Protein AF-A0A182VN62-F1 (afdb_monomer)

Nearest PDB structures (foldseek):
  3k1l-assembly2_A  TM=6.031E-01  e=5.572E-22  Drosophila melanogaster
  3k1l-assembly1_B  TM=5.848E-01  e=4.397E-21  Drosophila melanogaster
  3tix-assembly2_C  TM=8.932E-01  e=4.176E-05  Saccharomyces cerevisiae S288C
  2eke-assembly2_D  TM=7.696E-01  e=4.476E-06  Saccharomyces cerevisiae
  2l76-assembly1_A  TM=7.280E-01  e=1.594E-04  Homo sapiens

InterPro domains:
  IPR000626 Ubiquitin-like domain [PS50053] (462-535)
  IPR011011 Zinc finger, FYVE/PHD-type [SSF57903] (288-336)
  IPR013083 Zinc finger, RING/FYVE/PHD-type [G3DSA:3.30.40.10] (280-348)
  IPR022617 Rad60/SUMO-like domain [PF11976] (464-532)
  IPR029071 Ubiquitin-like domain superfamily [SSF54236] (367-435)
  IPR029071 Ubiquitin-like domain superfamily [SSF54236] (456-531)
  IPR043003 FANCL, UBC-like domain 3 superfamily [G3DSA:3.10.110.20] (184-279)
  IPR043898 FANCL, UBC-like domain 2 [PF18890] (101-184)
  IPR044037 FANCL, UBC-like domain 3 [PF18891] (186-282)
  IPR052324 NFATC2-Interacting & DNA Repair [PTHR47187] (346-533)

Foldseek 3Di:
DVVLCVVVVQWDAPDVQWTWGQPPVFKTKTWHQPPPQFNVVIDIWIDRVNHTDDDDVVLSPGTGNSVSVVVRVVVVVVVVPPDDDDDDDDDDPQPVLQVVLVVVQVVVCVVFVWDWDADPRRQKIKIACTVVCRQWIWIWGDDDSFWIATPDIQAAPLLDDVVLRDIDGPVVNSVVVVVSVVLQPLQVVLVVCCVQFFAWQPPLDDGNHQQWTWTAQDLQKIWIWGARRNGRLPIDIDIFGAPVVRVVLVVLCLVCVVVQDPVDGPLVRSCVSVVHPGGDDDDPDDPVCCQVVCVVVVRAAAPQPRHQQDPSGHGFRHDYNPPPDPHTHDPVRVVVVVVVPPDDDDDDDDDDDDDDDPDDPQLCVVFPWAWAWAAERPDIDIDIGTQLAFCLVVLVVVCVVVVHDSQQKWKAWDPDTRDSRDGCNQVVPDNPTYIYIDGHPDGDDDDDPDRPPPPDPPVFKAWEFEDEPPDPGTDIDIDGQPDFCLVVLVNVCNVVVHDSVQKWKAAPNHTRDRRDGCVNVVNPYHGYIYMDTDD

Secondary structure (DSSP, 8-state):
-HHHHHH-TTEEEEETTEEEEEETTTEEEEEE-TTTTB-TT-EEEEEETTEEEPPPTTGGG--BHHHHHHHHHHHHHHTTS---------S--HHHHHHHHHHHHHHHHHHTT-EEEE-TTSSEEEEEEETTEEEEEEEEEE-SSS-EEEEEESS-GGG--HHHHS-B-HHHHHHHHHHHHHHTHHHHHHHHHHHHHS-EEESSS--SS--EEEEEEETTEEEEEEEETTEEEEEEEEEES-HHHHHHHHHHHHHSGGG--TTS-HHHHHHHHHT-S-PPPPPS--TTTHHHHHHHTT-PPBTTT--SS-TTS----B--S-TT---BB-HHHHHHHTTSSS---------------TT-TTHHHHT-EEEEEEEETTEEEEEEEETT--THHHHHHHHHHTT--GGGEEEEETTEEEPTT--TTTTT--TT--EEEEE-SSPPP-------------TTEEEEEEEETT-SS-EEEEEETTS-HHHHHHHHHHHHTS-GGGEEEEETTEEPPTT--TTTTT--SS-EEEEEE--

pLDDT: mean 78.6, std 17.43, range [25.3, 97.38]

Radius of gyration: 34.55 Å; Cα contacts (8 Å, |Δi|>4): 782; chains: 1; bounding box: 103×79×71 Å

Structure (mmCIF, N/CA/C/O backbone):
data_AF-A0A182VN62-F1
#
_entry.id   AF-A0A182VN62-F1
#
loop_
_atom_site.group_PDB
_atom_site.id
_atom_site.type_symbol
_atom_site.label_atom_id
_atom_site.label_alt_id
_atom_site.label_comp_id
_atom_site.label_asym_id
_atom_site.label_entity_id
_atom_site.label_seq_id
_atom_site.pdbx_PDB_ins_code
_atom_site.Cartn_x
_atom_site.Cartn_y
_atom_site.Cartn_z
_atom_site.occupancy
_atom_site.B_iso_or_equiv
_atom_site.auth_seq_id
_atom_site.auth_comp_id
_atom_site.auth_asym_id
_atom_site.auth_atom_id
_atom_site.pdbx_PDB_model_num
ATOM 1 N N . MET A 1 1 ? 56.695 -25.504 -25.493 1.00 63.34 1 MET A N 1
ATOM 2 C CA . MET A 1 1 ? 55.358 -25.451 -24.845 1.00 63.34 1 MET A CA 1
ATOM 3 C C . MET A 1 1 ? 55.399 -24.971 -23.397 1.00 63.34 1 MET A C 1
ATOM 5 O O . MET A 1 1 ? 54.634 -24.064 -23.100 1.00 63.34 1 MET A O 1
ATOM 9 N N . ASN A 1 2 ? 56.256 -25.494 -22.506 1.00 64.31 2 ASN A N 1
ATOM 10 C CA . ASN A 1 2 ? 56.374 -24.927 -21.146 1.00 64.31 2 ASN A CA 1
ATOM 11 C C . ASN A 1 2 ? 56.839 -23.458 -21.167 1.00 64.31 2 ASN A C 1
ATOM 13 O O . ASN A 1 2 ? 56.227 -22.630 -20.500 1.00 64.31 2 ASN A O 1
ATOM 17 N N . ASP A 1 3 ? 57.804 -23.120 -22.026 1.00 75.50 3 ASP A N 1
ATOM 18 C CA . ASP A 1 3 ? 58.288 -21.738 -22.189 1.00 75.50 3 ASP A CA 1
ATOM 19 C C . ASP A 1 3 ? 57.210 -20.793 -22.760 1.00 75.50 3 ASP A C 1
ATOM 21 O O . ASP A 1 3 ? 57.050 -19.671 -22.289 1.00 75.50 3 ASP A O 1
ATOM 25 N N . PHE A 1 4 ? 56.381 -21.274 -23.697 1.00 79.00 4 PHE A N 1
ATOM 26 C CA . PHE A 1 4 ? 55.241 -20.524 -24.254 1.00 79.00 4 PHE A CA 1
ATOM 27 C C . PHE A 1 4 ? 54.207 -20.155 -23.180 1.00 79.00 4 PHE A C 1
ATOM 29 O O . PHE A 1 4 ? 53.714 -19.031 -23.131 1.00 79.00 4 PHE A O 1
ATOM 36 N N . ARG A 1 5 ? 53.912 -21.087 -22.267 1.00 72.75 5 ARG A N 1
ATOM 37 C CA . ARG A 1 5 ? 52.977 -20.855 -21.156 1.00 72.75 5 ARG A CA 1
ATOM 38 C C . ARG A 1 5 ? 53.536 -19.906 -20.100 1.00 72.75 5 ARG A C 1
ATOM 40 O O . ARG A 1 5 ? 52.766 -19.189 -19.474 1.00 72.75 5 ARG A O 1
ATOM 47 N N . GLN A 1 6 ? 54.854 -19.896 -19.899 1.00 77.56 6 GLN A N 1
ATOM 48 C CA . GLN A 1 6 ? 55.496 -18.907 -19.030 1.00 77.56 6 GLN A CA 1
ATOM 49 C C . GLN A 1 6 ? 55.456 -17.504 -19.647 1.00 77.56 6 GLN A C 1
ATOM 51 O O . GLN A 1 6 ? 55.255 -16.531 -18.926 1.00 77.56 6 GLN A O 1
ATOM 56 N N . LYS A 1 7 ? 55.597 -17.404 -20.973 1.00 82.06 7 LYS A N 1
ATOM 57 C CA . LYS A 1 7 ? 55.560 -16.138 -21.715 1.00 82.06 7 LYS A CA 1
ATOM 58 C C . LYS A 1 7 ? 54.153 -15.536 -21.813 1.00 82.06 7 LYS A C 1
ATOM 60 O O . LYS A 1 7 ? 54.011 -14.321 -21.742 1.00 82.06 7 LYS A O 1
ATOM 65 N N . PHE A 1 8 ? 53.118 -16.375 -21.901 1.00 85.12 8 PHE A N 1
ATOM 66 C CA . PHE A 1 8 ? 51.714 -15.952 -21.964 1.00 85.12 8 PHE A CA 1
ATOM 67 C C . PHE A 1 8 ? 50.890 -16.579 -20.825 1.00 85.12 8 PHE A C 1
ATOM 69 O O . PHE A 1 8 ? 50.096 -17.495 -21.056 1.00 85.12 8 PHE A O 1
ATOM 76 N N . PRO A 1 9 ? 51.045 -16.091 -19.579 1.00 81.06 9 PRO A N 1
ATOM 77 C CA . PRO A 1 9 ? 50.477 -16.733 -18.390 1.00 81.06 9 PRO A CA 1
ATOM 78 C C . PRO A 1 9 ? 48.943 -16.683 -18.325 1.00 81.06 9 PRO A C 1
ATOM 80 O O . PRO A 1 9 ? 48.334 -17.441 -17.575 1.00 81.06 9 PRO A O 1
ATOM 83 N N . PHE A 1 10 ? 48.305 -15.809 -19.112 1.00 81.19 10 PHE A N 1
ATOM 84 C CA . PHE A 1 10 ? 46.846 -15.714 -19.208 1.00 81.19 10 PHE A CA 1
ATOM 85 C C . PHE A 1 10 ? 46.220 -16.819 -20.080 1.00 81.19 10 PHE A C 1
ATOM 87 O O . PHE A 1 10 ? 44.998 -16.973 -20.073 1.00 81.19 10 PHE A O 1
ATOM 94 N N . LEU A 1 11 ? 47.027 -17.578 -20.836 1.00 81.06 11 LEU A N 1
ATOM 95 C CA . LEU A 1 11 ? 46.577 -18.703 -21.655 1.00 81.06 11 LEU A CA 1
ATOM 96 C C . LEU A 1 11 ? 46.669 -20.020 -20.874 1.00 81.06 11 LEU A C 1
ATOM 98 O O . LEU A 1 11 ? 47.732 -20.431 -20.405 1.00 81.06 11 LEU A O 1
ATOM 102 N N . VAL A 1 12 ? 45.550 -20.735 -20.803 1.00 80.38 12 VAL A N 1
ATOM 103 C CA . VAL A 1 12 ? 45.448 -22.077 -20.229 1.00 80.38 12 VAL A CA 1
ATOM 104 C C . VAL A 1 12 ? 45.358 -23.096 -21.357 1.00 80.38 12 VAL A C 1
ATOM 106 O O . VAL A 1 12 ? 44.564 -22.953 -22.284 1.00 80.38 12 VAL A O 1
ATOM 109 N N . GLN A 1 13 ? 46.176 -24.143 -21.286 1.00 83.25 13 GLN A N 1
ATOM 110 C CA . GLN A 1 13 ? 46.117 -25.242 -22.242 1.00 83.25 13 GLN A CA 1
ATOM 111 C C . GLN A 1 13 ? 44.984 -26.203 -21.857 1.00 83.25 13 GLN A C 1
ATOM 113 O O . GLN A 1 13 ? 44.999 -26.738 -20.751 1.00 83.25 13 GLN A O 1
ATOM 118 N N . LEU A 1 14 ? 44.030 -26.421 -22.764 1.00 71.12 14 LEU A N 1
ATOM 119 C CA . LEU A 1 14 ? 42.919 -27.360 -22.564 1.00 71.12 14 LEU A CA 1
ATOM 120 C C . LEU A 1 14 ? 43.259 -28.756 -23.100 1.00 71.12 14 LEU A C 1
ATOM 122 O O . LEU A 1 14 ? 43.015 -29.754 -22.432 1.00 71.12 14 LEU A O 1
ATOM 126 N N . GLU A 1 15 ? 43.869 -28.814 -24.284 1.00 77.44 15 GLU A N 1
ATOM 127 C CA . GLU A 1 15 ? 44.288 -30.041 -24.974 1.00 77.44 15 GLU A CA 1
ATOM 128 C C . GLU A 1 15 ? 45.642 -29.806 -25.668 1.00 77.44 15 GLU A C 1
ATOM 130 O O . GLU A 1 15 ? 46.200 -28.704 -25.611 1.00 77.44 15 GLU A O 1
ATOM 135 N N . ALA A 1 16 ? 46.229 -30.823 -26.306 1.00 81.00 16 ALA A N 1
ATOM 136 C CA . ALA A 1 16 ? 47.486 -30.660 -27.041 1.00 81.00 16 ALA A CA 1
ATOM 137 C C . ALA A 1 16 ? 47.372 -29.513 -28.065 1.00 81.00 16 ALA A C 1
ATOM 139 O O . ALA A 1 16 ? 46.529 -29.544 -28.954 1.00 81.00 16 ALA A O 1
ATOM 140 N N . CYS A 1 17 ? 48.195 -28.475 -27.890 1.00 83.75 17 CYS A N 1
ATOM 141 C CA . CYS A 1 17 ? 48.225 -27.273 -28.728 1.00 83.75 17 CYS A CA 1
ATOM 142 C C . CYS A 1 17 ? 46.907 -26.475 -28.841 1.00 83.75 17 CYS A C 1
ATOM 144 O O . CYS A 1 17 ? 46.762 -25.653 -29.748 1.00 83.75 17 CYS A O 1
ATOM 146 N N . HIS A 1 18 ? 45.976 -26.665 -27.900 1.00 84.75 18 HIS A N 1
ATOM 147 C CA . HIS A 1 18 ? 44.750 -25.880 -27.761 1.00 84.75 18 HIS A CA 1
ATOM 148 C C . HIS A 1 18 ? 44.822 -25.027 -26.493 1.00 84.75 18 HIS A C 1
ATOM 150 O O . HIS A 1 18 ? 44.911 -25.550 -25.380 1.00 84.75 18 HIS A O 1
ATOM 156 N N . PHE A 1 19 ? 44.760 -23.711 -26.662 1.00 81.88 19 PHE A N 1
ATOM 157 C CA . PHE A 1 19 ? 44.890 -22.726 -25.601 1.00 81.88 19 PHE A CA 1
ATOM 158 C C . PHE A 1 19 ? 43.666 -21.819 -25.549 1.00 81.88 19 PHE A C 1
ATOM 160 O O . PHE A 1 19 ? 43.183 -21.341 -26.574 1.00 81.88 19 PHE A O 1
ATOM 167 N N . VAL A 1 20 ? 43.184 -21.547 -24.343 1.00 79.00 20 VAL A N 1
ATOM 168 C CA . VAL A 1 20 ? 42.119 -20.580 -24.088 1.00 79.00 20 VAL A CA 1
ATOM 169 C C . VAL A 1 20 ? 42.550 -19.677 -22.948 1.00 79.00 20 VAL A C 1
ATOM 171 O O . VAL A 1 20 ? 43.058 -20.150 -21.936 1.00 79.00 20 VAL A O 1
ATOM 174 N N . GLY A 1 21 ? 42.345 -18.377 -23.097 1.00 77.81 21 GLY A N 1
ATOM 175 C CA . GLY A 1 21 ? 42.683 -17.413 -22.061 1.00 77.81 21 GLY A CA 1
ATOM 176 C C . GLY A 1 21 ? 41.799 -16.187 -22.094 1.00 77.81 21 GLY A C 1
ATOM 177 O O . GLY A 1 21 ? 41.135 -15.900 -23.091 1.00 77.81 21 GLY A O 1
ATOM 178 N N . LEU A 1 22 ? 41.797 -15.471 -20.977 1.00 72.62 22 LEU A N 1
ATOM 179 C CA . LEU A 1 22 ? 41.112 -14.197 -20.837 1.00 72.62 22 LEU A CA 1
ATOM 180 C C . LEU A 1 22 ? 42.170 -13.103 -20.686 1.00 72.62 22 LEU A C 1
ATOM 182 O O . LEU A 1 22 ? 42.839 -13.024 -19.658 1.00 72.62 22 LEU A O 1
ATOM 186 N N . TYR A 1 23 ? 42.323 -12.278 -21.716 1.00 79.69 23 TYR A N 1
ATOM 187 C CA . TYR A 1 23 ? 43.282 -11.180 -21.745 1.00 79.69 23 TYR A CA 1
ATOM 188 C C . TYR A 1 23 ? 42.614 -9.878 -21.276 1.00 79.69 23 TYR A C 1
ATOM 190 O O . TYR A 1 23 ? 41.503 -9.552 -21.707 1.00 79.69 23 TYR A O 1
ATOM 198 N N . GLU A 1 24 ? 43.252 -9.169 -20.335 1.00 75.50 24 GLU A N 1
ATOM 199 C CA . GLU A 1 24 ? 42.768 -7.902 -19.744 1.00 75.50 24 GLU A CA 1
ATOM 200 C C . GLU A 1 24 ? 41.321 -7.943 -19.200 1.00 75.50 24 GLU A C 1
ATOM 202 O O . GLU A 1 24 ? 40.631 -6.927 -19.141 1.00 75.50 24 GLU A O 1
ATOM 207 N N . LYS A 1 25 ? 40.827 -9.136 -18.819 1.00 67.62 25 LYS A N 1
ATOM 208 C CA . LYS A 1 25 ? 39.431 -9.401 -18.391 1.00 67.62 25 LYS A CA 1
ATOM 209 C C . LYS A 1 25 ? 38.351 -9.009 -19.414 1.00 67.62 25 LYS A C 1
ATOM 211 O O . LYS A 1 25 ? 37.172 -8.983 -19.072 1.00 67.62 25 LYS A O 1
ATOM 216 N N . LEU A 1 26 ? 38.745 -8.729 -20.653 1.00 63.22 26 LEU A N 1
ATOM 217 C CA . LEU A 1 26 ? 37.874 -8.184 -21.693 1.00 63.22 26 LEU A CA 1
ATOM 218 C C . LEU A 1 26 ? 37.811 -9.104 -22.914 1.00 63.22 26 LEU A C 1
ATOM 220 O O . LEU A 1 26 ? 36.736 -9.302 -23.484 1.00 63.22 26 LEU A O 1
ATOM 224 N N . TYR A 1 27 ? 38.951 -9.688 -23.290 1.00 74.56 27 TYR A N 1
ATOM 225 C CA . TYR A 1 27 ? 39.073 -10.481 -24.505 1.00 74.56 27 TYR A CA 1
ATOM 226 C C . TYR A 1 27 ? 39.214 -11.966 -24.190 1.00 74.56 27 TYR A C 1
ATOM 228 O O . TYR A 1 27 ? 40.210 -12.398 -23.609 1.00 74.56 27 TYR A O 1
ATOM 236 N N . GLN A 1 28 ? 38.235 -12.768 -24.600 1.00 80.75 28 GLN A N 1
ATOM 237 C CA . GLN A 1 28 ? 38.359 -14.218 -24.606 1.00 80.75 28 GLN A CA 1
ATOM 238 C C . GLN A 1 28 ? 39.099 -14.647 -25.874 1.00 80.75 28 GLN A C 1
ATOM 240 O O . GLN A 1 28 ? 38.583 -14.534 -26.982 1.00 80.75 28 GLN A O 1
ATOM 245 N N . ILE A 1 29 ? 40.301 -15.182 -25.709 1.00 86.38 29 ILE A N 1
ATOM 246 C CA . ILE A 1 29 ? 41.155 -15.641 -26.800 1.00 86.38 29 ILE A CA 1
ATOM 247 C C . ILE A 1 29 ? 41.138 -17.169 -26.809 1.00 86.38 29 ILE A C 1
ATOM 249 O O . ILE A 1 29 ? 41.409 -17.802 -25.788 1.00 86.38 29 ILE A O 1
ATOM 253 N N . ARG A 1 30 ? 40.825 -17.772 -27.960 1.00 87.75 30 ARG A N 1
ATOM 254 C CA . ARG A 1 30 ? 40.966 -19.216 -28.198 1.00 87.75 30 ARG A CA 1
ATOM 255 C C . ARG A 1 30 ? 41.913 -19.438 -29.367 1.00 87.75 30 ARG A C 1
ATOM 257 O O . ARG A 1 30 ? 41.688 -18.903 -30.453 1.00 87.75 30 ARG A O 1
ATOM 264 N N . LEU A 1 31 ? 42.957 -20.219 -29.127 1.00 88.06 31 LEU A N 1
ATOM 265 C CA . LEU A 1 31 ? 44.028 -20.514 -30.067 1.00 88.06 31 LEU A CA 1
ATOM 266 C C . LEU A 1 31 ? 44.169 -22.023 -30.206 1.00 88.06 31 LEU A C 1
ATOM 268 O O . LEU A 1 31 ? 44.240 -22.742 -29.212 1.00 88.06 31 LEU A O 1
ATOM 272 N N . HIS A 1 32 ? 44.275 -22.500 -31.432 1.00 90.25 32 HIS A N 1
ATOM 273 C CA . HIS A 1 32 ? 44.579 -23.888 -31.723 1.00 90.25 32 HIS A CA 1
ATOM 274 C C . HIS A 1 32 ? 45.677 -23.943 -32.782 1.00 90.25 32 HIS A C 1
ATOM 276 O O . HIS A 1 32 ? 45.493 -23.424 -33.883 1.00 90.25 32 HIS A O 1
ATOM 282 N N . PHE A 1 33 ? 46.806 -24.567 -32.442 1.00 89.50 33 PHE A N 1
ATOM 283 C CA . PHE A 1 33 ? 48.002 -24.662 -33.285 1.00 89.50 33 PHE A CA 1
ATOM 284 C C . PHE A 1 33 ? 48.378 -26.132 -33.535 1.00 89.50 33 PHE A C 1
ATOM 286 O O . PHE A 1 33 ? 49.300 -26.636 -32.894 1.00 89.50 33 PHE A O 1
ATOM 293 N N . PRO A 1 34 ? 47.683 -26.841 -34.444 1.00 85.75 34 PRO A N 1
ATOM 294 C CA . PRO A 1 34 ? 47.937 -28.262 -34.704 1.00 85.75 34 PRO A CA 1
ATOM 295 C C . PRO A 1 34 ? 49.406 -28.575 -35.020 1.00 85.75 34 PRO A C 1
ATOM 297 O O . PRO A 1 34 ? 49.924 -29.595 -34.576 1.00 85.75 34 PRO A O 1
ATOM 300 N N . ASP A 1 35 ? 50.083 -27.656 -35.716 1.00 86.06 35 ASP A N 1
ATOM 301 C CA . ASP A 1 35 ? 51.450 -27.813 -36.220 1.00 86.06 35 ASP A CA 1
ATOM 302 C C . ASP A 1 35 ? 52.488 -27.010 -35.397 1.00 86.06 35 ASP A C 1
ATOM 304 O O . ASP A 1 35 ? 53.479 -26.500 -35.935 1.00 86.06 35 ASP A O 1
ATOM 308 N N . TYR A 1 36 ? 52.263 -26.860 -34.084 1.00 82.00 36 TYR A N 1
ATOM 309 C CA . TYR A 1 36 ? 53.174 -26.157 -33.163 1.00 82.00 36 TYR A CA 1
ATOM 310 C C . TYR A 1 36 ? 54.630 -26.667 -33.298 1.00 82.00 36 TYR A C 1
ATOM 312 O O . TYR A 1 36 ? 54.842 -27.882 -33.324 1.00 82.00 36 TYR A O 1
ATOM 320 N N . PRO A 1 37 ? 55.660 -25.791 -33.332 1.00 82.06 37 PRO A N 1
ATOM 321 C CA . PRO A 1 37 ? 55.658 -24.358 -32.999 1.00 82.06 37 PRO A CA 1
ATOM 322 C C . PRO A 1 37 ? 55.298 -23.421 -34.159 1.00 82.06 37 PRO A C 1
ATOM 324 O O . PRO A 1 37 ? 55.475 -22.212 -34.039 1.00 82.06 37 PRO A O 1
ATOM 327 N N . THR A 1 38 ? 54.799 -23.954 -35.276 1.00 86.12 38 THR A N 1
ATOM 328 C CA . THR A 1 38 ? 54.360 -23.138 -36.412 1.00 86.12 38 THR A CA 1
ATOM 329 C C . THR A 1 38 ? 52.869 -22.827 -36.341 1.00 86.12 38 THR A C 1
ATOM 331 O O . THR A 1 38 ? 52.089 -23.561 -35.734 1.00 86.12 38 THR A O 1
ATOM 334 N N . THR A 1 39 ? 52.450 -21.750 -36.996 1.00 83.56 39 THR A N 1
ATOM 335 C CA . THR A 1 39 ? 51.035 -21.373 -37.139 1.00 83.56 39 THR A CA 1
ATOM 336 C C . THR A 1 39 ? 50.359 -22.075 -38.323 1.00 83.56 39 THR A C 1
ATOM 338 O O . THR A 1 39 ? 49.270 -21.688 -38.742 1.00 83.56 39 THR A O 1
ATOM 341 N N . ASN A 1 40 ? 50.954 -23.117 -38.909 1.00 82.25 40 ASN A N 1
ATOM 342 C CA . ASN A 1 40 ? 50.292 -23.829 -40.000 1.00 82.25 40 ASN A CA 1
ATOM 343 C C . ASN A 1 40 ? 48.977 -24.454 -39.503 1.00 82.25 40 ASN A C 1
ATOM 345 O O . ASN A 1 40 ? 48.892 -24.970 -38.387 1.00 82.25 40 ASN A O 1
ATOM 349 N N . ASN A 1 41 ? 47.924 -24.328 -40.317 1.00 81.38 41 ASN A N 1
ATOM 350 C CA . ASN A 1 41 ? 46.570 -24.794 -39.997 1.00 81.38 41 ASN A CA 1
ATOM 351 C C . ASN A 1 41 ? 46.000 -24.250 -38.671 1.00 81.38 41 ASN A C 1
ATOM 353 O O . ASN A 1 41 ? 45.112 -24.869 -38.073 1.00 81.38 41 ASN A O 1
ATOM 357 N N . HIS A 1 42 ? 46.500 -23.097 -38.208 1.00 84.75 42 HIS A N 1
ATOM 358 C CA . HIS A 1 42 ? 46.035 -22.493 -36.969 1.00 84.75 42 HIS A CA 1
ATOM 359 C C . HIS A 1 42 ? 44.556 -22.111 -37.048 1.00 84.75 42 HIS A C 1
ATOM 361 O O . HIS A 1 42 ? 44.033 -21.722 -38.094 1.00 84.75 42 HIS A O 1
ATOM 367 N N . ARG A 1 43 ? 43.872 -22.201 -35.909 1.00 84.44 43 ARG A N 1
ATOM 368 C CA . ARG A 1 43 ? 42.536 -21.633 -35.728 1.00 84.44 43 ARG A CA 1
ATOM 369 C C . ARG A 1 43 ? 42.584 -20.676 -34.567 1.00 84.44 43 ARG A C 1
ATOM 371 O O . ARG A 1 43 ? 42.970 -21.051 -33.463 1.00 84.44 43 ARG A O 1
ATOM 378 N N . VAL A 1 44 ? 42.181 -19.446 -34.831 1.00 86.50 44 VAL A N 1
ATOM 379 C CA . VAL A 1 44 ? 42.173 -18.394 -33.831 1.00 86.50 44 VAL A CA 1
ATOM 380 C C . VAL A 1 44 ? 40.815 -17.735 -33.844 1.00 86.50 44 VAL A C 1
ATOM 382 O O . VAL A 1 44 ? 40.273 -17.397 -34.892 1.00 86.50 44 VAL A O 1
ATOM 385 N N . SER A 1 45 ? 40.263 -17.580 -32.653 1.00 83.00 45 SER A N 1
ATOM 386 C CA . SER A 1 45 ? 39.031 -16.848 -32.432 1.00 83.00 45 SER A CA 1
ATOM 387 C C . SER A 1 45 ? 39.218 -15.990 -31.198 1.00 83.00 45 SER A C 1
ATOM 389 O O . SER A 1 45 ? 39.475 -16.512 -30.110 1.00 83.00 45 SER A O 1
ATOM 391 N N . VAL A 1 46 ? 39.102 -14.683 -31.380 1.00 79.94 46 VAL A N 1
ATOM 392 C CA . VAL A 1 46 ? 39.129 -13.715 -30.290 1.00 79.94 46 VAL A CA 1
ATOM 393 C C . VAL A 1 46 ? 37.736 -13.145 -30.144 1.00 79.94 46 VAL A C 1
ATOM 395 O O . VAL A 1 46 ? 37.089 -12.845 -31.141 1.00 79.94 46 VAL A O 1
ATOM 398 N N . PHE A 1 47 ? 37.274 -13.002 -28.913 1.00 66.81 47 PHE A N 1
ATOM 399 C CA . PHE A 1 47 ? 35.980 -12.426 -28.601 1.00 66.81 47 PHE A CA 1
ATOM 400 C C . PHE A 1 47 ? 36.156 -11.294 -27.598 1.00 66.81 47 PHE A C 1
ATOM 402 O O . PHE A 1 47 ? 36.878 -11.458 -26.622 1.00 66.81 47 PHE A O 1
ATOM 409 N N . CYS A 1 48 ? 35.485 -10.164 -27.801 1.00 60.56 48 CYS A N 1
ATOM 410 C CA . CYS A 1 48 ? 35.246 -9.195 -26.731 1.00 60.56 48 CYS A CA 1
ATOM 411 C C . CYS A 1 48 ? 33.856 -9.493 -26.165 1.00 60.56 48 CYS A C 1
ATOM 413 O O . CYS A 1 48 ? 32.851 -9.312 -26.860 1.00 60.56 48 CYS A O 1
ATOM 415 N N . GLY A 1 49 ? 33.788 -10.068 -24.962 1.00 59.88 49 GLY A N 1
ATOM 416 C CA . GLY A 1 49 ? 32.567 -10.739 -24.501 1.00 59.88 49 GLY A CA 1
ATOM 417 C C . GLY A 1 49 ? 32.175 -11.890 -25.441 1.00 59.88 49 GLY A C 1
ATOM 418 O O . GLY A 1 49 ? 32.936 -12.840 -25.591 1.00 59.88 49 GLY A O 1
ATOM 419 N N . ASN A 1 50 ? 31.020 -11.784 -26.110 1.00 48.88 50 ASN A N 1
ATOM 420 C CA . ASN A 1 50 ? 30.517 -12.784 -27.071 1.00 48.88 50 ASN A CA 1
ATOM 421 C C . ASN A 1 50 ? 30.676 -12.367 -28.547 1.00 48.88 50 ASN A C 1
ATOM 423 O O . ASN A 1 50 ? 30.231 -13.088 -29.440 1.00 48.88 50 ASN A O 1
ATOM 427 N N . VAL A 1 51 ? 31.280 -11.205 -28.823 1.00 50.81 51 VAL A N 1
ATOM 428 C CA . VAL A 1 51 ? 31.428 -10.682 -30.190 1.00 50.81 51 VAL A CA 1
ATOM 429 C C . VAL A 1 51 ? 32.768 -11.135 -30.768 1.00 50.81 51 VAL A C 1
ATOM 431 O O . VAL A 1 51 ? 33.797 -10.764 -30.199 1.00 50.81 51 VAL A O 1
ATOM 434 N N . PRO A 1 52 ? 32.791 -11.899 -31.878 1.00 63.22 52 PRO A N 1
ATOM 435 C CA . PRO A 1 52 ? 34.039 -12.288 -32.520 1.00 63.22 52 PRO A CA 1
ATOM 436 C C . PRO A 1 52 ? 34.736 -11.056 -33.105 1.00 63.22 52 PRO A C 1
ATOM 438 O O . PRO A 1 52 ? 34.132 -10.271 -33.835 1.00 63.22 52 PRO A O 1
ATOM 441 N N . ILE A 1 53 ? 36.014 -10.889 -32.781 1.00 76.19 53 ILE A N 1
ATOM 442 C CA . ILE A 1 53 ? 36.883 -9.860 -33.342 1.00 76.19 53 ILE A CA 1
ATOM 443 C C . ILE A 1 53 ? 37.498 -10.413 -34.621 1.00 76.19 53 ILE A C 1
ATOM 445 O O . ILE A 1 53 ? 38.190 -11.433 -34.604 1.00 76.19 53 ILE A O 1
ATOM 449 N N . THR A 1 54 ? 37.259 -9.716 -35.729 1.00 76.25 54 THR A N 1
ATOM 450 C CA . THR A 1 54 ? 37.961 -9.972 -36.985 1.00 76.25 54 THR A CA 1
ATOM 451 C C . THR A 1 54 ? 39.404 -9.520 -36.828 1.00 76.25 54 THR A C 1
ATOM 453 O O . THR A 1 54 ? 39.662 -8.344 -36.581 1.00 76.25 54 THR A O 1
ATOM 456 N N . LEU A 1 55 ? 40.334 -10.462 -36.945 1.00 72.31 55 LEU A N 1
ATOM 457 C CA . LEU A 1 55 ? 41.757 -10.168 -36.867 1.00 72.31 55 LEU A CA 1
ATOM 458 C C . LEU A 1 55 ? 42.254 -9.563 -38.174 1.00 72.31 55 LEU A C 1
ATOM 460 O O . LEU A 1 55 ? 41.753 -9.899 -39.250 1.00 72.31 55 LEU A O 1
ATOM 464 N N . ASP A 1 56 ? 43.252 -8.692 -38.064 1.00 72.44 56 ASP A N 1
ATOM 465 C CA . ASP A 1 56 ? 43.924 -8.131 -39.227 1.00 72.44 56 ASP A CA 1
ATOM 466 C C . ASP A 1 56 ? 44.540 -9.273 -40.067 1.00 72.44 56 ASP A C 1
ATOM 468 O O . ASP A 1 56 ? 45.226 -10.145 -39.508 1.00 72.44 56 ASP A O 1
ATOM 472 N N . PRO A 1 57 ? 44.297 -9.326 -41.391 1.00 66.50 57 PRO A N 1
ATOM 473 C CA . PRO A 1 57 ? 44.897 -10.327 -42.269 1.00 66.50 57 PRO A CA 1
ATOM 474 C C . PRO A 1 57 ? 46.431 -10.382 -42.185 1.00 66.50 57 PRO A C 1
ATOM 476 O O . PRO A 1 57 ? 46.998 -11.446 -42.440 1.00 66.50 57 PRO A O 1
ATOM 479 N N . GLU A 1 58 ? 47.108 -9.303 -41.773 1.00 65.88 58 GLU A N 1
ATOM 480 C CA . GLU A 1 58 ? 48.563 -9.301 -41.571 1.00 65.88 58 GLU A CA 1
ATOM 481 C C . GLU A 1 58 ? 49.009 -10.263 -40.455 1.00 65.88 58 GLU A C 1
ATOM 483 O O . GLU A 1 58 ? 50.008 -10.971 -40.612 1.00 65.88 58 GLU A O 1
ATOM 488 N N . VAL A 1 59 ? 48.227 -10.390 -39.374 1.00 67.69 59 VAL A N 1
ATOM 489 C CA . VAL A 1 59 ? 48.519 -11.298 -38.244 1.00 67.69 59 VAL A CA 1
ATOM 490 C C . VAL A 1 59 ? 48.438 -12.763 -38.684 1.00 67.69 59 VAL A C 1
ATOM 492 O O . VAL A 1 59 ? 49.216 -13.597 -38.231 1.00 67.69 59 VAL A O 1
ATOM 495 N N . SER A 1 60 ? 47.566 -13.072 -39.648 1.00 67.50 60 SER A N 1
ATOM 496 C CA . SER A 1 60 ? 47.358 -14.434 -40.169 1.00 67.50 60 SER A CA 1
ATOM 497 C C . SER A 1 60 ? 48.536 -14.968 -41.000 1.00 67.50 60 SER A C 1
ATOM 499 O O . SER A 1 60 ? 48.578 -16.158 -41.311 1.00 67.50 60 SER A O 1
ATOM 501 N N . SER A 1 61 ? 49.491 -14.106 -41.373 1.00 74.00 61 SER A N 1
ATOM 502 C CA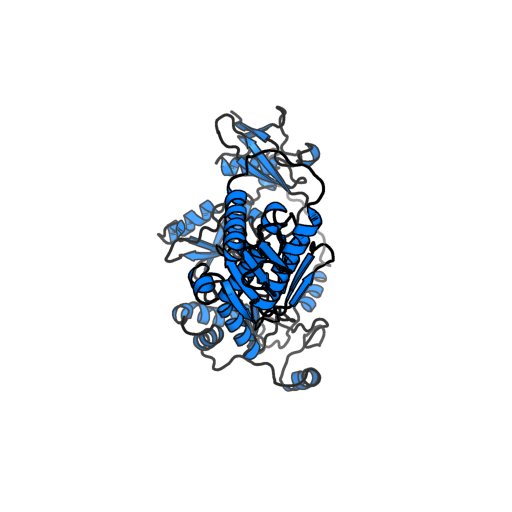 . SER A 1 61 ? 50.654 -14.456 -42.204 1.00 74.00 61 SER A CA 1
ATOM 503 C C . SER A 1 61 ? 51.915 -14.835 -41.408 1.00 74.00 61 SER A C 1
ATOM 505 O O . SER A 1 61 ? 52.886 -15.336 -41.985 1.00 74.00 61 SER A O 1
ATOM 507 N N . ILE A 1 62 ? 51.901 -14.632 -40.087 1.00 84.62 62 ILE A N 1
ATOM 508 C CA . ILE A 1 62 ? 53.037 -14.891 -39.193 1.00 84.62 62 ILE A CA 1
ATOM 509 C C . ILE A 1 62 ? 53.180 -16.396 -38.977 1.00 84.62 62 ILE A C 1
ATOM 511 O O . ILE A 1 62 ? 52.203 -17.051 -38.627 1.00 84.62 62 ILE A O 1
ATOM 515 N N . LYS A 1 63 ? 54.387 -16.945 -39.174 1.00 83.25 63 LYS A N 1
ATOM 516 C CA . LYS A 1 63 ? 54.658 -18.398 -39.127 1.00 83.25 63 LYS A CA 1
ATOM 517 C C . LYS A 1 63 ? 55.045 -18.928 -37.749 1.00 83.25 63 LYS A C 1
ATOM 519 O O . LYS A 1 63 ? 54.842 -20.114 -37.498 1.00 83.25 63 LYS A O 1
ATOM 524 N N . ASP A 1 64 ? 55.618 -18.084 -36.898 1.00 89.56 64 ASP A N 1
ATOM 525 C CA . ASP A 1 64 ? 56.041 -18.439 -35.544 1.00 89.56 64 ASP A CA 1
ATOM 526 C C . ASP A 1 64 ? 54.922 -18.152 -34.531 1.00 89.56 64 ASP A C 1
ATOM 528 O O . ASP A 1 64 ? 54.301 -17.089 -34.564 1.00 89.56 64 ASP A O 1
ATOM 532 N N . VAL A 1 65 ? 54.634 -19.112 -33.647 1.00 86.94 65 VAL A N 1
ATOM 533 C CA . VAL A 1 65 ? 53.507 -19.019 -32.703 1.00 86.94 65 VAL A CA 1
ATOM 534 C C . VAL A 1 65 ? 53.715 -17.934 -31.641 1.00 86.94 65 VAL A C 1
ATOM 536 O O . VAL A 1 65 ? 52.746 -17.280 -31.253 1.00 86.94 65 VAL A O 1
ATOM 539 N N . ASP A 1 66 ? 54.945 -17.700 -31.181 1.00 86.81 66 ASP A N 1
ATOM 540 C CA . ASP A 1 66 ? 55.215 -16.674 -30.170 1.00 86.81 66 ASP A CA 1
ATOM 541 C C . ASP A 1 66 ? 55.049 -15.270 -30.760 1.00 86.81 66 ASP A C 1
ATOM 543 O O . ASP A 1 66 ? 54.425 -14.403 -30.144 1.00 86.81 66 ASP A O 1
ATOM 547 N N . GLU A 1 67 ? 55.599 -15.054 -31.957 1.00 87.06 67 GLU A N 1
ATOM 548 C CA . GLU A 1 67 ? 55.476 -13.789 -32.686 1.00 87.06 67 GLU A CA 1
ATOM 549 C C . GLU A 1 67 ? 54.015 -13.501 -33.059 1.00 87.06 67 GLU A C 1
ATOM 551 O O . GLU A 1 67 ? 53.546 -12.370 -32.913 1.00 87.06 67 GLU A O 1
ATOM 556 N N . PHE A 1 68 ? 53.269 -14.536 -33.458 1.00 88.25 68 PHE A N 1
ATOM 557 C CA . PHE A 1 68 ? 51.847 -14.436 -33.778 1.00 88.25 68 PHE A CA 1
ATOM 558 C C . PHE A 1 68 ? 51.027 -13.953 -32.577 1.00 88.25 68 PHE A C 1
ATOM 560 O O . PHE A 1 68 ? 50.232 -13.021 -32.700 1.00 88.25 68 PHE A O 1
ATOM 567 N N . VAL A 1 69 ? 51.218 -14.564 -31.402 1.00 87.06 69 VAL A N 1
ATOM 568 C CA . VAL A 1 69 ? 50.453 -14.203 -30.198 1.00 87.06 69 VAL A CA 1
ATOM 569 C C . VAL A 1 69 ? 50.836 -12.815 -29.690 1.00 87.06 69 VAL A C 1
ATOM 571 O O . VAL A 1 69 ? 49.956 -12.076 -29.255 1.00 87.06 69 VAL A O 1
ATOM 574 N N . GLN A 1 70 ? 52.105 -12.416 -29.804 1.00 87.81 70 GLN A N 1
ATOM 575 C CA . GLN A 1 70 ? 52.523 -11.062 -29.437 1.00 87.81 70 GLN A CA 1
ATOM 576 C C . GLN A 1 70 ? 51.873 -10.004 -30.342 1.00 87.81 70 GLN A C 1
ATOM 578 O O . GLN A 1 70 ? 51.264 -9.062 -29.846 1.00 87.81 70 GLN A O 1
ATOM 583 N N . LYS A 1 71 ? 51.907 -10.201 -31.666 1.00 86.38 71 LYS A N 1
ATOM 584 C CA . LYS A 1 71 ? 51.266 -9.296 -32.635 1.00 86.38 71 LYS A CA 1
ATOM 585 C C . LYS A 1 71 ? 49.746 -9.241 -32.490 1.00 86.38 71 LYS A C 1
ATOM 587 O O . LYS A 1 71 ? 49.150 -8.184 -32.689 1.00 86.38 71 LYS A O 1
ATOM 592 N N . LEU A 1 72 ? 49.125 -10.364 -32.130 1.00 86.06 72 LEU A N 1
ATOM 593 C CA . LEU A 1 72 ? 47.704 -10.427 -31.802 1.00 86.06 72 LEU A CA 1
ATOM 594 C C . LEU A 1 72 ? 47.368 -9.517 -30.613 1.00 86.06 72 LEU A C 1
ATOM 596 O O . LEU A 1 72 ? 46.405 -8.762 -30.685 1.00 86.06 72 LEU A O 1
ATOM 600 N N . ILE A 1 73 ? 48.165 -9.571 -29.545 1.00 87.50 73 ILE A N 1
ATOM 601 C CA . ILE A 1 73 ? 47.984 -8.725 -28.359 1.00 87.50 73 ILE A CA 1
ATOM 602 C C . ILE A 1 73 ? 48.184 -7.247 -28.715 1.00 87.50 73 ILE A C 1
ATOM 604 O O . ILE A 1 73 ? 47.297 -6.440 -28.447 1.00 87.50 73 ILE A O 1
ATOM 608 N N . ASP A 1 74 ? 49.274 -6.910 -29.408 1.00 84.81 74 ASP A N 1
ATOM 609 C CA . ASP A 1 74 ? 49.581 -5.528 -29.797 1.00 84.81 74 ASP A CA 1
ATOM 610 C C . ASP A 1 74 ? 48.445 -4.902 -30.642 1.00 84.81 74 ASP A C 1
ATOM 612 O O . ASP A 1 74 ? 48.127 -3.716 -30.513 1.00 84.81 74 ASP A O 1
ATOM 616 N N . SER A 1 75 ? 47.791 -5.705 -31.493 1.00 83.06 75 SER A N 1
ATOM 617 C CA . SER A 1 75 ? 46.619 -5.294 -32.279 1.00 83.06 75 SER A CA 1
ATOM 618 C C . SER A 1 75 ? 45.384 -5.028 -31.403 1.00 83.06 75 SER A C 1
ATOM 620 O O . SER A 1 75 ? 44.682 -4.033 -31.608 1.00 83.06 75 SER A O 1
ATOM 622 N N . LEU A 1 76 ? 45.138 -5.870 -30.392 1.00 81.81 76 LEU A N 1
ATOM 623 C CA . LEU A 1 76 ? 44.031 -5.699 -29.441 1.00 81.81 76 LEU A CA 1
ATOM 624 C C . LEU A 1 76 ? 44.214 -4.470 -28.538 1.00 81.81 76 LEU A C 1
ATOM 626 O O . LEU A 1 76 ? 43.223 -3.824 -28.181 1.00 81.81 76 LEU A O 1
ATOM 630 N N . ASP A 1 77 ? 45.460 -4.126 -28.212 1.00 80.38 77 ASP A N 1
ATOM 631 C CA . ASP A 1 77 ? 45.796 -2.929 -27.441 1.00 80.38 77 ASP A CA 1
ATOM 632 C C . ASP A 1 77 ? 45.700 -1.657 -28.295 1.00 80.38 77 ASP A C 1
ATOM 634 O O . ASP A 1 77 ? 45.093 -0.672 -27.872 1.00 80.38 77 ASP A O 1
ATOM 638 N N . SER A 1 78 ? 46.177 -1.695 -29.544 1.00 71.62 78 SER A N 1
ATOM 639 C CA . SER A 1 78 ? 46.100 -0.558 -30.480 1.00 71.62 78 SER A CA 1
ATOM 640 C C . SER A 1 78 ? 44.656 -0.181 -30.851 1.00 71.62 78 SER A C 1
ATOM 642 O O . SER A 1 78 ? 44.348 0.989 -31.085 1.00 71.62 78 SER A O 1
ATOM 644 N N . GLY A 1 79 ? 43.731 -1.150 -30.842 1.00 61.16 79 GLY A N 1
ATOM 645 C CA . GLY A 1 79 ? 42.296 -0.918 -31.041 1.00 61.16 79 GLY A CA 1
ATOM 646 C C . GLY A 1 79 ? 41.620 -0.083 -29.940 1.00 61.16 79 GLY A C 1
ATOM 647 O O . GLY A 1 79 ? 40.490 0.373 -30.132 1.00 61.16 79 GLY A O 1
ATOM 648 N N . ARG A 1 80 ? 42.289 0.154 -28.800 1.00 57.53 80 ARG A N 1
ATOM 649 C CA . ARG A 1 80 ? 41.768 0.977 -27.694 1.00 57.53 80 ARG A CA 1
ATOM 650 C C . ARG A 1 80 ? 42.003 2.482 -27.873 1.00 57.53 80 ARG A C 1
ATOM 652 O O . ARG A 1 80 ? 41.217 3.261 -27.337 1.00 57.53 80 ARG A O 1
ATOM 659 N N . GLU A 1 81 ? 43.017 2.912 -28.628 1.00 42.59 81 GLU A N 1
ATOM 660 C CA . GLU A 1 81 ? 43.423 4.333 -28.698 1.00 42.59 81 GLU A CA 1
ATOM 661 C C . GLU A 1 81 ? 42.765 5.139 -29.843 1.00 42.59 81 GLU A C 1
ATOM 663 O O . GLU A 1 81 ? 42.871 6.363 -29.898 1.00 42.59 81 GLU A O 1
ATOM 668 N N . GLY A 1 82 ? 42.015 4.490 -30.740 1.00 39.97 82 GLY A N 1
ATOM 669 C CA . GLY A 1 82 ? 41.486 5.090 -31.975 1.00 39.97 82 GLY A CA 1
ATOM 670 C C . GLY A 1 82 ? 40.039 5.606 -31.950 1.00 39.97 82 GLY A C 1
ATOM 671 O O . GLY A 1 82 ? 39.342 5.446 -32.951 1.00 39.97 82 GLY A O 1
ATOM 672 N N . ARG A 1 83 ? 39.539 6.209 -30.860 1.00 31.69 83 ARG A N 1
ATOM 673 C CA . ARG A 1 83 ? 38.152 6.736 -30.814 1.00 31.69 83 ARG A CA 1
ATOM 674 C C . ARG A 1 83 ? 38.089 8.261 -30.612 1.00 31.69 83 ARG A C 1
ATOM 676 O O . ARG A 1 83 ? 37.955 8.708 -29.475 1.00 31.69 83 ARG A O 1
ATOM 683 N N . PRO A 1 84 ? 38.100 9.085 -31.680 1.00 34.22 84 PRO A N 1
ATOM 684 C CA . PRO A 1 84 ? 37.612 10.451 -31.607 1.00 34.22 84 PRO A CA 1
ATOM 685 C C . PRO A 1 84 ? 36.093 10.508 -31.825 1.00 34.22 84 PRO A C 1
ATOM 687 O O . PRO A 1 84 ? 35.491 9.767 -32.602 1.00 34.22 84 PRO A O 1
ATOM 690 N N . THR A 1 85 ? 35.475 11.428 -31.099 1.00 41.81 85 THR A N 1
ATOM 691 C CA . THR A 1 85 ? 34.077 11.846 -31.171 1.00 41.81 85 THR A CA 1
ATOM 692 C C . THR A 1 85 ? 33.691 12.352 -32.571 1.00 41.81 85 THR A C 1
ATOM 694 O O . THR A 1 85 ? 34.291 13.296 -33.073 1.00 41.81 85 THR A O 1
ATOM 697 N N . SER A 1 86 ? 32.646 11.787 -33.196 1.00 32.12 86 SER A N 1
ATOM 698 C CA . SER A 1 86 ? 31.501 12.530 -33.776 1.00 32.12 86 SER A CA 1
ATOM 699 C C . SER A 1 86 ? 30.616 11.711 -34.740 1.00 32.12 86 SER A C 1
ATOM 701 O O . SER A 1 86 ? 31.089 11.010 -35.623 1.00 32.12 86 SER A O 1
ATOM 703 N N . LYS A 1 87 ? 29.305 11.944 -34.565 1.00 28.53 87 LYS A N 1
ATOM 704 C CA . LYS A 1 87 ? 28.127 11.768 -35.443 1.00 28.53 87 LYS A CA 1
ATOM 705 C C . LYS A 1 87 ? 27.641 10.354 -35.841 1.00 28.53 87 LYS A C 1
ATOM 707 O O . LYS A 1 87 ? 28.418 9.515 -36.280 1.00 28.53 87 LYS A O 1
ATOM 712 N N . PRO A 1 88 ? 26.315 10.103 -35.727 1.00 38.00 88 PRO A N 1
ATOM 713 C CA . PRO A 1 88 ? 25.719 8.797 -35.972 1.00 38.00 88 PRO A CA 1
ATOM 714 C C . PRO A 1 88 ? 25.462 8.586 -37.467 1.00 38.00 88 PRO A C 1
ATOM 716 O O . PRO A 1 88 ? 24.841 9.422 -38.123 1.00 38.00 88 PRO A O 1
ATOM 719 N N . CYS A 1 89 ? 25.882 7.433 -37.987 1.00 26.31 89 CYS A N 1
ATOM 720 C CA . CYS A 1 89 ? 25.350 6.889 -39.228 1.00 26.31 89 CYS A CA 1
ATOM 721 C C . CYS A 1 89 ? 24.382 5.757 -38.865 1.00 26.31 89 CYS A C 1
ATOM 723 O O . CYS A 1 89 ? 24.757 4.736 -38.290 1.00 26.31 89 CYS A O 1
ATOM 725 N N . SER A 1 90 ? 23.103 5.997 -39.123 1.00 44.88 90 SER A N 1
ATOM 726 C CA . SER A 1 90 ? 22.005 5.056 -38.956 1.00 44.88 90 SER A CA 1
ATOM 727 C C . SER A 1 90 ? 22.081 3.949 -40.005 1.00 44.88 90 SER A C 1
ATOM 729 O O . SER A 1 90 ? 21.993 4.260 -41.190 1.00 44.88 90 SER A O 1
ATOM 731 N N . THR A 1 91 ? 22.205 2.689 -39.571 1.00 35.56 91 THR A N 1
ATOM 732 C CA . THR A 1 91 ? 21.479 1.484 -40.056 1.00 35.56 91 THR A CA 1
ATOM 733 C C . THR A 1 91 ? 22.171 0.214 -39.523 1.00 35.56 91 THR A C 1
ATOM 735 O O . THR A 1 91 ? 23.147 -0.257 -40.089 1.00 35.56 91 THR A O 1
ATOM 738 N N . GLY A 1 92 ? 21.695 -0.341 -38.395 1.00 38.72 92 GLY A N 1
ATOM 739 C CA . GLY A 1 92 ? 22.223 -1.609 -37.840 1.00 38.72 92 GLY A CA 1
ATOM 740 C C . GLY A 1 92 ? 21.961 -1.902 -36.350 1.00 38.72 92 GLY A C 1
ATOM 741 O O . GLY A 1 92 ? 22.309 -2.973 -35.868 1.00 38.72 92 GLY A O 1
ATOM 742 N N . ALA A 1 93 ? 21.338 -0.986 -35.602 1.00 41.53 93 ALA A N 1
ATOM 743 C CA . ALA A 1 93 ? 21.285 -1.030 -34.133 1.00 41.53 93 ALA A CA 1
ATOM 744 C C . ALA A 1 93 ? 20.338 -2.051 -33.435 1.00 41.53 93 ALA A C 1
ATOM 746 O O . ALA A 1 93 ? 20.661 -2.439 -32.314 1.00 41.53 93 ALA A O 1
ATOM 747 N N . PRO A 1 94 ? 19.195 -2.518 -33.986 1.00 47.97 94 PRO A N 1
ATOM 748 C CA . PRO A 1 94 ? 18.217 -3.243 -33.160 1.00 47.97 94 PRO A CA 1
ATOM 749 C C . PRO A 1 94 ? 18.609 -4.694 -32.821 1.00 47.97 94 PRO A C 1
ATOM 751 O O . PRO A 1 94 ? 18.239 -5.183 -31.755 1.00 47.97 94 PRO A O 1
ATOM 754 N N . SER A 1 95 ? 19.373 -5.386 -33.679 1.00 57.25 95 SER A N 1
ATOM 755 C CA . SER A 1 95 ? 19.677 -6.820 -33.502 1.00 57.25 95 SER A CA 1
ATOM 756 C C . SER A 1 95 ? 20.671 -7.094 -32.367 1.00 57.25 95 SER A C 1
ATOM 758 O O . SER A 1 95 ? 20.499 -8.048 -31.606 1.00 57.25 95 SER A O 1
ATOM 760 N N . THR A 1 96 ? 21.705 -6.263 -32.223 1.00 73.88 96 THR A N 1
ATOM 761 C CA . THR A 1 96 ? 22.739 -6.452 -31.192 1.00 73.88 96 THR A CA 1
ATOM 762 C C . THR A 1 96 ? 22.195 -6.140 -29.801 1.00 73.88 96 THR A C 1
ATOM 764 O O . THR A 1 96 ? 22.441 -6.892 -28.864 1.00 73.88 96 THR A O 1
ATOM 767 N N . THR A 1 97 ? 21.378 -5.091 -29.670 1.00 74.69 97 THR A N 1
ATOM 768 C CA . THR A 1 97 ? 20.747 -4.734 -28.393 1.00 74.69 97 THR A CA 1
ATOM 769 C C . THR A 1 97 ? 19.799 -5.825 -27.901 1.00 74.69 97 THR A C 1
ATOM 771 O O . THR A 1 97 ? 19.868 -6.206 -26.740 1.00 74.69 97 THR A O 1
ATOM 774 N N . LEU A 1 98 ? 18.951 -6.381 -28.775 1.00 80.69 98 LEU A N 1
ATOM 775 C CA . LEU A 1 98 ? 18.070 -7.495 -28.399 1.00 80.69 98 LEU A CA 1
ATOM 776 C C . LEU A 1 98 ? 18.857 -8.740 -27.973 1.00 80.69 98 LEU A C 1
ATOM 778 O O . LEU A 1 98 ? 18.464 -9.416 -27.028 1.00 80.69 98 LEU A O 1
ATOM 782 N N . THR A 1 99 ? 19.987 -9.012 -28.630 1.00 80.12 99 THR A N 1
ATOM 783 C CA . THR A 1 99 ? 20.865 -10.134 -28.269 1.00 80.12 99 THR A CA 1
ATOM 784 C C . THR A 1 99 ? 21.472 -9.937 -26.878 1.00 80.12 99 THR A C 1
ATOM 786 O O . THR A 1 99 ? 21.454 -10.862 -26.070 1.00 80.12 99 THR A O 1
ATOM 789 N N . ASN A 1 100 ? 21.955 -8.731 -26.565 1.00 82.31 100 ASN A N 1
ATOM 790 C CA . ASN A 1 100 ? 22.502 -8.414 -25.243 1.00 82.31 100 ASN A CA 1
ATOM 791 C C . ASN A 1 100 ? 21.440 -8.526 -24.142 1.00 82.31 100 ASN A C 1
ATOM 793 O O . ASN A 1 100 ? 21.700 -9.143 -23.114 1.00 82.31 100 ASN A O 1
ATOM 797 N N . LEU A 1 101 ? 20.234 -8.003 -24.384 1.00 85.19 101 LEU A N 1
ATOM 798 C CA . LEU A 1 101 ? 19.115 -8.112 -23.444 1.00 85.19 101 LEU A CA 1
ATOM 799 C C . LEU A 1 101 ? 18.703 -9.569 -23.209 1.00 85.19 101 LEU A C 1
ATOM 801 O O . LEU A 1 101 ? 18.464 -9.963 -22.073 1.00 85.19 101 LEU A O 1
ATOM 805 N N . ALA A 1 102 ? 18.664 -10.397 -24.257 1.00 86.69 102 ALA A N 1
ATOM 806 C CA . ALA A 1 102 ? 18.372 -11.820 -24.108 1.00 86.69 102 ALA A CA 1
ATOM 807 C C . ALA A 1 102 ? 19.438 -12.543 -23.263 1.00 86.69 102 ALA A C 1
ATOM 809 O O . ALA A 1 102 ? 19.098 -13.373 -22.421 1.00 86.69 102 ALA A O 1
ATOM 810 N N . LEU A 1 103 ? 20.722 -12.213 -23.447 1.00 83.69 103 LEU A N 1
ATOM 811 C CA . LEU A 1 103 ? 21.809 -12.755 -22.624 1.00 83.69 103 LEU A CA 1
ATOM 812 C C . LEU A 1 103 ? 21.712 -12.297 -21.161 1.00 83.69 103 LEU A C 1
ATOM 814 O O . LEU A 1 103 ? 21.937 -13.105 -20.261 1.00 83.69 103 LEU A O 1
ATOM 818 N N . GLU A 1 104 ? 21.351 -11.035 -20.919 1.00 87.38 104 GLU A N 1
ATOM 819 C CA . GLU A 1 104 ? 21.109 -10.497 -19.574 1.00 87.38 104 GLU A CA 1
ATOM 820 C C . GLU A 1 104 ? 19.953 -11.238 -18.885 1.00 87.38 104 GLU A C 1
ATOM 822 O O . GLU A 1 104 ? 20.107 -11.706 -17.760 1.00 87.38 104 GLU A O 1
ATOM 827 N N . LEU A 1 105 ? 18.832 -11.448 -19.583 1.00 87.38 105 LEU A N 1
ATOM 828 C CA . LEU A 1 105 ? 17.685 -12.202 -19.068 1.00 87.38 105 LEU A CA 1
ATOM 829 C C . LEU A 1 105 ? 18.035 -13.658 -18.730 1.00 87.38 105 LEU A C 1
ATOM 831 O O . LEU A 1 105 ? 17.630 -14.149 -17.681 1.00 87.38 105 LEU A O 1
ATOM 835 N N . LEU A 1 106 ? 18.832 -14.336 -19.563 1.00 85.75 106 LEU A N 1
ATOM 836 C CA . LEU A 1 106 ? 19.325 -15.688 -19.262 1.00 85.75 106 LEU A CA 1
ATOM 837 C C . LEU A 1 106 ? 20.260 -15.705 -18.043 1.00 85.75 106 LEU A C 1
ATOM 839 O O . LEU A 1 106 ? 20.235 -16.653 -17.255 1.00 85.75 106 LEU A O 1
ATOM 843 N N . SER A 1 107 ? 21.077 -14.661 -17.873 1.00 87.69 107 SER A N 1
ATOM 844 C CA . SER A 1 107 ? 21.919 -14.496 -16.685 1.00 87.69 107 SER A CA 1
ATOM 845 C C . SER A 1 107 ? 21.067 -14.329 -15.428 1.00 87.69 107 SER A C 1
ATOM 847 O O . SER A 1 107 ? 21.300 -15.033 -14.450 1.00 87.69 107 SER A O 1
ATOM 849 N N . ILE A 1 108 ? 20.050 -13.462 -15.473 1.00 87.81 108 ILE A N 1
ATOM 850 C CA . ILE A 1 108 ? 19.079 -13.248 -14.389 1.00 87.81 108 ILE A CA 1
ATOM 851 C C . ILE A 1 108 ? 18.367 -14.560 -14.038 1.00 87.81 108 ILE A C 1
ATOM 853 O O . ILE A 1 108 ? 18.327 -14.946 -12.870 1.00 87.81 108 ILE A O 1
ATOM 857 N N . GLN A 1 109 ? 17.874 -15.279 -15.050 1.00 90.44 109 GLN A N 1
ATOM 858 C CA . GLN A 1 109 ? 17.183 -16.555 -14.880 1.00 90.44 109 GLN A CA 1
ATOM 859 C C . GLN A 1 109 ? 18.044 -17.563 -14.106 1.00 90.44 109 GLN A C 1
ATOM 861 O O . GLN A 1 109 ? 17.586 -18.177 -13.144 1.00 90.44 109 GLN A O 1
ATOM 866 N N . ARG A 1 110 ? 19.318 -17.699 -14.499 1.00 88.44 110 ARG A N 1
ATOM 867 C CA . ARG A 1 110 ? 20.264 -18.625 -13.867 1.00 88.44 110 ARG A CA 1
ATOM 868 C C . ARG A 1 110 ? 20.719 -18.160 -12.485 1.00 88.44 110 ARG A C 1
ATOM 870 O O . ARG A 1 110 ? 20.922 -18.998 -11.616 1.00 88.44 110 ARG A O 1
ATOM 877 N N . GLN A 1 111 ? 20.936 -16.860 -12.305 1.00 89.19 111 GLN A N 1
ATOM 878 C CA . GLN A 1 111 ? 21.457 -16.293 -11.062 1.00 89.19 111 GLN A CA 1
ATOM 879 C C . GLN A 1 111 ? 20.441 -16.380 -9.920 1.00 89.19 111 GLN A C 1
ATOM 881 O O . GLN A 1 111 ? 20.841 -16.646 -8.792 1.00 89.19 111 GLN A O 1
ATOM 886 N N . TYR A 1 112 ? 19.158 -16.149 -10.209 1.00 87.62 112 TYR A N 1
ATOM 887 C CA . TYR A 1 112 ? 18.108 -16.040 -9.189 1.00 87.62 112 TYR A CA 1
ATOM 888 C C . TYR A 1 112 ? 17.097 -17.195 -9.212 1.00 87.62 112 TYR A C 1
ATOM 890 O O . TYR A 1 112 ? 16.053 -17.103 -8.568 1.00 87.62 112 TYR A O 1
ATOM 898 N N . GLY A 1 113 ? 17.375 -18.249 -9.992 1.00 89.44 113 GLY A N 1
ATOM 899 C CA . GLY A 1 113 ? 16.531 -19.444 -10.063 1.00 89.44 113 GLY A CA 1
ATOM 900 C C . GLY A 1 113 ? 15.073 -19.133 -10.406 1.00 89.44 113 GLY A C 1
ATOM 901 O O . GLY A 1 113 ? 14.175 -19.726 -9.823 1.00 89.44 113 GLY A O 1
ATOM 902 N N . CYS A 1 114 ? 14.839 -18.164 -11.295 1.00 91.88 114 CYS A N 1
ATOM 903 C CA . CYS A 1 114 ? 13.502 -17.682 -11.646 1.00 91.88 114 CYS A CA 1
ATOM 904 C C . CYS A 1 114 ? 13.079 -18.139 -13.045 1.00 91.88 114 CYS A C 1
ATOM 906 O O . CYS A 1 114 ? 13.885 -18.628 -13.836 1.00 91.88 114 CYS A O 1
ATOM 908 N N . GLU A 1 115 ? 11.803 -17.971 -13.370 1.00 93.62 115 GLU A N 1
ATOM 909 C CA . GLU A 1 115 ? 11.282 -18.097 -14.727 1.00 93.62 115 GLU A CA 1
ATOM 910 C C . GLU A 1 115 ? 11.229 -16.725 -15.394 1.00 93.62 115 GLU A C 1
ATOM 912 O O . GLU A 1 115 ? 10.764 -15.754 -14.796 1.00 93.62 115 GLU A O 1
ATOM 917 N N . VAL A 1 116 ? 11.658 -16.658 -16.655 1.00 94.75 116 VAL A N 1
ATOM 918 C CA . VAL A 1 116 ? 11.616 -15.434 -17.458 1.00 94.75 116 VAL A CA 1
ATOM 919 C C . VAL A 1 116 ? 10.830 -15.695 -18.739 1.00 94.75 116 VAL A C 1
ATOM 921 O O . VAL A 1 116 ? 11.152 -16.608 -19.499 1.00 94.75 116 VAL A O 1
ATOM 924 N N . ALA A 1 117 ? 9.821 -14.869 -19.000 1.00 93.50 117 ALA A N 1
ATOM 925 C CA . ALA A 1 117 ? 9.054 -14.849 -20.239 1.00 93.50 117 ALA A CA 1
ATOM 926 C C . ALA A 1 117 ? 9.166 -13.469 -20.899 1.00 93.50 117 ALA A C 1
ATOM 928 O O . ALA A 1 117 ? 9.161 -12.443 -20.224 1.00 93.50 117 ALA A O 1
ATOM 929 N N . PHE A 1 118 ? 9.287 -13.429 -22.224 1.00 94.12 118 PHE A N 1
ATOM 930 C CA . PHE A 1 118 ? 9.357 -12.176 -22.973 1.00 94.12 118 PHE A CA 1
ATOM 931 C C . PHE A 1 118 ? 8.810 -12.336 -24.391 1.00 94.12 118 PHE A C 1
ATOM 933 O O . PHE A 1 118 ? 8.807 -13.431 -24.958 1.00 94.12 118 PHE A O 1
ATOM 940 N N . ASP A 1 119 ? 8.336 -11.238 -24.976 1.00 90.88 119 ASP A N 1
ATOM 941 C CA . ASP A 1 119 ? 7.875 -11.211 -26.363 1.00 90.88 119 ASP A CA 1
ATOM 942 C C . ASP A 1 119 ? 9.051 -11.159 -27.357 1.00 90.88 119 ASP A C 1
ATOM 944 O O . ASP A 1 119 ? 10.196 -10.881 -27.005 1.00 90.88 119 ASP A O 1
ATOM 948 N N . LYS A 1 120 ? 8.772 -11.375 -28.649 1.00 85.44 120 LYS A N 1
ATOM 949 C CA . LYS A 1 120 ? 9.798 -11.437 -29.710 1.00 85.44 120 LYS A CA 1
ATOM 950 C C . LYS A 1 120 ? 10.743 -10.222 -29.739 1.00 85.44 120 LYS A C 1
ATOM 952 O O . LYS A 1 120 ? 11.877 -10.350 -30.199 1.00 85.44 120 LYS A O 1
ATOM 957 N N . HIS A 1 121 ? 10.283 -9.055 -29.288 1.00 84.94 121 HIS A N 1
ATOM 958 C CA . HIS A 1 121 ? 11.046 -7.807 -29.317 1.00 84.94 121 HIS A CA 1
ATOM 959 C C . HIS A 1 121 ? 11.520 -7.344 -27.929 1.00 84.94 121 HIS A C 1
ATOM 961 O O . HIS A 1 121 ? 12.061 -6.240 -27.822 1.00 84.94 121 HIS A O 1
ATOM 967 N N . ILE A 1 122 ? 11.349 -8.169 -26.886 1.00 89.94 122 ILE A N 1
ATOM 968 C CA . ILE A 1 122 ? 11.711 -7.862 -25.491 1.00 89.94 122 ILE A CA 1
ATOM 969 C C . ILE A 1 122 ? 11.137 -6.494 -25.071 1.00 89.94 122 ILE A C 1
ATOM 971 O O . ILE A 1 122 ? 11.783 -5.682 -24.413 1.00 89.94 122 ILE A O 1
ATOM 975 N N . MET A 1 123 ? 9.930 -6.192 -25.541 1.00 90.44 123 MET A N 1
ATOM 976 C CA . MET A 1 123 ? 9.155 -5.029 -25.135 1.00 90.44 123 MET A CA 1
ATOM 977 C C . MET A 1 123 ? 8.448 -5.286 -23.812 1.00 90.44 123 MET A C 1
ATOM 979 O O . MET A 1 123 ? 8.294 -4.354 -23.020 1.00 90.44 123 MET A O 1
ATOM 983 N N . HIS A 1 124 ? 8.062 -6.537 -23.570 1.00 94.62 124 HIS A N 1
ATOM 984 C CA . HIS A 1 124 ? 7.421 -6.996 -22.347 1.00 94.62 124 HIS A CA 1
ATOM 985 C C . HIS A 1 124 ? 8.228 -8.157 -21.785 1.00 94.62 124 HIS A C 1
ATOM 987 O O . HIS A 1 124 ? 8.475 -9.138 -22.485 1.00 94.62 124 HIS A O 1
ATOM 993 N N . VAL A 1 125 ? 8.655 -8.021 -20.534 1.00 95.88 125 VAL A N 1
ATOM 994 C CA . VAL A 1 125 ? 9.406 -9.039 -19.799 1.00 95.88 125 VAL A CA 1
ATOM 995 C C . VAL A 1 125 ? 8.649 -9.340 -18.519 1.00 95.88 125 VAL A C 1
ATOM 997 O O . VAL A 1 125 ? 8.357 -8.430 -17.752 1.00 95.88 125 VAL A O 1
ATOM 1000 N N . GLU A 1 126 ? 8.360 -10.606 -18.272 1.00 97.38 126 GLU A N 1
ATOM 1001 C CA . GLU A 1 126 ? 7.768 -11.111 -17.040 1.00 97.38 126 GLU A CA 1
ATOM 1002 C C . GLU A 1 126 ? 8.784 -12.029 -16.361 1.00 97.38 126 GLU A C 1
ATOM 1004 O O . GLU A 1 126 ? 9.320 -12.948 -16.980 1.00 97.38 126 GLU A O 1
ATOM 1009 N N . ILE A 1 127 ? 9.059 -11.767 -15.088 1.00 96.69 127 ILE A N 1
ATOM 1010 C CA . ILE A 1 127 ? 9.947 -12.561 -14.243 1.00 96.69 127 ILE A CA 1
ATOM 1011 C C . ILE A 1 127 ? 9.118 -13.059 -13.066 1.00 96.69 127 ILE A C 1
ATOM 1013 O O . ILE A 1 127 ? 8.487 -12.262 -12.371 1.00 96.69 127 ILE A O 1
ATOM 1017 N N . ARG A 1 128 ? 9.092 -14.369 -12.845 1.00 95.62 128 ARG A N 1
ATOM 1018 C CA . ARG A 1 128 ? 8.249 -15.011 -11.828 1.00 95.62 128 ARG A CA 1
ATOM 1019 C C . ARG A 1 128 ? 8.940 -16.220 -11.222 1.00 95.62 128 ARG A C 1
ATOM 1021 O O . ARG A 1 128 ? 10.000 -16.624 -11.689 1.00 95.62 128 ARG A O 1
ATOM 1028 N N . ASN A 1 129 ? 8.304 -16.819 -10.220 1.00 90.00 129 ASN A N 1
ATOM 1029 C CA . ASN A 1 129 ? 8.762 -18.064 -9.609 1.00 90.00 129 ASN A CA 1
ATOM 1030 C C . ASN A 1 129 ? 10.221 -17.978 -9.120 1.00 90.00 129 ASN A C 1
ATOM 1032 O O . ASN A 1 129 ? 11.046 -18.824 -9.445 1.00 90.00 129 ASN A O 1
ATOM 1036 N N . PHE A 1 130 ? 10.555 -16.900 -8.404 1.00 90.38 130 PHE A N 1
ATOM 1037 C CA . PHE A 1 130 ? 11.879 -16.731 -7.805 1.00 90.38 130 PHE A CA 1
ATOM 1038 C C . PHE A 1 130 ? 12.134 -17.842 -6.781 1.00 90.38 130 PHE A C 1
ATOM 1040 O O . PHE A 1 130 ? 11.216 -18.240 -6.058 1.00 90.38 130 PHE A O 1
ATOM 1047 N N . GLU A 1 131 ? 13.373 -18.326 -6.690 1.00 85.00 131 GLU A N 1
ATOM 1048 C CA . GLU A 1 131 ? 13.735 -19.393 -5.755 1.00 85.00 131 GLU A CA 1
ATOM 1049 C C . GLU A 1 131 ? 13.380 -19.003 -4.305 1.00 85.00 131 GLU A C 1
ATOM 1051 O O . GLU A 1 131 ? 13.754 -17.936 -3.818 1.00 85.00 131 GLU A O 1
ATOM 1056 N N . GLY A 1 132 ? 12.579 -19.836 -3.629 1.00 80.25 132 GLY A N 1
ATOM 1057 C CA . GLY A 1 132 ? 12.065 -19.569 -2.275 1.00 80.25 132 GLY A CA 1
ATOM 1058 C C . GLY A 1 132 ? 10.971 -18.492 -2.182 1.00 80.25 132 GLY A C 1
ATOM 1059 O O . GLY A 1 132 ? 10.511 -18.182 -1.086 1.00 80.25 132 GLY A O 1
ATOM 1060 N N . ARG A 1 133 ? 10.545 -17.911 -3.310 1.00 84.81 133 ARG A N 1
ATOM 1061 C CA . ARG A 1 133 ? 9.654 -16.740 -3.401 1.00 84.81 133 ARG A CA 1
ATOM 1062 C C . ARG A 1 133 ? 8.666 -16.879 -4.567 1.00 84.81 133 ARG A C 1
ATOM 1064 O O . ARG A 1 133 ? 8.463 -15.950 -5.351 1.00 84.81 133 ARG A O 1
ATOM 1071 N N . SER A 1 134 ? 8.035 -18.050 -4.684 1.00 86.94 134 SER A N 1
ATOM 1072 C CA . SER A 1 134 ? 7.212 -18.429 -5.846 1.00 86.94 134 SER A CA 1
ATOM 1073 C C . SER A 1 134 ? 5.986 -17.542 -6.073 1.00 86.94 134 SER A C 1
ATOM 1075 O O . SER A 1 134 ? 5.546 -17.379 -7.208 1.00 86.94 134 SER A O 1
ATOM 1077 N N . ASN A 1 135 ? 5.459 -16.929 -5.010 1.00 90.88 135 ASN A N 1
ATOM 1078 C CA . ASN A 1 135 ? 4.274 -16.066 -5.058 1.00 90.88 135 ASN A CA 1
ATOM 1079 C C . ASN A 1 135 ? 4.576 -14.651 -5.582 1.00 90.88 135 ASN A C 1
ATOM 1081 O O . ASN A 1 135 ? 3.679 -13.810 -5.639 1.00 90.88 135 ASN A O 1
ATOM 1085 N N . HIS A 1 136 ? 5.832 -14.366 -5.939 1.00 95.06 136 HIS A N 1
ATOM 1086 C CA . HIS A 1 136 ? 6.259 -13.049 -6.385 1.00 95.06 136 HIS A CA 1
ATOM 1087 C C . HIS A 1 136 ? 6.578 -13.003 -7.880 1.00 95.06 136 HIS A C 1
ATOM 1089 O O . HIS A 1 136 ? 7.177 -13.918 -8.450 1.00 95.06 136 HIS A O 1
ATOM 1095 N N . SER A 1 137 ? 6.198 -11.892 -8.512 1.00 96.44 137 SER A N 1
ATOM 1096 C CA . SER A 1 137 ? 6.481 -11.614 -9.915 1.00 96.44 137 SER A CA 1
ATOM 1097 C C . SER A 1 137 ? 6.759 -10.131 -10.164 1.00 96.44 137 SER A C 1
ATOM 1099 O O . SER A 1 137 ? 6.318 -9.240 -9.426 1.00 96.44 137 SER A O 1
ATOM 1101 N N . LEU A 1 138 ? 7.521 -9.879 -11.226 1.00 96.81 138 LEU A N 1
ATOM 1102 C CA . LEU A 1 138 ? 7.919 -8.567 -11.710 1.00 96.81 138 LEU A CA 1
ATOM 1103 C C . LEU A 1 138 ? 7.729 -8.519 -13.225 1.00 96.81 138 LEU A C 1
ATOM 1105 O O . LEU A 1 138 ? 8.330 -9.297 -13.960 1.00 96.81 138 LEU A O 1
ATOM 1109 N N . THR A 1 139 ? 6.922 -7.577 -13.698 1.00 97.38 139 THR A N 1
ATOM 1110 C CA . THR A 1 139 ? 6.715 -7.328 -15.127 1.00 97.38 139 THR A CA 1
ATOM 1111 C C . THR A 1 139 ? 7.299 -5.977 -15.502 1.00 97.38 139 THR A C 1
ATOM 1113 O O . THR A 1 139 ? 7.006 -4.962 -14.866 1.00 97.38 139 THR A O 1
ATOM 1116 N N . LEU A 1 140 ? 8.104 -5.950 -16.558 1.00 96.69 140 LEU A N 1
ATOM 1117 C CA . LEU A 1 140 ? 8.838 -4.790 -17.037 1.00 96.69 140 LEU A CA 1
ATOM 1118 C C . LEU A 1 140 ? 8.470 -4.484 -18.490 1.00 96.69 140 LEU A C 1
ATOM 1120 O O . LEU A 1 140 ? 8.387 -5.377 -19.333 1.00 96.69 140 LEU A O 1
ATOM 1124 N N . ASN A 1 141 ? 8.318 -3.196 -18.788 1.00 95.75 141 ASN A N 1
ATOM 1125 C CA . ASN A 1 141 ? 8.122 -2.684 -20.137 1.00 95.75 141 ASN A CA 1
ATOM 1126 C C . ASN A 1 141 ? 9.368 -1.945 -20.602 1.00 95.75 141 ASN A C 1
ATOM 1128 O O . ASN A 1 141 ? 9.828 -1.017 -19.935 1.00 95.75 141 ASN A O 1
ATOM 1132 N N . ARG A 1 142 ? 9.884 -2.302 -21.773 1.00 93.44 142 ARG A N 1
ATOM 1133 C CA . ARG A 1 142 ? 11.013 -1.607 -22.388 1.00 93.44 142 ARG A CA 1
ATOM 1134 C C . ARG A 1 142 ? 10.587 -0.226 -22.881 1.00 93.44 142 ARG A C 1
ATOM 1136 O O . ARG A 1 142 ? 9.594 -0.089 -23.591 1.00 93.44 142 ARG A O 1
ATOM 1143 N N . THR A 1 143 ? 11.341 0.803 -22.513 1.00 88.75 143 THR A N 1
ATOM 1144 C CA . THR A 1 143 ? 11.095 2.208 -22.891 1.00 88.75 143 THR A CA 1
ATOM 1145 C C . THR A 1 143 ? 12.207 2.802 -23.746 1.00 88.75 143 THR A C 1
ATOM 1147 O O . THR A 1 143 ? 11.988 3.800 -24.426 1.00 88.75 143 THR A O 1
ATOM 1150 N N . GLY A 1 144 ? 13.393 2.193 -23.734 1.00 79.50 144 GLY A N 1
ATOM 1151 C CA . GLY A 1 144 ? 14.543 2.614 -24.528 1.00 79.50 144 GLY A CA 1
ATOM 1152 C C . GLY A 1 144 ? 15.384 1.425 -24.979 1.00 79.50 144 GLY A C 1
ATOM 1153 O O . GLY A 1 144 ? 14.977 0.273 -24.850 1.00 79.50 144 GLY A O 1
ATOM 1154 N N . ALA A 1 145 ? 16.584 1.690 -25.500 1.00 78.25 145 ALA A N 1
ATOM 1155 C CA . ALA A 1 145 ? 17.465 0.631 -25.994 1.00 78.25 145 ALA A CA 1
ATOM 1156 C C . ALA A 1 145 ? 17.747 -0.435 -24.917 1.00 78.25 145 ALA A C 1
ATOM 1158 O O . ALA A 1 145 ? 17.507 -1.609 -25.169 1.00 78.25 145 ALA A O 1
ATOM 1159 N N . GLU A 1 146 ? 18.150 -0.028 -23.715 1.00 83.81 146 GLU A N 1
ATOM 1160 C CA . GLU A 1 146 ? 18.434 -0.920 -22.573 1.00 83.81 146 GLU A CA 1
ATOM 1161 C C . GLU A 1 146 ? 17.685 -0.470 -21.305 1.00 83.81 146 GLU A C 1
ATOM 1163 O O . GLU A 1 146 ? 18.050 -0.807 -20.182 1.00 83.81 146 GLU A O 1
ATOM 1168 N N . LEU A 1 147 ? 16.642 0.345 -21.485 1.00 88.12 147 LEU A N 1
ATOM 1169 C CA . LEU A 1 147 ? 15.875 0.943 -20.396 1.00 88.12 147 LEU A CA 1
ATOM 1170 C C . LEU A 1 147 ? 14.493 0.316 -20.306 1.00 88.12 147 LEU A C 1
ATOM 1172 O O . LEU A 1 147 ? 13.810 0.139 -21.318 1.00 88.12 147 LEU A O 1
ATOM 1176 N N . PHE A 1 148 ? 14.089 0.042 -19.075 1.00 93.00 148 PHE A N 1
ATOM 1177 C CA . PHE A 1 148 ? 12.837 -0.588 -18.709 1.00 93.00 148 PHE A CA 1
ATOM 1178 C C . PHE A 1 148 ? 12.164 0.202 -17.594 1.00 93.00 148 PHE A C 1
ATOM 1180 O O . PHE A 1 148 ? 12.824 0.832 -16.766 1.00 93.00 148 PHE A O 1
ATOM 1187 N N . LYS A 1 149 ? 10.837 0.140 -17.558 1.00 93.62 149 LYS A N 1
ATOM 1188 C CA . LYS A 1 149 ? 9.999 0.609 -16.452 1.00 93.62 149 LYS A CA 1
ATOM 1189 C C . LYS A 1 149 ? 9.217 -0.559 -15.877 1.00 93.62 149 LYS A C 1
ATOM 1191 O O . LYS A 1 149 ? 8.829 -1.456 -16.626 1.00 93.62 149 LYS A O 1
ATOM 1196 N N . VAL A 1 150 ? 8.925 -0.511 -14.583 1.00 94.81 150 VAL A N 1
ATOM 1197 C CA . VAL A 1 150 ? 8.008 -1.476 -13.977 1.00 94.81 150 VAL A CA 1
ATOM 1198 C C . VAL A 1 150 ? 6.607 -1.263 -14.539 1.00 94.81 150 VAL A C 1
ATOM 1200 O O . VAL A 1 150 ? 6.102 -0.142 -14.578 1.00 94.81 150 VAL A O 1
ATOM 1203 N N . ALA A 1 151 ? 6.011 -2.346 -15.025 1.00 92.38 151 ALA A N 1
ATOM 1204 C CA . ALA A 1 151 ? 4.639 -2.389 -15.505 1.00 92.38 151 ALA A CA 1
ATOM 1205 C C . ALA A 1 151 ? 3.706 -2.946 -14.427 1.00 92.38 151 ALA A C 1
ATOM 1207 O O . ALA A 1 151 ? 2.660 -2.362 -14.162 1.00 92.38 151 ALA A O 1
ATOM 1208 N N . GLN A 1 152 ? 4.095 -4.065 -13.808 1.00 94.44 152 GLN A N 1
ATOM 1209 C CA . GLN A 1 152 ? 3.344 -4.735 -12.746 1.00 94.44 152 GLN A CA 1
ATOM 1210 C C . GLN A 1 152 ? 4.307 -5.424 -11.774 1.00 94.44 152 GLN A C 1
ATOM 1212 O O . GLN A 1 152 ? 5.426 -5.780 -12.141 1.00 94.44 152 GLN A O 1
ATOM 1217 N N . HIS A 1 153 ? 3.869 -5.613 -10.533 1.00 95.56 153 HIS A N 1
ATOM 1218 C CA . HIS A 1 153 ? 4.607 -6.332 -9.497 1.00 95.56 153 HIS A CA 1
ATOM 1219 C C . HIS A 1 153 ? 3.654 -6.859 -8.426 1.00 95.56 153 HIS A C 1
ATOM 1221 O O . HIS A 1 153 ? 2.517 -6.400 -8.313 1.00 95.56 153 HIS A O 1
ATOM 1227 N N . THR A 1 154 ? 4.165 -7.756 -7.589 1.00 95.62 154 THR A N 1
ATOM 1228 C CA . THR A 1 154 ? 3.449 -8.371 -6.460 1.00 95.62 154 THR A CA 1
ATOM 1229 C C . THR A 1 154 ? 3.759 -7.748 -5.095 1.00 95.62 154 THR A C 1
ATOM 1231 O O . THR A 1 154 ? 3.203 -8.187 -4.096 1.00 95.62 154 THR A O 1
ATOM 1234 N N . LEU A 1 155 ? 4.653 -6.756 -5.013 1.00 94.50 155 LEU A N 1
ATOM 1235 C CA . LEU A 1 155 ? 4.994 -6.095 -3.740 1.00 94.50 155 LEU A CA 1
ATOM 1236 C C . LEU A 1 155 ? 3.858 -5.186 -3.228 1.00 94.50 155 LEU A C 1
ATOM 1238 O O . LEU A 1 155 ? 3.167 -4.597 -4.068 1.00 94.50 155 LEU A O 1
ATOM 1242 N N . PRO A 1 156 ? 3.704 -5.007 -1.899 1.00 92.75 156 PRO A N 1
ATOM 1243 C CA . PRO A 1 156 ? 2.803 -4.015 -1.317 1.00 92.75 156 PRO A CA 1
ATOM 1244 C C . PRO A 1 156 ? 3.133 -2.600 -1.799 1.00 92.75 156 PRO A C 1
ATOM 1246 O O . PRO A 1 156 ? 4.292 -2.190 -1.768 1.00 92.75 156 PRO A O 1
ATOM 1249 N N . GLU A 1 157 ? 2.119 -1.823 -2.183 1.00 87.75 157 GLU A N 1
ATOM 1250 C CA . GLU A 1 157 ? 2.323 -0.475 -2.742 1.00 87.75 157 GLU A CA 1
ATOM 1251 C C . GLU A 1 157 ? 3.046 0.469 -1.766 1.00 87.75 157 GLU A C 1
ATOM 1253 O O . GLU A 1 157 ? 3.891 1.258 -2.179 1.00 87.75 157 GLU A O 1
ATOM 1258 N N . LEU A 1 158 ? 2.788 0.330 -0.460 1.00 83.62 158 LEU A N 1
ATOM 1259 C CA . LEU A 1 158 ? 3.447 1.119 0.591 1.00 83.62 158 LEU A CA 1
ATOM 1260 C C . LEU A 1 158 ? 4.953 0.823 0.728 1.00 83.62 158 LEU A C 1
ATOM 1262 O O . LEU A 1 158 ? 5.692 1.647 1.260 1.00 83.62 158 LEU A O 1
ATOM 1266 N N . ALA A 1 159 ? 5.423 -0.335 0.254 1.00 83.81 159 ALA A N 1
ATOM 1267 C CA . ALA A 1 159 ? 6.845 -0.685 0.262 1.00 83.81 159 ALA A CA 1
ATOM 1268 C C . ALA A 1 159 ? 7.609 -0.088 -0.930 1.00 83.81 159 ALA A C 1
ATOM 1270 O O . ALA A 1 159 ? 8.840 -0.029 -0.933 1.00 83.81 159 ALA A O 1
ATOM 1271 N N . VAL A 1 160 ? 6.890 0.316 -1.978 1.00 85.31 160 VAL A N 1
ATOM 1272 C CA . VAL A 1 160 ? 7.479 0.667 -3.265 1.00 85.31 160 VAL A CA 1
ATOM 1273 C C . VAL A 1 160 ? 7.803 2.157 -3.315 1.00 85.31 160 VAL A C 1
ATOM 1275 O O . VAL A 1 160 ? 6.923 3.013 -3.316 1.00 85.31 160 VAL A O 1
ATOM 1278 N N . SER A 1 161 ? 9.094 2.480 -3.413 1.00 78.19 161 SER A N 1
ATOM 1279 C CA . SER A 1 161 ? 9.561 3.863 -3.566 1.00 78.19 161 SER A CA 1
ATOM 1280 C C . SER A 1 161 ? 9.568 4.335 -5.025 1.00 78.19 161 SER A C 1
ATOM 1282 O O . SER A 1 161 ? 9.591 3.541 -5.966 1.00 78.19 161 SER A O 1
ATOM 1284 N N . GLU A 1 162 ? 9.679 5.649 -5.232 1.00 72.94 162 GLU A N 1
ATOM 1285 C CA . GLU A 1 162 ? 9.867 6.242 -6.565 1.00 72.94 162 GLU A CA 1
ATOM 1286 C C . GLU A 1 162 ? 11.091 5.685 -7.311 1.00 72.94 162 GLU A C 1
ATOM 1288 O O . GLU A 1 162 ? 11.096 5.634 -8.538 1.00 72.94 162 GLU A O 1
ATOM 1293 N N . LEU A 1 163 ? 12.129 5.223 -6.601 1.00 66.69 163 LEU A N 1
ATOM 1294 C CA . LEU A 1 163 ? 13.308 4.615 -7.232 1.00 66.69 163 LEU A CA 1
ATOM 1295 C C . LEU A 1 163 ? 12.971 3.319 -7.973 1.00 66.69 163 LEU A C 1
ATOM 1297 O O . LEU A 1 163 ? 13.574 3.054 -9.009 1.00 66.69 163 LEU A O 1
ATOM 1301 N N . PHE A 1 164 ? 11.998 2.555 -7.479 1.00 75.94 164 PHE A N 1
ATOM 1302 C CA . PHE A 1 164 ? 11.516 1.337 -8.126 1.00 75.94 164 PHE A CA 1
ATOM 1303 C C . PHE A 1 164 ? 10.730 1.645 -9.409 1.00 75.94 164 PHE A C 1
ATOM 1305 O O . PHE A 1 164 ? 10.777 0.891 -10.374 1.00 75.94 164 PHE A O 1
ATOM 1312 N N . LYS A 1 165 ? 10.054 2.799 -9.459 1.00 76.88 165 LYS A N 1
ATOM 1313 C CA . LYS A 1 165 ? 9.262 3.236 -10.620 1.00 76.88 165 LYS A CA 1
ATOM 1314 C C . LYS A 1 165 ? 10.100 3.907 -11.718 1.00 76.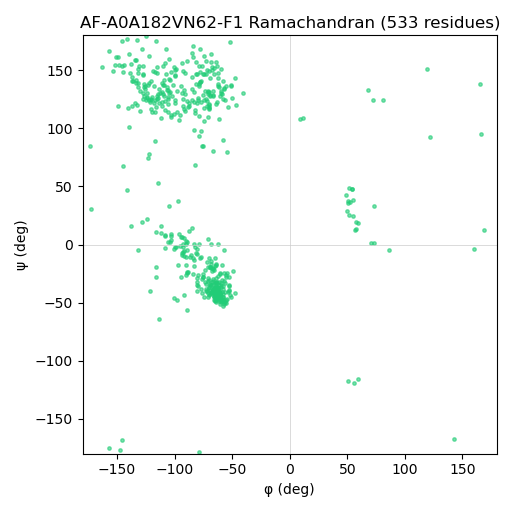88 165 LYS A C 1
ATOM 1316 O O . LYS A 1 165 ? 9.614 4.094 -12.835 1.00 76.88 165 LYS A O 1
ATOM 1321 N N . ARG A 1 166 ? 11.358 4.275 -11.437 1.00 81.50 166 ARG A N 1
ATOM 1322 C CA . ARG A 1 166 ? 12.248 4.936 -12.408 1.00 81.50 166 ARG A CA 1
ATOM 1323 C C . ARG A 1 166 ? 12.628 4.015 -13.562 1.00 81.50 166 ARG A C 1
ATOM 1325 O O . ARG A 1 166 ? 12.772 2.807 -13.412 1.00 81.50 166 ARG A O 1
ATOM 1332 N N . GLN A 1 167 ? 12.866 4.622 -14.723 1.00 86.06 167 GLN A N 1
ATOM 1333 C CA . GLN A 1 167 ? 13.405 3.897 -15.867 1.00 86.06 167 GLN A CA 1
ATOM 1334 C C . GLN A 1 167 ? 14.879 3.559 -15.626 1.00 86.06 167 GLN A C 1
ATOM 1336 O O . GLN A 1 167 ? 15.688 4.450 -15.365 1.00 86.06 167 GLN A O 1
ATOM 1341 N N . THR A 1 168 ? 15.228 2.279 -15.701 1.00 88.25 168 THR A N 1
ATOM 1342 C CA . THR A 1 168 ? 16.596 1.782 -15.501 1.00 88.25 168 THR A CA 1
ATOM 1343 C C . THR A 1 168 ? 16.779 0.424 -16.191 1.00 88.25 168 THR A C 1
ATOM 1345 O O . THR A 1 168 ? 15.900 -0.004 -16.937 1.00 88.25 168 THR A O 1
ATOM 1348 N N . THR A 1 169 ? 17.931 -0.222 -16.020 1.00 88.12 169 THR A N 1
ATOM 1349 C CA . THR A 1 169 ? 18.265 -1.499 -16.673 1.00 88.12 169 THR A CA 1
ATOM 1350 C C . THR A 1 169 ? 17.515 -2.682 -16.049 1.00 88.12 169 THR A C 1
ATOM 1352 O O . THR A 1 169 ? 17.028 -2.585 -14.918 1.00 88.12 169 THR A O 1
ATOM 1355 N N . LEU A 1 170 ? 17.439 -3.813 -16.764 1.00 88.88 170 LEU A N 1
ATOM 1356 C CA . LEU A 1 170 ? 16.815 -5.048 -16.262 1.00 88.88 170 LEU A CA 1
ATOM 1357 C C . LEU A 1 170 ? 17.471 -5.507 -14.959 1.00 88.88 170 LEU A C 1
ATOM 1359 O O . LEU A 1 170 ? 16.775 -5.680 -13.959 1.00 88.88 170 LEU A O 1
ATOM 1363 N N . GLN A 1 171 ? 18.804 -5.618 -14.940 1.00 88.12 171 GLN A N 1
ATOM 1364 C CA . GLN A 1 171 ? 19.541 -6.036 -13.749 1.00 88.12 171 GLN A CA 1
ATOM 1365 C C . GLN A 1 171 ? 19.238 -5.143 -12.542 1.00 88.12 171 GLN A C 1
ATOM 1367 O O . GLN A 1 171 ? 19.076 -5.638 -11.427 1.00 88.12 171 GLN A O 1
ATOM 1372 N N . ARG A 1 172 ? 19.145 -3.820 -12.742 1.00 87.06 172 ARG A N 1
ATOM 1373 C CA . ARG A 1 172 ? 18.876 -2.900 -11.633 1.00 87.06 172 ARG A CA 1
ATOM 1374 C C . ARG A 1 172 ? 17.464 -3.084 -11.087 1.00 87.06 172 ARG A C 1
ATOM 1376 O O . ARG A 1 172 ? 17.312 -3.084 -9.870 1.00 87.06 172 ARG A O 1
ATOM 1383 N N . HIS A 1 173 ? 16.467 -3.265 -11.953 1.00 92.75 173 HIS A N 1
ATOM 1384 C CA . HIS A 1 173 ? 15.092 -3.550 -11.531 1.00 92.75 173 HIS A CA 1
ATOM 1385 C C . HIS A 1 173 ? 14.990 -4.844 -10.732 1.00 92.75 173 HIS A C 1
ATOM 1387 O O . HIS A 1 173 ? 14.415 -4.839 -9.647 1.00 92.75 173 HIS A O 1
ATOM 1393 N N . VAL A 1 174 ? 15.598 -5.925 -11.226 1.00 92.94 174 VAL A N 1
ATOM 1394 C CA . VAL A 1 174 ? 15.601 -7.216 -10.523 1.00 92.94 174 VAL A CA 1
ATOM 1395 C C . VAL A 1 174 ? 16.304 -7.104 -9.175 1.00 92.94 174 VAL A C 1
ATOM 1397 O O . VAL A 1 174 ? 15.766 -7.566 -8.174 1.00 92.94 174 VAL A O 1
ATOM 1400 N N . GLN A 1 175 ? 17.458 -6.433 -9.116 1.00 88.88 175 GLN A N 1
ATOM 1401 C CA . GLN A 1 175 ? 18.175 -6.251 -7.856 1.00 88.88 175 GLN A CA 1
ATOM 1402 C C . GLN A 1 175 ? 17.339 -5.469 -6.837 1.00 88.88 175 GLN A C 1
ATOM 1404 O O . GLN A 1 175 ? 17.178 -5.929 -5.716 1.00 88.88 175 GLN A O 1
ATOM 1409 N N . VAL A 1 176 ? 16.754 -4.329 -7.225 1.00 90.06 176 VAL A N 1
ATOM 1410 C CA . VAL A 1 176 ? 15.920 -3.530 -6.306 1.00 90.06 176 VAL A CA 1
ATOM 1411 C C . VAL A 1 176 ? 14.689 -4.319 -5.850 1.00 90.06 176 VAL A C 1
ATOM 1413 O O . VAL A 1 176 ? 14.298 -4.217 -4.693 1.00 90.06 176 VAL A O 1
ATOM 1416 N N . PHE A 1 177 ? 14.081 -5.113 -6.733 1.00 93.75 177 PHE A N 1
ATOM 1417 C CA . PHE A 1 177 ? 12.951 -5.972 -6.382 1.00 93.75 177 PHE A CA 1
ATOM 1418 C C . PHE A 1 177 ? 13.325 -7.015 -5.321 1.00 93.75 177 PHE A C 1
ATOM 1420 O O . PHE A 1 177 ? 12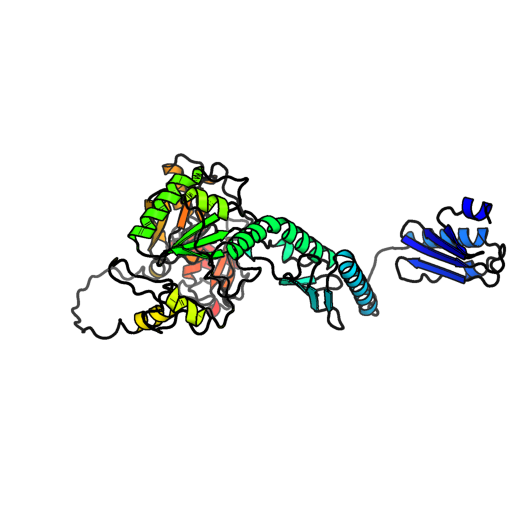.591 -7.190 -4.351 1.00 93.75 177 PHE A O 1
ATOM 1427 N N . LEU A 1 178 ? 14.473 -7.676 -5.479 1.00 92.31 178 LEU A N 1
ATOM 1428 C CA . LEU A 1 178 ? 14.963 -8.668 -4.523 1.00 92.31 178 LEU A CA 1
ATOM 1429 C C . LEU A 1 178 ? 15.388 -8.029 -3.196 1.00 92.31 178 LEU A C 1
ATOM 1431 O O . LEU A 1 178 ? 14.989 -8.529 -2.150 1.00 92.31 178 LEU A O 1
ATOM 1435 N N . ASP A 1 179 ? 16.079 -6.886 -3.238 1.00 90.50 179 ASP A N 1
ATOM 1436 C CA . ASP A 1 179 ? 16.457 -6.119 -2.042 1.00 90.50 179 ASP A CA 1
ATOM 1437 C C . ASP A 1 179 ? 15.217 -5.688 -1.234 1.00 90.50 179 ASP A C 1
ATOM 1439 O O . ASP A 1 179 ? 15.248 -5.626 -0.005 1.00 90.50 179 ASP A O 1
ATOM 1443 N N . LEU A 1 180 ? 14.113 -5.349 -1.915 1.00 91.88 180 LEU A N 1
ATOM 1444 C CA . LEU A 1 180 ? 12.841 -5.040 -1.261 1.00 91.88 180 LEU A CA 1
ATOM 1445 C C . LEU A 1 180 ? 12.198 -6.292 -0.667 1.00 91.88 180 LEU A C 1
ATOM 1447 O O . LEU A 1 180 ? 11.691 -6.229 0.444 1.00 91.88 180 LEU A O 1
ATOM 1451 N N . LEU A 1 181 ? 12.228 -7.427 -1.365 1.00 93.31 181 LEU A N 1
ATOM 1452 C CA . LEU A 1 181 ? 11.713 -8.685 -0.821 1.00 93.31 181 LEU A CA 1
ATOM 1453 C C . LEU A 1 181 ? 12.460 -9.123 0.442 1.00 93.31 181 LEU A C 1
ATOM 1455 O O . LEU A 1 181 ? 11.815 -9.594 1.373 1.00 93.31 181 LEU A O 1
ATOM 1459 N N . ASP A 1 182 ? 13.775 -8.912 0.499 1.00 92.62 182 ASP A N 1
ATOM 1460 C CA . ASP A 1 182 ? 14.576 -9.163 1.703 1.00 92.62 182 ASP A CA 1
ATOM 1461 C C . ASP A 1 182 ? 14.104 -8.283 2.874 1.00 92.62 182 ASP A C 1
ATOM 1463 O O . ASP A 1 182 ? 13.917 -8.761 3.988 1.00 92.62 182 ASP A O 1
ATOM 1467 N N . GLN A 1 183 ? 13.824 -7.000 2.619 1.00 92.19 183 GLN A N 1
ATOM 1468 C CA . GLN A 1 183 ? 13.304 -6.076 3.638 1.00 92.19 183 GLN A CA 1
ATOM 1469 C C . GLN A 1 183 ? 11.881 -6.416 4.109 1.00 92.19 183 GLN A C 1
ATOM 1471 O O . GLN A 1 183 ? 11.485 -6.010 5.199 1.00 92.19 183 GLN A O 1
ATOM 1476 N N . LEU A 1 184 ? 11.103 -7.134 3.296 1.00 94.12 184 LEU A N 1
ATOM 1477 C CA . LEU A 1 184 ? 9.717 -7.505 3.592 1.00 94.12 184 LEU A CA 1
ATOM 1478 C C . LEU A 1 184 ? 9.583 -8.848 4.322 1.00 94.12 184 LEU A C 1
ATOM 1480 O O . LEU A 1 184 ? 8.463 -9.262 4.621 1.00 94.12 184 LEU A O 1
ATOM 1484 N N . GLU A 1 185 ? 10.687 -9.535 4.616 1.00 93.75 185 GLU A N 1
ATOM 1485 C CA . GLU A 1 185 ? 10.665 -10.859 5.243 1.00 93.75 185 GLU A CA 1
ATOM 1486 C C . GLU A 1 185 ? 9.907 -10.854 6.582 1.00 93.75 185 GLU A C 1
ATOM 1488 O O . GLU A 1 185 ? 8.986 -11.647 6.780 1.00 93.75 185 GLU A O 1
ATOM 1493 N N . GLU A 1 186 ? 10.216 -9.911 7.476 1.00 94.19 186 GLU A N 1
ATOM 1494 C CA . GLU A 1 186 ? 9.534 -9.783 8.771 1.00 94.19 186 GLU A CA 1
ATOM 1495 C C . GLU A 1 186 ? 8.031 -9.495 8.606 1.00 94.19 186 GLU A C 1
ATOM 1497 O O . GLU A 1 186 ? 7.200 -10.056 9.326 1.00 94.19 186 GLU A O 1
ATOM 1502 N N . PHE A 1 187 ? 7.663 -8.655 7.636 1.00 95.44 187 PHE A N 1
ATOM 1503 C CA . PHE A 1 187 ? 6.268 -8.339 7.328 1.00 95.44 187 PHE A CA 1
ATOM 1504 C C . PHE A 1 187 ? 5.484 -9.591 6.917 1.00 95.44 187 PHE A C 1
ATOM 1506 O O . PHE A 1 187 ? 4.438 -9.878 7.506 1.00 95.44 187 PHE A O 1
ATOM 1513 N N . TYR A 1 188 ? 5.996 -10.363 5.953 1.00 95.75 188 TYR A N 1
ATOM 1514 C CA . TYR A 1 188 ? 5.324 -11.582 5.504 1.00 95.75 188 TYR A CA 1
ATOM 1515 C C . TYR A 1 188 ? 5.295 -12.651 6.592 1.00 95.75 188 TYR A C 1
ATOM 1517 O O . TYR A 1 188 ? 4.268 -13.297 6.763 1.00 95.75 188 TYR A O 1
ATOM 1525 N N . ASN A 1 189 ? 6.362 -12.799 7.380 1.00 95.44 189 ASN A N 1
ATOM 1526 C CA . ASN A 1 189 ? 6.388 -13.749 8.494 1.00 95.44 189 ASN A CA 1
ATOM 1527 C C . ASN A 1 189 ? 5.307 -13.437 9.541 1.00 95.44 189 ASN A C 1
ATOM 1529 O O . ASN A 1 189 ? 4.638 -14.351 10.029 1.00 95.44 189 ASN A O 1
ATOM 1533 N N . ASN A 1 190 ? 5.086 -12.157 9.858 1.00 96.19 190 ASN A N 1
ATOM 1534 C CA . ASN A 1 190 ? 4.012 -11.749 10.764 1.00 96.19 190 ASN A CA 1
ATOM 1535 C C . ASN A 1 190 ? 2.619 -12.051 10.190 1.00 96.19 190 ASN A C 1
ATOM 1537 O O . ASN A 1 190 ? 1.777 -12.586 10.911 1.00 96.19 190 ASN A O 1
ATOM 1541 N N . LEU A 1 191 ? 2.374 -11.747 8.910 1.00 95.94 191 LEU A N 1
ATOM 1542 C CA . LEU A 1 191 ? 1.089 -12.051 8.272 1.00 95.94 191 LEU A CA 1
ATOM 1543 C C . LEU A 1 191 ? 0.844 -13.558 8.156 1.00 95.94 191 LEU A C 1
ATOM 1545 O O . LEU A 1 191 ? -0.226 -14.005 8.547 1.00 95.94 191 LEU A O 1
ATOM 1549 N N . ASN A 1 192 ? 1.840 -14.338 7.731 1.00 95.06 192 ASN A N 1
ATOM 1550 C CA . ASN A 1 192 ? 1.746 -15.798 7.649 1.00 95.06 192 ASN A CA 1
ATOM 1551 C C . ASN A 1 192 ? 1.441 -16.413 9.022 1.00 95.06 192 ASN A C 1
ATOM 1553 O O . ASN A 1 192 ? 0.594 -17.288 9.133 1.00 95.06 192 ASN A O 1
ATOM 1557 N N . THR A 1 193 ? 2.062 -15.900 10.091 1.00 96.19 193 THR A N 1
ATOM 1558 C CA . THR A 1 193 ? 1.762 -16.355 11.460 1.00 96.19 193 THR A CA 1
ATOM 1559 C C . THR A 1 193 ? 0.294 -16.112 11.824 1.00 96.19 193 THR A C 1
ATOM 1561 O O . THR A 1 193 ? -0.339 -16.967 12.436 1.00 96.19 193 THR A O 1
ATOM 1564 N N . ILE A 1 194 ? -0.262 -14.951 11.463 1.00 96.31 194 ILE A N 1
ATOM 1565 C CA . ILE A 1 194 ? -1.684 -14.650 11.683 1.00 96.31 194 ILE A CA 1
ATOM 1566 C C . ILE A 1 194 ? -2.565 -15.559 10.816 1.00 96.31 194 ILE A C 1
ATOM 1568 O O . ILE A 1 194 ? -3.575 -16.057 11.302 1.00 96.31 194 ILE A O 1
ATOM 1572 N N . ASP A 1 195 ? -2.182 -15.787 9.561 1.00 94.56 195 ASP A N 1
ATOM 1573 C CA . ASP A 1 195 ? -2.917 -16.633 8.618 1.00 94.56 195 ASP A CA 1
ATOM 1574 C C . ASP A 1 195 ? -2.983 -18.097 9.098 1.00 94.56 195 ASP A C 1
ATOM 1576 O O . ASP A 1 195 ? -4.034 -18.730 8.984 1.00 94.56 195 ASP A O 1
ATOM 1580 N N . ASP A 1 196 ? -1.911 -18.599 9.718 1.00 93.88 196 ASP A N 1
ATOM 1581 C CA . ASP A 1 196 ? -1.823 -19.965 10.245 1.00 93.88 196 ASP A CA 1
ATOM 1582 C C . ASP A 1 196 ? -2.495 -20.136 11.620 1.00 93.88 196 ASP A C 1
ATOM 1584 O O . ASP A 1 196 ? -3.037 -21.203 11.923 1.00 93.88 196 ASP A O 1
ATOM 1588 N N . LEU A 1 197 ? -2.444 -19.111 12.482 1.00 94.88 197 LEU A N 1
ATOM 1589 C CA . LEU A 1 197 ? -2.842 -19.210 13.896 1.00 94.88 197 LEU A CA 1
ATOM 1590 C C . LEU A 1 197 ? -4.156 -18.504 14.245 1.00 94.88 197 LEU A C 1
ATOM 1592 O O . LEU A 1 197 ? -4.606 -18.587 15.389 1.00 94.88 197 LEU A O 1
ATOM 1596 N N . CYS A 1 198 ? -4.794 -17.822 13.295 1.00 94.06 198 CYS A N 1
ATOM 1597 C CA . CYS A 1 198 ? -6.062 -17.135 13.516 1.00 94.06 198 CYS A CA 1
ATOM 1598 C C . CYS A 1 198 ? -7.113 -17.549 12.485 1.00 94.06 198 CYS A C 1
ATOM 1600 O O . CYS A 1 198 ? -6.827 -17.869 11.335 1.00 94.06 198 CYS A O 1
ATOM 1602 N N . TYR A 1 199 ? -8.386 -17.445 12.861 1.00 91.31 199 TYR A N 1
ATOM 1603 C CA . TYR A 1 199 ? -9.480 -17.473 11.902 1.00 91.31 199 TYR A CA 1
ATOM 1604 C C . TYR A 1 199 ? -9.540 -16.125 11.174 1.00 91.31 199 TYR A C 1
ATOM 1606 O O . TYR A 1 199 ? -10.334 -15.247 11.522 1.00 91.31 199 TYR A O 1
ATOM 1614 N N . VAL A 1 200 ? -8.739 -15.995 10.115 1.00 91.88 200 VAL A N 1
ATOM 1615 C CA . VAL A 1 200 ? -8.800 -14.877 9.168 1.00 91.88 200 VAL A CA 1
ATOM 1616 C C . VAL A 1 200 ? -10.085 -14.940 8.342 1.00 91.88 200 VAL A C 1
ATOM 1618 O O . VAL A 1 200 ? -10.439 -15.970 7.759 1.00 91.88 200 VAL A O 1
ATOM 1621 N N . VAL A 1 201 ? -10.789 -13.813 8.318 1.00 86.94 201 VAL A N 1
ATOM 1622 C CA . VAL A 1 201 ? -12.061 -13.608 7.621 1.00 86.94 201 VAL A CA 1
ATOM 1623 C C . VAL A 1 201 ? -11.979 -12.568 6.515 1.00 86.94 201 VAL A C 1
ATOM 1625 O O . VAL A 1 201 ? -12.727 -12.681 5.548 1.00 86.94 201 VAL A O 1
ATOM 1628 N N . LEU A 1 202 ? -11.072 -11.587 6.610 1.00 84.25 202 LEU A N 1
ATOM 1629 C CA . LEU A 1 202 ? -10.743 -10.702 5.488 1.00 84.25 202 LEU A CA 1
ATOM 1630 C C . LEU A 1 202 ? -9.222 -10.476 5.372 1.00 84.25 202 LEU A C 1
ATOM 1632 O O . LEU A 1 202 ? -8.559 -10.356 6.405 1.00 84.25 202 LEU A O 1
ATOM 1636 N N . PRO A 1 203 ? -8.677 -10.357 4.145 1.00 86.69 203 PRO A N 1
ATOM 1637 C CA . PRO A 1 203 ? -9.380 -10.471 2.859 1.00 86.69 203 PRO A CA 1
ATOM 1638 C C . PRO A 1 203 ? -9.868 -11.906 2.583 1.00 86.69 203 PRO A C 1
ATOM 1640 O O . PRO A 1 203 ? -9.346 -12.857 3.156 1.00 86.69 203 PRO A O 1
ATOM 1643 N N . ALA A 1 204 ? -10.885 -12.060 1.727 1.00 78.50 204 ALA A N 1
ATOM 1644 C CA . ALA A 1 204 ? -11.414 -13.382 1.360 1.00 78.50 204 ALA A CA 1
ATOM 1645 C C . ALA A 1 204 ? -10.354 -14.237 0.640 1.00 78.50 204 ALA A C 1
ATOM 1647 O O . ALA A 1 204 ? -10.213 -15.427 0.907 1.00 78.50 204 ALA A O 1
ATOM 1648 N N . THR A 1 205 ? -9.563 -13.599 -0.225 1.00 83.56 205 THR A N 1
ATOM 1649 C CA . THR A 1 205 ? -8.384 -14.182 -0.869 1.00 83.56 205 THR A CA 1
ATOM 1650 C C . THR A 1 205 ? -7.141 -13.442 -0.406 1.00 83.56 205 THR A C 1
ATOM 1652 O O . THR A 1 205 ? -7.060 -12.220 -0.543 1.00 83.56 205 THR A O 1
ATOM 1655 N N . ILE A 1 206 ? -6.172 -14.178 0.128 1.00 89.94 206 ILE A N 1
ATOM 1656 C CA . ILE A 1 206 ? -4.900 -13.616 0.572 1.00 89.94 206 ILE A CA 1
ATOM 1657 C C . ILE A 1 206 ? -3.967 -13.477 -0.632 1.00 89.94 206 ILE A C 1
ATOM 1659 O O . ILE A 1 206 ? -3.674 -14.455 -1.318 1.00 89.94 206 ILE A O 1
ATOM 1663 N N . ASP A 1 207 ? -3.500 -12.255 -0.873 1.00 91.88 207 ASP A N 1
ATOM 1664 C CA . ASP A 1 207 ? -2.451 -11.953 -1.842 1.00 91.88 207 ASP A CA 1
ATOM 1665 C C . ASP A 1 207 ? -1.207 -11.379 -1.143 1.00 91.88 207 ASP A C 1
ATOM 1667 O O . ASP A 1 207 ? -1.187 -11.130 0.065 1.00 91.88 207 ASP A O 1
ATOM 1671 N N . THR A 1 208 ? -0.145 -11.160 -1.916 1.00 94.25 208 THR A N 1
ATOM 1672 C CA . THR A 1 208 ? 1.122 -10.616 -1.412 1.00 94.25 208 THR A CA 1
ATOM 1673 C C . THR A 1 208 ? 1.110 -9.095 -1.234 1.00 94.25 208 THR A C 1
ATOM 1675 O O . THR A 1 208 ? 2.070 -8.537 -0.711 1.00 94.25 208 THR A O 1
ATOM 1678 N N . LYS A 1 209 ? 0.063 -8.397 -1.689 1.00 94.69 209 LYS A N 1
ATOM 1679 C CA . LYS A 1 209 ? -0.035 -6.932 -1.602 1.00 94.69 209 LYS A CA 1
ATOM 1680 C C . LYS A 1 209 ? -0.791 -6.470 -0.366 1.00 94.69 209 LYS A C 1
ATOM 1682 O O . LYS A 1 209 ? -0.561 -5.357 0.103 1.00 94.69 209 LYS A O 1
ATOM 1687 N N . THR A 1 210 ? -1.707 -7.290 0.133 1.00 93.06 210 THR A N 1
ATOM 1688 C CA . THR A 1 210 ? -2.643 -6.912 1.183 1.00 93.06 210 THR A CA 1
ATOM 1689 C C . THR A 1 210 ? -1.945 -6.842 2.534 1.00 93.06 210 THR A C 1
ATOM 1691 O O . THR A 1 210 ? -1.480 -7.846 3.072 1.00 93.06 210 THR A O 1
ATOM 1694 N N . VAL A 1 211 ? -1.938 -5.639 3.107 1.00 93.94 211 VAL A N 1
ATOM 1695 C CA . VAL A 1 211 ? -1.190 -5.286 4.326 1.00 93.94 211 VAL A CA 1
ATOM 1696 C C . VAL A 1 211 ? -1.973 -5.458 5.629 1.00 93.94 211 VAL A C 1
ATOM 1698 O O . VAL A 1 211 ? -1.496 -5.072 6.693 1.00 93.94 211 VAL A O 1
ATOM 1701 N N . TYR A 1 212 ? -3.187 -6.005 5.564 1.00 94.25 212 TYR A N 1
ATOM 1702 C CA . TYR A 1 212 ? -4.043 -6.179 6.733 1.00 94.25 212 TYR A CA 1
ATOM 1703 C C . TYR A 1 212 ? -4.669 -7.570 6.795 1.00 94.25 212 TYR A C 1
ATOM 1705 O O . TYR A 1 212 ? -4.813 -8.252 5.778 1.00 94.25 212 TYR A O 1
ATOM 1713 N N . ARG A 1 213 ? -5.092 -7.957 7.999 1.00 94.12 213 ARG A N 1
ATOM 1714 C CA . ARG A 1 213 ? -5.953 -9.112 8.264 1.00 94.12 213 ARG A CA 1
ATOM 1715 C C . ARG A 1 213 ? -7.061 -8.723 9.218 1.00 94.12 213 ARG A C 1
ATOM 1717 O O . ARG A 1 213 ? -6.819 -8.003 10.180 1.00 94.12 213 ARG A O 1
ATOM 1724 N N . ILE A 1 214 ? -8.266 -9.213 8.960 1.00 91.94 214 ILE A N 1
ATOM 1725 C CA . ILE A 1 214 ? -9.355 -9.211 9.932 1.00 91.94 214 ILE A CA 1
ATOM 1726 C C . ILE A 1 214 ? -9.559 -10.648 10.367 1.00 91.94 214 ILE A C 1
ATOM 1728 O O . ILE A 1 214 ? -9.788 -11.507 9.518 1.00 91.94 214 ILE A O 1
ATOM 1732 N N . PHE A 1 215 ? -9.481 -10.909 11.666 1.00 92.94 215 PHE A N 1
ATOM 1733 C CA . PHE A 1 215 ? -9.673 -12.238 12.231 1.00 92.94 215 PHE A CA 1
ATOM 1734 C C . PHE A 1 215 ? -10.576 -12.206 13.462 1.00 92.94 215 PHE A C 1
ATOM 1736 O O . PHE A 1 215 ? -10.788 -11.165 14.094 1.00 92.94 215 PHE A O 1
ATOM 1743 N N . LYS A 1 216 ? -11.161 -13.361 13.775 1.00 91.62 216 LYS A N 1
ATOM 1744 C CA . LYS A 1 216 ? -12.105 -13.520 14.883 1.00 91.62 216 LYS A CA 1
ATOM 1745 C C . LYS A 1 216 ? -11.381 -13.418 16.229 1.00 91.62 216 LYS A C 1
ATOM 1747 O O . LYS A 1 216 ? -10.381 -14.093 16.438 1.00 91.62 216 LYS A O 1
ATOM 1752 N N . TYR A 1 217 ? -11.906 -12.601 17.140 1.00 92.88 217 TYR A N 1
ATOM 1753 C CA . TYR A 1 217 ? -11.475 -12.535 18.544 1.00 92.88 217 TYR A CA 1
ATOM 1754 C C . TYR A 1 217 ? -12.431 -13.307 19.448 1.00 92.88 217 TYR A C 1
ATOM 1756 O O . TYR A 1 217 ? -12.009 -14.098 20.283 1.00 92.88 217 TYR A O 1
ATOM 1764 N N . ASP A 1 218 ? -13.727 -13.095 19.234 1.00 87.81 218 ASP A N 1
ATOM 1765 C CA . ASP A 1 218 ? -14.826 -13.779 19.908 1.00 87.81 218 ASP A CA 1
ATOM 1766 C C . ASP A 1 218 ? -16.002 -13.911 18.919 1.00 87.81 218 ASP A C 1
ATOM 1768 O O . ASP A 1 218 ? -15.903 -13.517 17.757 1.00 87.81 218 ASP A O 1
ATOM 1772 N N . ARG A 1 219 ? -17.141 -14.459 19.342 1.00 81.38 219 ARG A N 1
ATOM 1773 C CA . ARG A 1 219 ? -18.316 -14.712 18.499 1.00 81.38 219 ARG A CA 1
ATOM 1774 C C . ARG A 1 219 ? -18.772 -13.494 17.683 1.00 81.38 219 ARG A C 1
ATOM 1776 O O . ARG A 1 219 ? -19.053 -13.651 16.502 1.00 81.38 219 ARG A O 1
ATOM 1783 N N . LYS A 1 220 ? -18.847 -12.309 18.299 1.00 84.50 220 LYS A N 1
ATOM 1784 C CA . LYS A 1 220 ? -19.296 -11.048 17.663 1.00 84.50 220 LYS A CA 1
ATOM 1785 C C . LYS A 1 220 ? -18.198 -9.985 17.606 1.00 84.50 220 LYS A C 1
ATOM 1787 O O . LYS A 1 220 ? -18.491 -8.820 17.351 1.00 84.50 220 LYS A O 1
ATOM 1792 N N . VAL A 1 221 ? -16.956 -10.367 17.903 1.00 88.38 221 VAL A N 1
ATOM 1793 C CA . VAL A 1 221 ? -15.835 -9.433 17.995 1.00 88.38 221 VAL A CA 1
ATOM 1794 C C . VAL A 1 221 ? -14.725 -9.863 17.060 1.00 88.38 221 VAL A C 1
ATOM 1796 O O . VAL A 1 221 ? -14.283 -11.011 17.088 1.00 88.38 221 VAL A O 1
ATOM 1799 N N . PHE A 1 222 ? -14.248 -8.916 16.266 1.00 90.44 222 PHE A N 1
ATOM 1800 C CA . PHE A 1 222 ? -13.187 -9.118 15.292 1.00 90.44 222 PHE A CA 1
ATOM 1801 C C . PHE A 1 222 ? -12.094 -8.076 15.492 1.00 90.44 222 PHE A C 1
ATOM 1803 O O . PHE A 1 222 ? -12.371 -6.922 15.838 1.00 90.44 222 PHE A O 1
ATOM 1810 N N . LEU A 1 223 ? -10.856 -8.486 15.240 1.00 94.00 223 LEU A N 1
ATOM 1811 C CA . LEU A 1 223 ? -9.696 -7.607 15.219 1.00 94.00 223 LEU A CA 1
ATOM 1812 C C . LEU A 1 223 ? -9.253 -7.407 13.781 1.00 94.00 223 LEU A C 1
ATOM 1814 O O . LEU A 1 223 ? -9.117 -8.378 13.042 1.00 94.00 223 LEU A O 1
ATOM 1818 N N . LYS A 1 224 ? -8.999 -6.156 13.402 1.00 94.44 224 LYS A N 1
ATOM 1819 C CA . LYS A 1 224 ? -8.229 -5.816 12.207 1.00 94.44 224 LYS A CA 1
ATOM 1820 C C . LYS A 1 224 ? -6.818 -5.479 12.642 1.00 94.44 224 LYS A C 1
ATOM 1822 O O . LYS A 1 224 ? -6.640 -4.575 13.445 1.00 94.44 224 LYS A O 1
ATOM 1827 N N . VAL A 1 225 ? -5.840 -6.162 12.079 1.00 94.88 225 VAL A N 1
ATOM 1828 C CA . VAL A 1 225 ? -4.425 -5.835 12.216 1.00 94.88 225 VAL A CA 1
ATOM 1829 C C . VAL A 1 225 ? -3.934 -5.349 10.865 1.00 94.88 225 VAL A C 1
ATOM 1831 O O . VAL A 1 225 ? -4.064 -6.075 9.880 1.00 94.88 225 VAL A O 1
ATOM 1834 N N . SER A 1 226 ? -3.388 -4.138 10.817 1.00 94.56 226 SER A N 1
ATOM 1835 C CA . SER A 1 226 ? -2.725 -3.579 9.636 1.00 94.56 226 SER A CA 1
ATOM 1836 C C . SER A 1 226 ? -1.245 -3.387 9.953 1.00 94.56 226 SER A C 1
ATOM 1838 O O . SER A 1 226 ? -0.907 -2.807 10.986 1.00 94.56 226 SER A O 1
ATOM 1840 N N . LEU A 1 227 ? -0.364 -3.887 9.086 1.00 90.56 227 LEU A N 1
ATOM 1841 C CA . LEU A 1 227 ? 1.086 -3.820 9.268 1.00 90.56 227 LEU A CA 1
ATOM 1842 C C . LEU A 1 227 ? 1.709 -2.932 8.198 1.00 90.56 227 LEU A C 1
ATOM 1844 O O . LEU A 1 227 ? 1.438 -3.099 7.009 1.00 90.56 227 LEU A O 1
ATOM 1848 N N . HIS A 1 228 ? 2.601 -2.029 8.598 1.00 87.75 228 HIS A N 1
ATOM 1849 C CA . HIS A 1 228 ? 3.411 -1.307 7.628 1.00 87.75 228 HIS A CA 1
ATOM 1850 C C . HIS A 1 228 ? 4.481 -2.251 7.037 1.00 87.75 228 HIS A C 1
ATOM 1852 O O . HIS A 1 228 ? 5.286 -2.789 7.799 1.00 87.75 228 HIS A O 1
ATOM 1858 N N . PRO A 1 229 ? 4.576 -2.423 5.703 1.00 90.25 229 PRO A N 1
ATOM 1859 C CA . PRO A 1 229 ? 5.466 -3.419 5.097 1.00 90.25 229 PRO A CA 1
ATOM 1860 C C . PRO A 1 229 ? 6.948 -3.261 5.455 1.00 90.25 229 PRO A C 1
ATOM 1862 O O . PRO A 1 229 ? 7.640 -4.242 5.678 1.00 90.25 229 PRO A O 1
ATOM 1865 N N . LEU A 1 230 ? 7.429 -2.018 5.548 1.00 87.25 230 LEU A N 1
ATOM 1866 C CA . LEU A 1 230 ? 8.826 -1.717 5.901 1.00 87.25 230 LEU A CA 1
ATOM 1867 C C . LEU A 1 230 ? 9.030 -1.422 7.397 1.00 87.25 230 LEU A C 1
ATOM 1869 O O . LEU A 1 230 ? 10.137 -1.091 7.809 1.00 87.25 230 LEU A O 1
ATOM 1873 N N . GLN A 1 231 ? 7.958 -1.445 8.196 1.00 87.94 231 GLN A N 1
ATOM 1874 C CA . GLN A 1 231 ? 8.004 -1.197 9.642 1.00 87.94 231 GLN A CA 1
ATOM 1875 C C . GLN A 1 231 ? 6.964 -2.084 10.346 1.00 87.94 231 GLN A C 1
ATOM 1877 O O . GLN A 1 231 ? 5.978 -1.558 10.861 1.00 87.94 231 GLN A O 1
ATOM 1882 N N . PRO A 1 232 ? 7.134 -3.419 10.373 1.00 83.25 232 PRO A N 1
ATOM 1883 C CA . PRO A 1 232 ? 6.095 -4.331 10.869 1.00 83.25 232 PRO A CA 1
ATOM 1884 C C . PRO A 1 232 ? 5.713 -4.100 12.339 1.00 83.25 232 PRO A C 1
ATOM 1886 O O . PRO A 1 232 ? 4.579 -4.365 12.727 1.00 83.25 232 PRO A O 1
ATOM 1889 N N . ALA A 1 233 ? 6.623 -3.530 13.137 1.00 78.44 233 ALA A N 1
ATOM 1890 C CA . ALA A 1 233 ? 6.360 -3.102 14.512 1.00 78.44 233 ALA A CA 1
ATOM 1891 C C . ALA A 1 233 ? 5.391 -1.902 14.627 1.00 78.44 233 ALA A C 1
ATOM 1893 O O . ALA A 1 233 ? 4.797 -1.686 15.682 1.00 78.44 233 ALA A O 1
ATOM 1894 N N . ALA A 1 234 ? 5.210 -1.109 13.564 1.00 81.38 234 ALA A N 1
ATOM 1895 C CA . ALA A 1 234 ? 4.239 -0.018 13.506 1.00 81.38 234 ALA A CA 1
ATOM 1896 C C . ALA A 1 234 ? 2.845 -0.566 13.158 1.00 81.38 234 ALA A C 1
ATOM 1898 O O . ALA A 1 234 ? 2.320 -0.351 12.066 1.00 81.38 234 ALA A O 1
ATOM 1899 N N . ILE A 1 235 ? 2.274 -1.310 14.100 1.00 85.56 235 ILE A N 1
ATOM 1900 C CA . ILE A 1 235 ? 0.965 -1.942 13.971 1.00 85.56 235 ILE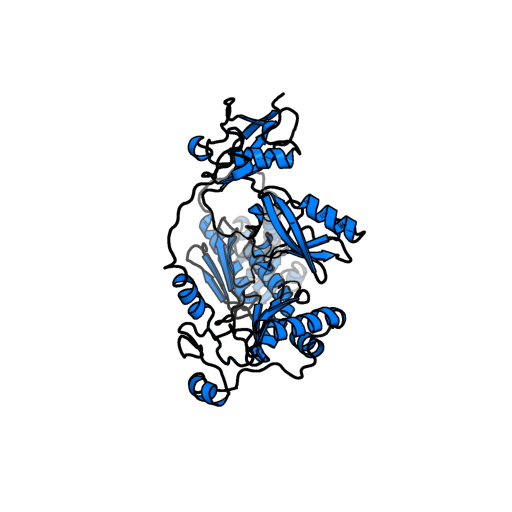 A CA 1
ATOM 1901 C C . ILE A 1 235 ? -0.181 -0.943 14.186 1.00 85.56 235 ILE A C 1
ATOM 1903 O O . ILE A 1 235 ? -0.151 -0.118 15.103 1.00 85.56 235 ILE A O 1
ATOM 1907 N N . ASP A 1 236 ? -1.226 -1.068 13.370 1.00 88.25 236 ASP A N 1
ATOM 1908 C CA . ASP A 1 236 ? -2.541 -0.477 13.615 1.00 88.25 236 ASP A CA 1
ATOM 1909 C C . ASP A 1 236 ? -3.560 -1.578 13.938 1.00 88.25 236 ASP A C 1
ATOM 1911 O O . ASP A 1 236 ? -3.673 -2.568 13.207 1.00 88.25 236 ASP A O 1
ATOM 1915 N N . VAL A 1 237 ? -4.298 -1.409 15.041 1.00 90.50 237 VAL A N 1
ATOM 1916 C CA . VAL A 1 237 ? -5.284 -2.385 15.526 1.00 90.50 237 VAL A CA 1
ATOM 1917 C C . VAL A 1 237 ? -6.677 -1.761 15.570 1.00 90.50 237 VAL A C 1
ATOM 1919 O O . VAL A 1 237 ? -6.973 -0.871 16.368 1.00 90.50 237 VAL A O 1
ATOM 1922 N N . GLY A 1 238 ? -7.562 -2.282 14.723 1.00 88.38 238 GLY A N 1
ATOM 1923 C CA . GLY A 1 238 ? -8.986 -1.974 14.686 1.00 88.38 238 GLY A CA 1
ATOM 1924 C C . GLY A 1 238 ? -9.825 -3.037 15.394 1.00 88.38 238 GLY A C 1
ATOM 1925 O O . GLY A 1 238 ? -9.492 -4.218 15.395 1.00 88.38 238 GLY A O 1
ATOM 1926 N N . PHE A 1 239 ? -10.960 -2.621 15.951 1.00 88.69 239 PHE A N 1
ATOM 1927 C CA . PHE A 1 239 ? -11.877 -3.481 16.702 1.00 88.69 239 PHE A CA 1
ATOM 1928 C C . PHE A 1 239 ? -13.290 -3.343 16.136 1.00 88.69 239 PHE A C 1
ATOM 1930 O O . PHE A 1 239 ? -13.784 -2.222 15.991 1.00 88.69 239 PHE A O 1
ATOM 1937 N N . PHE A 1 240 ? -13.945 -4.468 15.862 1.00 82.88 240 PHE A N 1
ATOM 1938 C CA . PHE A 1 240 ? -15.301 -4.529 15.312 1.00 82.88 240 PHE A CA 1
ATOM 1939 C C . PHE A 1 240 ? -16.169 -5.399 16.208 1.00 82.88 240 PHE A C 1
ATOM 1941 O O . PHE A 1 240 ? -15.724 -6.459 16.641 1.00 82.88 240 PHE A O 1
ATOM 1948 N N . GLY A 1 241 ? -17.393 -4.959 16.482 1.00 85.69 241 GLY A N 1
ATOM 1949 C CA . GLY A 1 241 ? -18.338 -5.668 17.340 1.00 85.69 241 GLY A CA 1
ATOM 1950 C C . GLY A 1 241 ? -19.163 -4.713 18.204 1.00 85.69 241 GLY A C 1
ATOM 1951 O O . GLY A 1 241 ? -19.135 -3.503 17.967 1.00 85.69 241 GLY A O 1
ATOM 1952 N N . PRO A 1 242 ? -19.876 -5.235 19.218 1.00 82.62 242 PRO A N 1
ATOM 1953 C CA . PRO A 1 242 ? -20.674 -4.423 20.133 1.00 82.62 242 PRO A CA 1
ATOM 1954 C C . PRO A 1 242 ? -19.840 -3.342 20.837 1.00 82.62 242 PRO A C 1
ATOM 1956 O O . PRO A 1 242 ? -18.779 -3.632 21.401 1.00 82.62 242 PRO A O 1
ATOM 1959 N N . THR A 1 243 ? -20.348 -2.109 20.876 1.00 82.94 243 THR A N 1
ATOM 1960 C CA . THR A 1 243 ? -19.651 -0.897 21.338 1.00 82.94 243 THR A CA 1
ATOM 1961 C C . THR A 1 243 ? -19.024 -1.070 22.717 1.00 82.94 243 THR A C 1
ATOM 1963 O O . THR A 1 243 ? -17.873 -0.689 22.920 1.00 82.94 243 THR A O 1
ATOM 1966 N N . LYS A 1 244 ? -19.736 -1.690 23.668 1.00 85.94 244 LYS A N 1
ATOM 1967 C CA . LYS A 1 244 ? -19.214 -1.925 25.026 1.00 85.94 244 LYS A CA 1
ATOM 1968 C C . LYS A 1 244 ? -18.009 -2.871 25.042 1.00 85.94 244 LYS A C 1
ATOM 1970 O O . LYS A 1 244 ? -17.048 -2.624 25.764 1.00 85.94 244 LYS A O 1
ATOM 1975 N N . GLN A 1 245 ? -18.062 -3.952 24.261 1.00 87.81 245 GLN A N 1
ATOM 1976 C CA . GLN A 1 245 ? -16.979 -4.938 24.198 1.00 87.81 245 GLN A CA 1
ATOM 1977 C C . GLN A 1 245 ? -15.758 -4.340 23.495 1.00 87.81 245 GLN A C 1
ATOM 1979 O O . GLN A 1 245 ? -14.642 -4.438 24.001 1.00 87.81 245 GLN A O 1
ATOM 1984 N N . VAL A 1 246 ? -15.988 -3.633 22.386 1.00 88.88 246 VAL A N 1
ATOM 1985 C CA . VAL A 1 246 ? -14.948 -2.908 21.647 1.00 88.88 246 VAL A CA 1
ATOM 1986 C C . VAL A 1 246 ? -14.289 -1.828 22.509 1.00 88.88 246 VAL A C 1
ATOM 1988 O O . VAL A 1 246 ? -13.067 -1.709 22.493 1.00 88.88 246 VAL A O 1
ATOM 1991 N N . ALA A 1 247 ? -15.060 -1.062 23.286 1.00 85.06 247 ALA A N 1
ATOM 1992 C CA . ALA A 1 247 ? -14.518 -0.038 24.179 1.00 85.06 247 ALA A CA 1
ATOM 1993 C C . ALA A 1 247 ? -13.574 -0.638 25.231 1.00 85.06 247 ALA A C 1
ATOM 1995 O O . ALA A 1 247 ? -12.477 -0.121 25.423 1.00 85.06 247 ALA A O 1
ATOM 1996 N N . LYS A 1 248 ? -13.961 -1.766 25.841 1.00 92.00 248 LYS A N 1
ATOM 1997 C CA . LYS A 1 248 ? -13.126 -2.481 26.815 1.00 92.00 248 LYS A CA 1
ATOM 1998 C C . LYS A 1 248 ? -11.829 -3.008 26.196 1.00 92.00 248 LYS A C 1
ATOM 2000 O O . LYS A 1 248 ? -10.768 -2.883 26.794 1.00 92.00 248 LYS A O 1
ATOM 2005 N N . LEU A 1 249 ? -11.896 -3.602 25.004 1.00 93.62 249 LEU A N 1
ATOM 2006 C CA . LEU A 1 249 ? -10.696 -4.102 24.323 1.00 93.62 249 LEU A CA 1
ATOM 2007 C C . LEU A 1 249 ? -9.752 -2.974 23.915 1.00 93.62 249 LEU A C 1
ATOM 2009 O O . LEU A 1 249 ? -8.539 -3.123 24.030 1.00 93.62 249 LEU A O 1
ATOM 2013 N N . ARG A 1 250 ? -10.310 -1.841 23.484 1.00 90.88 250 ARG A N 1
ATOM 2014 C CA . ARG A 1 250 ? -9.535 -0.644 23.170 1.00 90.88 250 ARG A CA 1
ATOM 2015 C C . ARG A 1 250 ? -8.821 -0.099 24.405 1.00 90.88 250 ARG A C 1
ATOM 2017 O O . ARG A 1 250 ? -7.644 0.205 24.309 1.00 90.88 250 ARG A O 1
ATOM 2024 N N . GLU A 1 251 ? -9.496 -0.040 25.551 1.00 91.81 251 GLU A N 1
ATOM 2025 C CA . GLU A 1 251 ? -8.883 0.356 26.826 1.00 91.81 251 GLU A CA 1
ATOM 2026 C C . GLU A 1 251 ? -7.720 -0.573 27.207 1.00 91.81 251 GLU A C 1
ATOM 2028 O O . GLU A 1 251 ? -6.621 -0.091 27.460 1.00 91.81 251 GLU A O 1
ATOM 2033 N N . ILE A 1 252 ? -7.918 -1.897 27.142 1.00 93.44 252 ILE A N 1
ATOM 2034 C CA . ILE A 1 252 ? -6.855 -2.883 27.412 1.00 93.44 252 ILE A CA 1
ATOM 2035 C C . ILE A 1 252 ? -5.657 -2.679 26.479 1.00 93.44 252 ILE A C 1
ATOM 2037 O O . ILE A 1 252 ? -4.513 -2.719 26.927 1.00 93.44 252 ILE A O 1
ATOM 2041 N N . TYR A 1 253 ? -5.918 -2.484 25.185 1.00 92.50 253 TYR A N 1
ATOM 2042 C CA . TYR A 1 253 ? -4.867 -2.278 24.197 1.00 92.50 253 TYR A CA 1
ATOM 2043 C C . TYR A 1 253 ? -4.101 -0.981 24.458 1.00 92.50 253 TYR A C 1
ATOM 2045 O O . TYR A 1 253 ? -2.877 -1.010 24.509 1.00 92.50 253 TYR A O 1
ATOM 2053 N N . ASP A 1 254 ? -4.809 0.130 24.674 1.00 89.00 254 ASP A N 1
ATOM 2054 C CA . ASP A 1 254 ? -4.221 1.452 24.899 1.00 89.00 254 ASP A CA 1
ATOM 2055 C C . ASP A 1 254 ? -3.403 1.512 26.205 1.00 89.00 254 ASP A C 1
ATOM 2057 O O . ASP A 1 254 ? -2.395 2.213 26.263 1.00 89.00 254 ASP A O 1
ATOM 2061 N N . GLU A 1 255 ? -3.791 0.770 27.248 1.00 92.00 255 GLU A N 1
ATOM 2062 C CA . GLU A 1 255 ? -3.051 0.703 28.519 1.00 92.00 255 GLU A CA 1
ATOM 2063 C C . GLU A 1 255 ? -1.780 -0.148 28.458 1.00 92.00 255 GLU A C 1
ATOM 2065 O O . GLU A 1 255 ? -0.863 0.079 29.245 1.00 92.00 255 GLU A O 1
ATOM 2070 N N . ARG A 1 256 ? -1.720 -1.121 27.545 1.00 90.06 256 ARG A N 1
ATOM 2071 C CA . ARG A 1 256 ? -0.641 -2.121 27.472 1.00 90.06 256 ARG A CA 1
ATOM 2072 C C . ARG A 1 256 ? 0.242 -1.981 26.237 1.00 90.06 256 ARG A C 1
ATOM 2074 O O . ARG A 1 256 ? 0.990 -2.898 25.914 1.00 90.06 256 ARG A O 1
ATOM 2081 N N . GLN A 1 257 ? 0.190 -0.845 25.542 1.00 84.75 257 GLN A N 1
ATOM 2082 C CA . GLN A 1 257 ? 1.073 -0.601 24.393 1.00 84.75 257 GLN A CA 1
ATOM 2083 C C . GLN A 1 257 ? 2.554 -0.621 24.792 1.00 84.75 257 GLN A C 1
ATOM 2085 O O . GLN A 1 257 ? 3.389 -1.067 24.012 1.00 84.75 257 GLN A O 1
ATOM 2090 N N . ASP A 1 258 ? 2.872 -0.189 26.017 1.00 86.06 258 ASP A N 1
ATOM 2091 C CA . ASP A 1 258 ? 4.239 -0.192 26.551 1.00 86.06 258 ASP A CA 1
ATOM 2092 C C . ASP A 1 258 ? 4.758 -1.607 26.878 1.00 86.06 258 ASP A C 1
ATOM 2094 O O . ASP A 1 258 ? 5.966 -1.794 27.017 1.00 86.06 258 ASP A O 1
ATOM 2098 N N . ASP A 1 259 ? 3.873 -2.610 26.950 1.00 87.88 259 ASP A N 1
ATOM 2099 C CA . ASP A 1 259 ? 4.239 -4.017 27.166 1.00 87.88 259 ASP A CA 1
ATOM 2100 C C . ASP A 1 259 ? 4.658 -4.726 25.862 1.00 87.88 259 ASP A C 1
ATOM 2102 O O . ASP A 1 259 ? 4.962 -5.925 25.880 1.00 87.88 259 ASP A O 1
ATOM 2106 N N . TRP A 1 260 ? 4.647 -4.010 24.729 1.00 90.00 260 TRP A N 1
ATOM 2107 C CA . TRP A 1 260 ? 5.025 -4.550 23.427 1.00 90.00 260 TRP A CA 1
ATOM 2108 C C . TRP A 1 260 ? 6.496 -4.973 23.411 1.00 90.00 260 TRP A C 1
ATOM 2110 O O . TRP A 1 260 ? 7.408 -4.173 23.624 1.00 90.00 260 TRP A O 1
ATOM 2120 N N . ASP A 1 261 ? 6.726 -6.243 23.104 1.00 90.88 261 ASP A N 1
ATOM 2121 C CA . ASP A 1 261 ? 8.044 -6.853 23.061 1.00 90.88 261 ASP A CA 1
ATOM 2122 C C . ASP A 1 261 ? 8.554 -6.890 21.617 1.00 90.88 261 ASP A C 1
ATOM 2124 O O . ASP A 1 261 ? 7.986 -7.574 20.763 1.00 90.88 261 ASP A O 1
ATOM 2128 N N . ALA A 1 262 ? 9.616 -6.132 21.339 1.00 88.56 262 ALA A N 1
ATOM 2129 C CA . ALA A 1 262 ? 10.201 -6.023 20.003 1.00 88.56 262 ALA A CA 1
ATOM 2130 C C . ALA A 1 262 ? 10.839 -7.333 19.509 1.00 88.56 262 ALA A C 1
ATOM 2132 O O . ALA A 1 262 ? 10.993 -7.504 18.303 1.00 88.56 262 ALA A O 1
ATOM 2133 N N . ASP A 1 263 ? 11.169 -8.258 20.416 1.00 90.06 263 ASP A N 1
ATOM 2134 C CA . ASP A 1 263 ? 11.720 -9.568 20.062 1.00 90.06 263 ASP A CA 1
ATOM 2135 C C . ASP A 1 263 ? 10.611 -10.596 19.759 1.00 90.06 263 ASP A C 1
ATOM 2137 O O . ASP A 1 263 ? 10.879 -11.703 19.284 1.00 90.06 263 ASP A O 1
ATOM 2141 N N . CYS A 1 264 ? 9.348 -10.244 20.026 1.00 92.81 264 CYS A N 1
ATOM 2142 C CA . CYS A 1 264 ? 8.181 -11.073 19.746 1.00 92.81 264 CYS A CA 1
ATOM 2143 C C . CYS A 1 264 ? 7.480 -10.649 18.447 1.00 92.81 264 CYS A C 1
ATOM 2145 O O . CYS A 1 264 ? 7.348 -9.468 18.131 1.00 92.81 264 CYS A O 1
ATOM 2147 N N . ASN A 1 265 ? 6.922 -11.628 17.729 1.00 94.06 265 ASN A N 1
ATOM 2148 C CA . ASN A 1 265 ? 6.051 -11.345 16.589 1.00 94.06 265 ASN A CA 1
ATOM 2149 C C . ASN A 1 265 ? 4.714 -10.710 17.030 1.00 94.06 265 ASN A C 1
ATOM 2151 O O . ASN A 1 265 ? 4.312 -10.768 18.198 1.00 94.06 265 ASN A O 1
ATOM 2155 N N . VAL A 1 266 ? 3.998 -10.124 16.069 1.00 94.25 266 VAL A N 1
ATOM 2156 C CA . VAL A 1 266 ? 2.716 -9.435 16.274 1.00 94.25 266 VAL A CA 1
ATOM 2157 C C . VAL A 1 266 ? 1.698 -10.330 16.977 1.00 94.25 266 VAL A C 1
ATOM 2159 O O . VAL A 1 266 ? 1.079 -9.907 17.949 1.00 94.25 266 VAL A O 1
ATOM 2162 N N . TYR A 1 267 ? 1.546 -11.578 16.529 1.00 96.06 267 TYR A N 1
ATOM 2163 C CA . TYR A 1 267 ? 0.605 -12.529 17.123 1.00 96.06 267 TYR A CA 1
ATOM 2164 C C . TYR A 1 267 ? 0.865 -12.723 18.627 1.00 96.06 267 TYR A C 1
ATOM 2166 O O . TYR A 1 267 ? -0.044 -12.576 19.444 1.00 96.06 267 TYR A O 1
ATOM 2174 N N . THR A 1 268 ? 2.121 -12.974 19.003 1.00 95.69 268 THR A N 1
ATOM 2175 C CA . THR A 1 268 ? 2.530 -13.212 20.396 1.00 95.69 268 THR A CA 1
ATOM 2176 C C . THR A 1 268 ? 2.318 -11.975 21.263 1.00 95.69 268 THR A C 1
ATOM 2178 O O . THR A 1 268 ? 1.834 -12.086 22.391 1.00 95.69 268 THR A O 1
ATOM 2181 N N . ASN A 1 269 ? 2.624 -10.786 20.738 1.00 95.31 269 ASN A N 1
ATOM 2182 C CA . ASN A 1 269 ? 2.355 -9.531 21.435 1.00 95.31 269 ASN A CA 1
ATOM 2183 C C . ASN A 1 269 ? 0.857 -9.327 21.692 1.00 95.31 269 ASN A C 1
ATOM 2185 O O . ASN A 1 269 ? 0.466 -8.996 22.811 1.00 95.31 269 ASN A O 1
ATOM 2189 N N . LEU A 1 270 ? -0.000 -9.605 20.706 1.00 95.50 270 LEU A N 1
ATOM 2190 C CA . LEU A 1 270 ? -1.449 -9.478 20.875 1.00 95.50 270 LEU A CA 1
ATOM 2191 C C . LEU A 1 270 ? -2.008 -10.482 21.897 1.00 95.50 270 LEU A C 1
ATOM 2193 O O . LEU A 1 270 ? -2.856 -10.102 22.706 1.00 95.50 270 LEU A O 1
ATOM 2197 N N . LEU A 1 271 ? -1.506 -11.724 21.938 1.00 95.81 271 LEU A N 1
ATOM 2198 C CA . LEU A 1 271 ? -1.870 -12.686 22.989 1.00 95.81 271 LEU A CA 1
ATOM 2199 C C . LEU A 1 271 ? -1.547 -12.150 24.392 1.00 95.81 271 LEU A C 1
ATOM 2201 O O . LEU A 1 271 ? -2.382 -12.229 25.295 1.00 95.81 271 LEU A O 1
ATOM 2205 N N . ARG A 1 272 ? -0.352 -11.568 24.568 1.00 94.44 272 ARG A N 1
ATOM 2206 C CA . ARG A 1 272 ? 0.108 -10.991 25.844 1.00 94.44 272 ARG A CA 1
ATOM 2207 C C . ARG A 1 272 ? -0.730 -9.783 26.255 1.00 94.44 272 ARG A C 1
ATOM 2209 O O . ARG A 1 272 ? -1.203 -9.734 27.390 1.00 94.44 272 ARG A O 1
ATOM 2216 N N . ILE A 1 273 ? -0.966 -8.850 25.330 1.00 94.69 273 ILE A N 1
ATOM 2217 C CA . ILE A 1 273 ? -1.763 -7.639 25.576 1.00 94.69 273 ILE A CA 1
ATOM 2218 C C . ILE A 1 273 ? -3.172 -8.014 26.034 1.00 94.69 273 ILE A C 1
ATOM 2220 O O . ILE A 1 273 ? -3.605 -7.586 27.107 1.00 94.69 273 ILE A O 1
ATOM 2224 N N . PHE A 1 274 ? -3.862 -8.873 25.279 1.00 94.50 274 PHE A N 1
ATOM 2225 C CA . PHE A 1 274 ? -5.228 -9.286 25.606 1.00 94.50 274 PHE A CA 1
ATOM 2226 C C . PHE A 1 274 ? -5.306 -10.382 26.673 1.00 94.50 274 PHE A C 1
ATOM 2228 O O . PHE A 1 274 ? -6.407 -10.729 27.098 1.00 94.50 274 PHE A O 1
ATOM 2235 N N . ASN A 1 275 ? -4.161 -10.893 27.135 1.00 94.12 275 ASN A N 1
ATOM 2236 C CA . ASN A 1 275 ? -4.052 -11.969 28.114 1.00 94.12 275 ASN A CA 1
ATOM 2237 C C . ASN A 1 275 ? -4.891 -13.203 27.728 1.00 94.12 275 ASN A C 1
ATOM 2239 O O . ASN A 1 275 ? -5.662 -13.733 28.532 1.00 94.12 275 ASN A O 1
ATOM 2243 N N . VAL A 1 276 ? -4.753 -13.633 26.473 1.00 94.50 276 VAL A N 1
ATOM 2244 C CA . VAL A 1 276 ? -5.412 -14.819 25.912 1.00 94.50 276 VAL A CA 1
ATOM 2245 C C . VAL A 1 276 ? -4.364 -15.851 25.499 1.00 94.50 276 VAL A C 1
ATOM 2247 O O . VAL A 1 276 ? -3.253 -15.502 25.115 1.00 94.50 276 VAL A O 1
ATOM 2250 N N . ILE A 1 277 ? -4.709 -17.137 25.591 1.00 91.75 277 ILE A N 1
ATOM 2251 C CA . ILE A 1 277 ? -3.781 -18.236 25.265 1.00 91.75 277 ILE A CA 1
ATOM 2252 C C . ILE A 1 277 ? -3.676 -18.503 23.758 1.00 91.75 277 ILE A C 1
ATOM 2254 O O . ILE A 1 277 ? -2.643 -18.972 23.291 1.00 91.75 277 ILE A O 1
ATOM 2258 N N . ALA A 1 278 ? -4.747 -18.222 23.017 1.00 92.75 278 ALA A N 1
ATOM 2259 C CA . ALA A 1 278 ? -4.847 -18.357 21.570 1.00 92.75 278 ALA A CA 1
ATOM 2260 C C . ALA A 1 278 ? -6.059 -17.557 21.074 1.00 92.75 278 ALA A C 1
ATOM 2262 O O . ALA A 1 278 ? -7.036 -17.392 21.813 1.00 92.75 278 ALA A O 1
ATOM 2263 N N . PHE A 1 279 ? -6.014 -17.100 19.824 1.00 95.31 279 PHE A N 1
ATOM 2264 C CA . PHE A 1 279 ? -7.209 -16.613 19.134 1.00 95.31 279 PHE A CA 1
ATOM 2265 C C . PHE A 1 279 ? -8.015 -17.791 18.564 1.00 95.31 279 PHE A C 1
ATOM 2267 O O . PHE A 1 279 ? -7.456 -18.868 18.343 1.00 95.31 279 PHE A O 1
ATOM 2274 N N . PRO A 1 280 ? -9.328 -17.621 18.318 1.00 91.38 280 PRO A N 1
ATOM 2275 C CA . PRO A 1 280 ? -10.110 -18.596 17.568 1.00 91.38 280 PRO A CA 1
ATOM 2276 C C . PRO A 1 280 ? -9.424 -18.963 16.247 1.00 91.38 280 PRO A C 1
ATOM 2278 O O . PRO A 1 280 ? -9.124 -18.082 15.443 1.00 91.38 280 PRO A O 1
ATOM 2281 N N . MET A 1 281 ? -9.204 -20.258 16.020 1.00 85.88 281 MET A N 1
ATOM 2282 C CA . MET A 1 281 ? -8.623 -20.803 14.791 1.00 85.88 281 MET A CA 1
ATOM 2283 C C . MET A 1 281 ? -9.714 -21.370 13.888 1.00 85.88 281 MET A C 1
ATOM 2285 O O . MET A 1 281 ? -10.761 -21.813 14.368 1.00 85.88 281 MET A O 1
ATOM 2289 N N . ARG A 1 282 ? -9.466 -21.387 12.575 1.00 76.62 282 ARG A N 1
ATOM 2290 C CA . ARG A 1 282 ? -10.349 -22.097 11.647 1.00 76.62 282 ARG A CA 1
ATOM 2291 C C . ARG A 1 282 ? -10.251 -23.610 11.928 1.00 76.62 282 ARG A C 1
ATOM 2293 O O . ARG A 1 282 ? -9.133 -24.112 12.056 1.00 76.62 282 ARG A O 1
ATOM 2300 N N . PRO A 1 283 ? -11.372 -24.347 12.041 1.00 69.44 283 PRO A N 1
ATOM 2301 C CA . PRO A 1 283 ? -11.336 -25.797 12.210 1.00 69.44 283 PRO A CA 1
ATOM 2302 C C . PRO A 1 283 ? -10.592 -26.467 11.049 1.00 69.44 283 PRO A C 1
ATOM 2304 O O . PRO A 1 283 ? -10.752 -26.074 9.894 1.00 69.44 283 PRO A O 1
ATOM 2307 N N . ALA A 1 284 ? -9.798 -27.494 11.344 1.00 57.81 284 ALA A N 1
ATOM 2308 C CA . ALA A 1 284 ? -9.121 -28.288 10.326 1.00 57.81 284 ALA A CA 1
ATOM 2309 C C . ALA A 1 284 ? -10.123 -29.253 9.660 1.00 57.81 284 ALA A C 1
ATOM 2311 O O . ALA A 1 284 ? -10.249 -30.393 10.097 1.00 57.81 284 ALA A O 1
ATOM 2312 N N . ALA A 1 285 ? -10.871 -28.806 8.647 1.00 49.88 285 ALA A N 1
ATOM 2313 C CA . ALA A 1 285 ? -11.726 -29.679 7.834 1.00 49.88 285 ALA A CA 1
ATOM 2314 C C . ALA A 1 285 ? -11.958 -29.120 6.418 1.00 49.88 285 ALA A C 1
ATOM 2316 O O . ALA A 1 285 ? -11.939 -27.910 6.196 1.00 49.88 285 ALA A O 1
ATOM 2317 N N . ASN A 1 286 ? -12.144 -30.033 5.463 1.00 44.78 286 ASN A N 1
ATOM 2318 C CA . ASN A 1 286 ? -12.261 -29.782 4.025 1.00 44.78 286 ASN A CA 1
ATOM 2319 C C . ASN A 1 286 ? -13.446 -28.853 3.685 1.00 44.78 286 ASN A C 1
ATOM 2321 O O . ASN A 1 286 ? -14.469 -28.876 4.362 1.00 44.78 286 ASN A O 1
ATOM 2325 N N . HIS A 1 287 ? -13.328 -28.087 2.592 1.00 47.25 287 HIS A N 1
ATOM 2326 C CA . HIS A 1 287 ? -14.305 -27.084 2.120 1.00 47.25 287 HIS A CA 1
ATOM 2327 C C . HIS A 1 287 ? -15.774 -27.555 2.028 1.00 47.25 287 HIS A C 1
ATOM 2329 O O . HIS A 1 287 ? -16.675 -26.721 2.038 1.00 47.25 287 HIS A O 1
ATOM 2335 N N . GLU A 1 288 ? -16.028 -28.861 1.916 1.00 43.78 288 GLU A N 1
ATOM 2336 C CA . GLU A 1 288 ? -17.385 -29.425 1.837 1.00 43.78 288 GLU A CA 1
ATOM 2337 C C . GLU A 1 288 ? -17.987 -29.748 3.218 1.00 43.78 288 GLU A C 1
ATOM 2339 O O . GLU A 1 288 ? -19.205 -29.735 3.379 1.00 43.78 288 GLU A O 1
ATOM 2344 N N . GLU A 1 289 ? -17.156 -29.972 4.240 1.00 43.66 289 GLU A N 1
ATOM 2345 C CA . GLU A 1 289 ? -17.605 -30.226 5.615 1.00 43.66 289 GLU A CA 1
ATOM 2346 C C . GLU A 1 289 ? -17.771 -28.928 6.417 1.00 43.66 289 GLU A C 1
ATOM 2348 O O . GLU A 1 289 ? -18.568 -28.888 7.349 1.00 43.66 289 GLU A O 1
ATOM 2353 N N . SER A 1 290 ? -17.094 -27.838 6.043 1.00 46.97 290 SER A N 1
ATOM 2354 C CA . SER A 1 290 ? -17.150 -26.553 6.756 1.00 46.97 290 SER A CA 1
ATOM 2355 C C . SER A 1 290 ? -18.537 -25.895 6.749 1.00 46.97 290 SER A C 1
ATOM 2357 O O . SER A 1 290 ? -18.913 -25.278 7.743 1.00 46.97 290 SER A O 1
ATOM 2359 N N . GLN A 1 291 ? -19.346 -26.074 5.697 1.00 45.97 291 GLN A N 1
ATOM 2360 C CA . GLN A 1 291 ? -20.728 -25.563 5.672 1.00 45.97 291 GLN A CA 1
ATOM 2361 C C . GLN A 1 291 ? -21.686 -26.363 6.569 1.00 45.97 291 GLN A C 1
ATOM 2363 O O . GLN A 1 291 ? -22.613 -25.786 7.135 1.00 45.97 291 GLN A O 1
ATOM 2368 N N . GLN A 1 292 ? -21.468 -27.674 6.732 1.00 42.25 292 GLN A N 1
ATOM 2369 C CA . GLN A 1 292 ? -22.266 -28.497 7.652 1.00 42.25 292 GLN A CA 1
ATOM 2370 C C . GLN A 1 292 ? -21.790 -28.341 9.104 1.00 42.25 292 GLN A C 1
ATOM 2372 O O . GLN A 1 292 ? -22.615 -28.197 10.007 1.00 42.25 292 GLN A O 1
ATOM 2377 N N . LEU A 1 293 ? -20.476 -28.270 9.328 1.00 42.06 293 LEU A N 1
ATOM 2378 C CA . LEU A 1 293 ? -19.867 -28.157 10.654 1.00 42.06 293 LEU A CA 1
ATOM 2379 C C . LEU A 1 293 ? -20.000 -26.749 11.261 1.00 42.06 293 LEU A C 1
ATOM 2381 O O . LEU A 1 293 ? -20.088 -26.626 12.481 1.00 42.06 293 LEU A O 1
ATOM 2385 N N . GLY A 1 294 ? -20.094 -25.689 10.446 1.00 45.72 294 GLY A N 1
ATOM 2386 C CA . GLY A 1 294 ? -20.375 -24.327 10.924 1.00 45.72 294 GLY A CA 1
ATOM 2387 C C . GLY A 1 294 ? -21.708 -24.222 11.681 1.00 45.72 294 GLY A C 1
ATOM 2388 O O . GLY A 1 294 ? -21.823 -23.475 12.656 1.00 45.72 294 GLY A O 1
ATOM 2389 N N . SER A 1 295 ? -22.687 -25.065 11.320 1.00 43.16 295 SER A N 1
ATOM 2390 C CA . SER A 1 295 ? -23.959 -25.185 12.047 1.00 43.16 295 SER A CA 1
ATOM 2391 C C . SER A 1 295 ? -23.820 -25.866 13.421 1.00 43.16 295 SER A C 1
ATOM 2393 O O . SER A 1 295 ? -24.561 -25.530 14.344 1.00 43.16 295 SER A O 1
ATOM 2395 N N . GLU A 1 296 ? -22.837 -26.758 13.595 1.00 40.09 296 GLU A N 1
ATOM 2396 C CA . GLU A 1 296 ? -22.558 -27.459 14.859 1.00 40.09 296 GLU A CA 1
ATOM 2397 C C . GLU A 1 296 ? -21.584 -26.685 15.771 1.00 40.09 296 GLU A C 1
ATOM 2399 O O . GLU A 1 296 ? -21.637 -26.824 16.993 1.00 40.09 296 GLU A O 1
ATOM 2404 N N . LEU A 1 297 ? -20.740 -25.813 15.203 1.00 46.66 297 LEU A N 1
ATOM 2405 C CA . LEU A 1 297 ? -19.754 -24.986 15.919 1.00 46.66 297 LEU A CA 1
ATOM 2406 C C . LEU A 1 297 ? -20.280 -23.606 16.362 1.00 46.66 297 LEU A C 1
ATOM 2408 O O . LEU A 1 297 ? -19.538 -22.818 16.955 1.00 46.66 297 LEU A O 1
ATOM 2412 N N . GLY A 1 298 ? -21.560 -23.307 16.121 1.00 51.66 298 GLY A N 1
ATOM 2413 C CA . GLY A 1 298 ? -22.180 -22.045 16.535 1.00 51.66 298 GLY A CA 1
ATOM 2414 C C . GLY A 1 298 ? -21.745 -20.840 15.696 1.00 51.66 298 GLY A C 1
ATOM 2415 O O . GLY A 1 298 ? -21.624 -19.731 16.227 1.00 51.66 298 GLY A O 1
ATOM 2416 N N . GLU A 1 299 ? -21.477 -21.047 14.404 1.00 64.75 299 GLU A N 1
ATOM 2417 C CA . GLU A 1 299 ? -21.204 -19.968 13.459 1.00 64.75 299 GLU A CA 1
ATOM 2418 C C . GLU A 1 299 ? -22.523 -19.314 13.036 1.00 64.75 299 GLU A C 1
ATOM 2420 O O . GLU A 1 299 ? -23.369 -19.909 12.366 1.00 64.75 299 GLU A O 1
ATOM 2425 N N . ASP A 1 300 ? -22.727 -18.074 13.483 1.00 70.69 300 ASP A N 1
ATOM 2426 C CA . ASP A 1 300 ? -23.965 -17.352 13.216 1.00 70.69 300 ASP A CA 1
ATOM 2427 C C . ASP A 1 300 ? -24.049 -16.977 11.734 1.00 70.69 300 ASP A C 1
ATOM 2429 O O . ASP A 1 300 ? -23.251 -16.189 11.221 1.00 70.69 300 ASP A O 1
ATOM 2433 N N . SER A 1 301 ? -25.050 -17.528 11.052 1.00 82.25 301 SER A N 1
ATOM 2434 C CA . SER A 1 301 ? -25.396 -17.123 9.691 1.00 82.25 301 SER A CA 1
ATOM 2435 C C . SER A 1 301 ? -25.896 -15.683 9.669 1.00 82.25 301 SER A C 1
ATOM 2437 O O . SER A 1 301 ? -26.461 -15.179 10.645 1.00 82.25 301 SER A O 1
ATOM 2439 N N . CYS A 1 302 ? -25.703 -15.006 8.538 1.00 83.88 302 CYS A N 1
ATOM 2440 C CA . CYS A 1 302 ? -26.189 -13.646 8.387 1.00 83.88 302 CYS A CA 1
ATOM 2441 C C . CYS A 1 302 ? -27.712 -13.590 8.562 1.00 83.88 302 CYS A C 1
ATOM 2443 O O . CYS A 1 302 ? -28.439 -14.324 7.903 1.00 83.88 302 CYS A O 1
ATOM 2445 N N . GLY A 1 303 ? -28.210 -12.651 9.369 1.00 81.62 303 GLY A N 1
ATOM 2446 C CA . GLY A 1 303 ? -29.647 -12.490 9.620 1.00 81.62 303 GLY A CA 1
ATOM 2447 C C . GLY A 1 303 ? -30.484 -12.006 8.427 1.00 81.62 303 GLY A C 1
ATOM 2448 O O . GLY A 1 303 ? -31.684 -11.813 8.590 1.00 81.62 303 GLY A O 1
ATOM 2449 N N . ILE A 1 304 ? -29.872 -11.772 7.259 1.00 83.38 304 ILE A N 1
ATOM 2450 C CA . ILE A 1 304 ? -30.547 -11.317 6.031 1.00 83.38 304 ILE A CA 1
ATOM 2451 C C . ILE A 1 304 ? -30.481 -12.411 4.968 1.00 83.38 304 ILE A C 1
ATOM 2453 O O . ILE A 1 304 ? -31.509 -12.965 4.594 1.00 83.38 304 ILE A O 1
ATOM 2457 N N . CYS A 1 305 ? -29.277 -12.756 4.502 1.00 85.62 305 CYS A N 1
ATOM 2458 C CA . CYS A 1 305 ? -29.117 -13.762 3.452 1.00 85.62 305 CYS A CA 1
ATOM 2459 C C . CYS A 1 305 ? -29.172 -15.205 3.977 1.00 85.62 305 CYS A C 1
ATOM 2461 O O . CYS A 1 305 ? -29.169 -16.133 3.176 1.00 85.62 305 CYS A O 1
ATOM 2463 N N . MET A 1 306 ? -29.208 -15.393 5.304 1.00 83.69 306 MET A N 1
ATOM 2464 C CA . MET A 1 306 ? -29.247 -16.690 5.997 1.00 83.69 306 MET A CA 1
ATOM 2465 C C . MET A 1 306 ? -28.077 -17.624 5.676 1.00 83.69 306 MET A C 1
ATOM 2467 O O . MET A 1 306 ? -28.099 -18.789 6.058 1.00 83.69 306 MET A O 1
ATOM 2471 N N . ASN A 1 307 ? -27.027 -17.100 5.044 1.00 78.81 307 ASN A N 1
ATOM 2472 C CA . ASN A 1 307 ? -25.799 -17.824 4.767 1.00 78.81 307 ASN A CA 1
ATOM 2473 C C . ASN A 1 307 ? -24.680 -17.321 5.677 1.00 78.81 307 ASN A C 1
ATOM 2475 O O . ASN A 1 307 ? -24.613 -16.136 6.021 1.00 78.81 307 ASN A O 1
ATOM 2479 N N . TYR A 1 308 ? -23.778 -18.221 6.058 1.00 79.31 308 TYR A N 1
ATOM 2480 C CA . TYR A 1 308 ? -22.547 -17.846 6.744 1.00 79.31 308 TYR A CA 1
ATOM 2481 C C . TYR A 1 308 ? -21.541 -17.213 5.771 1.00 79.31 308 TYR A C 1
ATOM 2483 O O . TYR A 1 308 ? -21.004 -16.142 6.038 1.00 79.31 308 TYR A O 1
ATOM 2491 N N . GLN A 1 309 ? -21.356 -17.815 4.598 1.00 81.00 309 GLN A N 1
ATOM 2492 C CA . GLN A 1 309 ? -20.572 -17.250 3.502 1.00 81.00 309 GLN A CA 1
ATOM 2493 C C . GLN A 1 309 ? -21.506 -16.723 2.414 1.00 81.00 309 GLN A C 1
ATOM 2495 O O . GLN A 1 309 ? -22.437 -17.416 2.007 1.00 81.00 309 GLN A O 1
ATOM 2500 N N . ASP A 1 310 ? -21.297 -15.486 1.963 1.00 74.50 310 ASP A N 1
ATOM 2501 C CA . ASP A 1 310 ? -22.016 -14.976 0.793 1.00 74.50 310 ASP A CA 1
ATOM 2502 C C . ASP A 1 310 ? -21.400 -15.490 -0.522 1.00 74.50 310 ASP A C 1
ATOM 2504 O O . ASP A 1 310 ? -20.435 -16.251 -0.512 1.00 74.50 310 ASP A O 1
ATOM 2508 N N . GLY A 1 311 ? -21.941 -15.076 -1.674 1.00 71.31 311 GLY A N 1
ATOM 2509 C CA . GLY A 1 311 ? -21.453 -15.512 -2.994 1.00 71.31 311 GLY A CA 1
ATOM 2510 C C . GLY A 1 311 ? -20.004 -15.120 -3.334 1.00 71.31 311 GLY A C 1
ATOM 2511 O O . GLY A 1 311 ? -19.548 -15.429 -4.430 1.00 71.31 311 GLY A O 1
ATOM 2512 N N . TYR A 1 312 ? -19.302 -14.432 -2.428 1.00 73.38 312 TYR A N 1
ATOM 2513 C CA . TYR A 1 312 ? -17.895 -14.044 -2.535 1.00 73.38 312 TYR A CA 1
ATOM 2514 C C . TYR A 1 312 ? -17.064 -14.547 -1.337 1.00 73.38 312 TYR A C 1
ATOM 2516 O O . TYR A 1 312 ? -16.036 -13.950 -1.016 1.00 73.38 312 TYR A O 1
ATOM 2524 N N . ASP A 1 313 ? -17.529 -15.587 -0.635 1.00 70.00 313 ASP A N 1
ATOM 2525 C CA . ASP A 1 313 ? -16.891 -16.185 0.550 1.00 70.00 313 ASP A CA 1
ATOM 2526 C C . ASP A 1 313 ? -16.693 -15.223 1.737 1.00 70.00 313 ASP A C 1
ATOM 2528 O O . ASP A 1 313 ? -15.910 -15.485 2.655 1.00 70.00 313 ASP A O 1
ATOM 2532 N N . ARG A 1 314 ? -17.419 -14.098 1.770 1.00 76.06 314 ARG A N 1
ATOM 2533 C CA . ARG A 1 314 ? -17.353 -13.143 2.886 1.00 76.06 314 ARG A CA 1
ATOM 2534 C C . ARG A 1 314 ? -18.234 -13.635 4.023 1.00 76.06 314 ARG A C 1
ATOM 2536 O O . ARG A 1 314 ? -19.307 -14.181 3.783 1.00 76.06 314 ARG A O 1
ATOM 2543 N N . VAL A 1 315 ? -17.830 -13.368 5.260 1.00 80.12 315 VAL A N 1
ATOM 2544 C CA . VAL A 1 315 ? -18.588 -13.752 6.463 1.00 80.12 315 VAL A CA 1
ATOM 2545 C C . VAL A 1 315 ? -19.291 -12.553 7.108 1.00 80.12 315 VAL A C 1
ATOM 2547 O O . VAL A 1 315 ? -18.892 -11.403 6.869 1.00 80.12 315 VAL A O 1
ATOM 2550 N N . PRO A 1 316 ? -20.332 -12.766 7.929 1.00 81.12 316 PRO A N 1
ATOM 2551 C CA . PRO A 1 316 ? -20.962 -11.681 8.653 1.00 81.12 316 PRO A CA 1
ATOM 2552 C C . PRO A 1 316 ? -20.047 -11.170 9.774 1.00 81.12 316 PRO A C 1
ATOM 2554 O O . PRO A 1 316 ? -19.490 -11.944 10.548 1.00 81.12 316 PRO A O 1
ATOM 2557 N N . VAL A 1 317 ? -1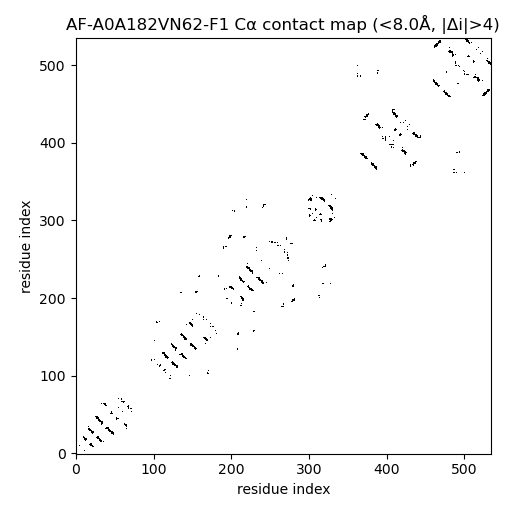9.894 -9.847 9.857 1.00 81.06 317 VAL A N 1
ATOM 2558 C CA . VAL A 1 317 ? -19.012 -9.170 10.832 1.00 81.06 317 VAL A CA 1
ATOM 2559 C C . VAL A 1 317 ? -19.693 -8.008 11.558 1.00 81.06 317 VAL A C 1
ATOM 2561 O O . VAL A 1 317 ? -19.103 -7.412 12.455 1.00 81.06 317 VAL A O 1
ATOM 2564 N N . ILE A 1 318 ? -20.930 -7.662 11.182 1.00 80.56 318 ILE A N 1
ATOM 2565 C CA . ILE A 1 318 ? -21.677 -6.549 11.778 1.00 80.56 318 ILE A CA 1
ATOM 2566 C C . ILE A 1 318 ? -22.707 -7.087 12.765 1.00 80.56 318 ILE A C 1
ATOM 2568 O O . ILE A 1 318 ? -23.540 -7.907 12.399 1.00 80.56 318 ILE A O 1
ATOM 2572 N N . SER A 1 319 ? -22.712 -6.571 13.989 1.00 83.75 319 SER A N 1
ATOM 2573 C CA . SER A 1 319 ? -23.719 -6.874 15.013 1.00 83.75 319 SER A CA 1
ATOM 2574 C C . SER A 1 319 ? -24.127 -5.604 15.761 1.00 83.75 319 SER A C 1
ATOM 2576 O O . SER A 1 319 ? -23.336 -4.668 15.846 1.00 83.75 319 SER A O 1
ATOM 2578 N N . CYS A 1 320 ? -25.326 -5.578 16.347 1.00 81.62 320 CYS A N 1
ATOM 2579 C CA . CYS A 1 320 ? -25.780 -4.455 17.174 1.00 81.62 320 CYS A CA 1
ATOM 2580 C C . CYS A 1 320 ? -25.298 -4.545 18.635 1.00 81.62 320 CYS A C 1
ATOM 2582 O O . CYS A 1 320 ? -24.843 -5.594 19.089 1.00 81.62 320 CYS A O 1
ATOM 2584 N N . ASP A 1 321 ? -25.516 -3.473 19.400 1.00 82.00 321 ASP A N 1
ATOM 2585 C CA . ASP A 1 321 ? -25.134 -3.372 20.819 1.00 82.00 321 ASP A CA 1
ATOM 2586 C C . ASP A 1 321 ? -26.053 -4.118 21.793 1.00 82.00 321 ASP A C 1
ATOM 2588 O O . ASP A 1 321 ? -25.730 -4.251 22.975 1.00 82.00 321 ASP A O 1
ATOM 2592 N N . ASN A 1 322 ? -27.209 -4.598 21.328 1.00 81.44 322 ASN A N 1
ATOM 2593 C CA . ASN A 1 322 ? -28.121 -5.351 22.176 1.00 81.44 322 ASN A CA 1
ATOM 2594 C C . ASN A 1 322 ? -27.527 -6.732 22.496 1.00 81.44 322 ASN A C 1
ATOM 2596 O O . ASN A 1 322 ? -27.486 -7.613 21.641 1.00 81.44 322 ASN A O 1
ATOM 2600 N N . GLU A 1 323 ? -27.131 -6.935 23.752 1.00 78.12 323 GLU A N 1
ATOM 2601 C CA . GLU A 1 323 ? -26.546 -8.188 24.251 1.00 78.12 323 GLU A CA 1
ATOM 2602 C C . GLU A 1 323 ? -27.494 -9.395 24.104 1.00 78.12 323 GLU A C 1
ATOM 2604 O O . GLU A 1 323 ? -27.026 -10.523 23.978 1.00 78.12 323 GLU A O 1
ATOM 2609 N N . GLN A 1 324 ? -28.812 -9.164 24.052 1.00 81.31 324 GLN A N 1
ATOM 2610 C CA . GLN A 1 324 ? -29.826 -10.204 23.821 1.00 81.31 324 GLN A CA 1
ATOM 2611 C C . GLN A 1 324 ? -30.037 -10.521 22.330 1.00 81.31 324 GLN A C 1
ATOM 2613 O O . GLN A 1 324 ? -30.707 -11.493 21.986 1.00 81.31 324 GLN A O 1
ATOM 2618 N N . CYS A 1 325 ? -29.503 -9.697 21.424 1.00 81.19 325 CYS A N 1
ATOM 2619 C CA . CYS A 1 325 ? -29.635 -9.894 19.986 1.00 81.19 325 CYS A CA 1
ATOM 2620 C C . CYS A 1 325 ? -28.513 -10.795 19.476 1.00 81.19 325 CYS A C 1
ATOM 2622 O O . CYS A 1 325 ? -27.343 -10.432 19.563 1.00 81.19 325 CYS A O 1
ATOM 2624 N N . ASN A 1 326 ? -28.860 -11.944 18.897 1.00 77.94 326 ASN A N 1
ATOM 2625 C CA . ASN A 1 326 ? -27.902 -12.899 18.325 1.00 77.94 326 ASN A CA 1
ATOM 2626 C C . ASN A 1 326 ? -27.690 -12.752 16.818 1.00 77.94 326 ASN A C 1
ATOM 2628 O O . ASN A 1 326 ? -27.017 -13.584 16.222 1.00 77.94 326 ASN A O 1
ATOM 2632 N N . LEU A 1 327 ? -28.229 -11.693 16.214 1.00 84.12 327 LEU A N 1
ATOM 2633 C CA . LEU A 1 327 ? -28.071 -11.447 14.789 1.00 84.12 327 LEU A CA 1
ATOM 2634 C C . LEU A 1 327 ? -26.696 -10.846 14.483 1.00 84.12 327 LEU A C 1
ATOM 2636 O O . LEU A 1 327 ? -26.214 -9.946 15.178 1.00 84.12 327 LEU A O 1
ATOM 2640 N N . ILE A 1 328 ? -26.107 -11.337 13.400 1.00 82.62 328 ILE A N 1
ATOM 2641 C CA . ILE A 1 328 ? -24.904 -10.809 12.768 1.00 82.62 328 ILE A CA 1
ATOM 2642 C C . ILE A 1 328 ? -25.175 -10.669 11.266 1.00 82.62 328 ILE A C 1
ATOM 2644 O O . ILE A 1 328 ? -26.037 -11.359 10.719 1.00 82.62 328 ILE A O 1
ATOM 2648 N N . PHE A 1 329 ? -24.481 -9.764 10.583 1.00 83.25 329 PHE A N 1
ATOM 2649 C CA . PHE A 1 329 ? -24.753 -9.446 9.187 1.00 83.25 329 PHE A CA 1
ATOM 2650 C C . PHE A 1 329 ? -23.483 -9.256 8.363 1.00 83.25 329 PHE A C 1
ATOM 2652 O O . PHE A 1 329 ? -22.463 -8.759 8.855 1.00 83.25 329 PHE A O 1
ATOM 2659 N N . HIS A 1 330 ? -23.553 -9.615 7.079 1.00 81.38 330 HIS A N 1
ATOM 2660 C CA . HIS A 1 330 ? -22.554 -9.196 6.099 1.00 81.38 330 HIS A CA 1
ATOM 2661 C C . HIS A 1 330 ? -22.615 -7.686 5.897 1.00 81.38 330 HIS A C 1
ATOM 2663 O O . HIS A 1 330 ? -23.694 -7.091 5.879 1.00 81.38 330 HIS A O 1
ATOM 2669 N N . ILE A 1 331 ? -21.451 -7.084 5.640 1.00 80.38 331 ILE A N 1
ATOM 2670 C CA . ILE A 1 331 ? -21.337 -5.654 5.316 1.00 80.38 331 ILE A CA 1
ATOM 2671 C C . ILE A 1 331 ? -22.265 -5.276 4.153 1.00 80.38 331 ILE A C 1
ATOM 2673 O O . ILE A 1 331 ? -22.910 -4.233 4.186 1.00 80.38 331 ILE A O 1
ATOM 2677 N N . HIS A 1 332 ? -22.358 -6.134 3.137 1.00 80.25 332 HIS A N 1
ATOM 2678 C CA . HIS A 1 332 ? -23.142 -5.862 1.933 1.00 80.25 332 HIS A CA 1
ATOM 2679 C C . HIS A 1 332 ? -24.646 -6.045 2.147 1.00 80.25 332 HIS A C 1
ATOM 2681 O O . HIS A 1 332 ? -25.414 -5.216 1.676 1.00 80.25 332 HIS A O 1
ATOM 2687 N N . CYS A 1 333 ? -25.062 -7.051 2.924 1.00 77.38 333 CYS A N 1
ATOM 2688 C CA . CYS A 1 333 ? -26.480 -7.272 3.219 1.00 77.38 333 CYS A CA 1
ATOM 2689 C C . CYS A 1 333 ? -27.112 -6.080 3.960 1.00 77.38 333 CYS A C 1
ATOM 2691 O O . CYS A 1 333 ? -28.263 -5.747 3.712 1.00 77.38 333 CYS A O 1
ATOM 2693 N N . LEU A 1 334 ? -26.362 -5.404 4.839 1.00 75.44 334 LEU A N 1
ATOM 2694 C CA . LEU A 1 334 ? -26.853 -4.194 5.514 1.00 75.44 334 LEU A CA 1
ATOM 2695 C C . LEU A 1 334 ? -26.786 -2.927 4.650 1.00 75.44 334 LEU A C 1
ATOM 2697 O O . LEU A 1 334 ? -27.572 -2.009 4.876 1.00 75.44 334 LEU A O 1
ATOM 2701 N N . LYS A 1 335 ? -25.871 -2.855 3.673 1.00 70.56 335 LYS A N 1
ATOM 2702 C CA . LYS A 1 335 ? -25.778 -1.700 2.765 1.00 70.56 335 LYS A CA 1
ATOM 2703 C C . LYS A 1 335 ? -27.016 -1.552 1.883 1.00 70.56 335 LYS A C 1
ATOM 2705 O O . LYS A 1 335 ? -27.431 -0.423 1.657 1.00 70.56 335 LYS A O 1
ATOM 2710 N N . GLU A 1 336 ? -27.597 -2.656 1.416 1.00 54.06 336 GLU A N 1
ATOM 2711 C CA . GLU A 1 336 ? -28.812 -2.620 0.588 1.00 54.06 336 GLU A CA 1
ATOM 2712 C C . GLU A 1 336 ? -30.027 -2.114 1.383 1.00 54.06 336 GLU A C 1
ATOM 2714 O O . GLU A 1 336 ? -30.779 -1.289 0.886 1.00 54.06 336 GLU A O 1
ATOM 2719 N N . ILE A 1 337 ? -30.152 -2.486 2.661 1.00 52.34 337 ILE A N 1
ATOM 2720 C CA . ILE A 1 337 ? -31.272 -2.053 3.517 1.00 52.34 337 ILE A CA 1
ATOM 2721 C C . ILE A 1 337 ? -31.209 -0.556 3.859 1.00 52.34 337 ILE A C 1
ATOM 2723 O O . ILE A 1 337 ? -32.245 0.091 3.976 1.00 52.34 337 ILE A O 1
ATOM 2727 N N . SER A 1 338 ? -30.009 0.015 4.010 1.00 43.06 338 SER A N 1
ATOM 2728 C CA . SER A 1 338 ? -29.849 1.441 4.337 1.00 43.06 338 SER A CA 1
ATOM 2729 C C . SER A 1 338 ? -30.270 2.384 3.204 1.00 43.06 338 SER A C 1
ATOM 2731 O O . SER A 1 338 ? -30.375 3.582 3.450 1.00 43.06 338 SER A O 1
ATOM 2733 N N . LEU A 1 339 ? -30.457 1.879 1.981 1.00 38.94 339 LEU A N 1
ATOM 2734 C CA . LEU A 1 339 ? -30.898 2.674 0.831 1.00 38.94 339 LEU A CA 1
ATOM 2735 C C . LEU A 1 339 ? -32.428 2.705 0.686 1.00 38.94 339 LEU A C 1
ATOM 2737 O O . LEU A 1 339 ? -32.944 3.612 0.042 1.00 38.94 339 LEU A O 1
ATOM 2741 N N . ASP A 1 340 ? -33.142 1.781 1.335 1.00 38.59 340 ASP A N 1
ATOM 2742 C CA . ASP A 1 340 ? -34.606 1.676 1.262 1.00 38.59 340 ASP A CA 1
ATOM 2743 C C . ASP A 1 340 ? -35.322 2.329 2.464 1.00 38.59 340 ASP A C 1
ATOM 2745 O O . ASP A 1 340 ? -36.550 2.350 2.517 1.00 38.59 340 ASP A O 1
ATOM 2749 N N . SER A 1 341 ? -34.587 2.865 3.448 1.00 41.91 341 SER A N 1
ATOM 2750 C CA . SER A 1 341 ? -35.164 3.453 4.671 1.00 41.91 341 SER A CA 1
ATOM 2751 C C . SER A 1 341 ? -35.426 4.965 4.619 1.00 41.91 341 SER A C 1
ATOM 2753 O O . SER A 1 341 ? -35.903 5.511 5.613 1.00 41.91 341 SER A O 1
ATOM 2755 N N . ASP A 1 342 ? -35.135 5.634 3.499 1.00 39.50 342 ASP A N 1
ATOM 2756 C CA . ASP A 1 342 ? -35.241 7.098 3.366 1.00 39.50 342 ASP A CA 1
ATOM 2757 C C . ASP A 1 342 ? -36.484 7.587 2.596 1.00 39.50 342 ASP A C 1
ATOM 2759 O O . ASP A 1 342 ? -36.610 8.790 2.364 1.00 39.50 342 ASP A O 1
ATOM 2763 N N . ASP A 1 343 ? -37.429 6.711 2.236 1.00 45.38 343 ASP A N 1
ATOM 2764 C CA . ASP A 1 343 ? -38.662 7.137 1.564 1.00 45.38 343 ASP A CA 1
ATOM 2765 C C . ASP A 1 343 ? -39.904 6.905 2.437 1.00 45.38 343 ASP A C 1
ATOM 2767 O O . ASP A 1 343 ? -40.180 5.779 2.847 1.00 45.38 343 ASP A O 1
ATOM 2771 N N . GLU A 1 344 ? -40.616 8.015 2.689 1.00 40.69 344 GLU A N 1
ATOM 2772 C CA . GLU A 1 344 ? -41.987 8.194 3.221 1.00 40.69 344 GLU A CA 1
ATOM 2773 C C . GLU A 1 344 ? -42.043 9.027 4.521 1.00 40.69 344 GLU A C 1
ATOM 2775 O O . GLU A 1 344 ? -41.960 8.507 5.636 1.00 40.69 344 GLU A O 1
ATOM 2780 N N . GLY A 1 345 ? -42.241 10.354 4.402 1.00 32.84 345 GLY A N 1
ATOM 2781 C CA . GLY A 1 345 ? -42.298 11.202 5.602 1.00 32.84 345 GLY A CA 1
ATOM 2782 C C . GLY A 1 345 ? -42.688 12.682 5.523 1.00 32.84 345 GLY A C 1
ATOM 2783 O O . GLY A 1 345 ? -42.284 13.432 6.401 1.00 32.84 345 GLY A O 1
ATOM 2784 N N . SER A 1 346 ? -43.539 13.095 4.579 1.00 32.03 346 SER A N 1
ATOM 2785 C CA . SER A 1 346 ? -44.401 14.303 4.635 1.00 32.03 346 SER A CA 1
ATOM 2786 C C . SER A 1 346 ? -43.789 15.713 4.489 1.00 32.03 346 SER A C 1
ATOM 2788 O O . SER A 1 346 ? -42.935 16.173 5.242 1.00 32.03 346 SER A O 1
ATOM 2790 N N . GLY A 1 347 ? -44.341 16.440 3.511 1.00 32.59 347 GLY A N 1
ATOM 2791 C CA . GLY A 1 347 ? -44.102 17.854 3.264 1.00 32.59 347 GLY A CA 1
ATOM 2792 C C . GLY A 1 347 ? -44.825 18.795 4.231 1.00 32.59 347 GLY A C 1
ATOM 2793 O O . GLY A 1 347 ? -45.905 18.511 4.747 1.00 32.59 347 GLY A O 1
ATOM 2794 N N . GLY A 1 348 ? -44.225 19.971 4.393 1.00 26.31 348 GLY A N 1
ATOM 2795 C CA . GLY A 1 348 ? -44.788 21.126 5.080 1.00 26.31 348 GLY A CA 1
ATOM 2796 C C . GLY A 1 348 ? -43.852 22.317 4.912 1.00 26.31 348 GLY A C 1
ATOM 2797 O O . GLY A 1 348 ? -42.990 22.552 5.751 1.00 26.31 348 GLY A O 1
ATOM 2798 N N . ALA A 1 349 ? -43.985 23.036 3.798 1.00 28.44 349 ALA A N 1
ATOM 2799 C CA . ALA A 1 349 ? -43.271 24.285 3.571 1.00 28.44 349 ALA A CA 1
ATOM 2800 C C . ALA A 1 349 ? -43.826 25.368 4.507 1.00 28.44 349 ALA A C 1
ATOM 2802 O O . ALA A 1 349 ? -45.000 25.726 4.415 1.00 28.44 349 ALA A O 1
ATOM 2803 N N . VAL A 1 350 ? -42.976 25.895 5.388 1.00 26.97 350 VAL A N 1
ATOM 2804 C CA . VAL A 1 350 ? -43.193 27.180 6.054 1.00 26.97 350 VAL A CA 1
ATOM 2805 C C . VAL A 1 350 ? -41.916 27.991 5.889 1.00 26.97 350 VAL A C 1
ATOM 2807 O O . VAL A 1 350 ? -40.850 27.606 6.366 1.00 26.97 350 VAL A O 1
ATOM 2810 N N . GLU A 1 351 ? -42.051 29.093 5.157 1.00 29.00 351 GLU A N 1
ATOM 2811 C CA . GLU A 1 351 ? -41.043 30.130 4.974 1.00 29.00 351 GLU A CA 1
ATOM 2812 C C . GLU A 1 351 ? -40.654 30.751 6.318 1.00 29.00 351 GLU A C 1
ATOM 2814 O O . GLU A 1 351 ? -41.510 31.209 7.074 1.00 29.00 351 GLU A O 1
ATOM 2819 N N . LEU A 1 352 ? -39.349 30.839 6.566 1.00 25.30 352 LEU A N 1
ATOM 2820 C CA . LEU A 1 352 ? -38.742 31.825 7.452 1.00 25.30 352 LEU A CA 1
ATOM 2821 C C . LEU A 1 352 ? -37.446 32.288 6.777 1.00 25.30 352 LEU A C 1
ATOM 2823 O O . LEU A 1 352 ? -36.434 31.590 6.788 1.00 25.30 352 LEU A O 1
ATOM 2827 N N . GLU A 1 353 ? -37.516 33.465 6.158 1.00 30.97 353 GLU A N 1
ATOM 2828 C CA . GLU A 1 353 ? -36.359 34.297 5.815 1.00 30.97 353 GLU A CA 1
ATOM 2829 C C . GLU A 1 353 ? -35.417 34.427 7.026 1.00 30.97 353 GLU A C 1
ATOM 2831 O O . GLU A 1 353 ? -35.875 34.582 8.165 1.00 30.97 353 GLU A O 1
ATOM 2836 N N . PRO A 1 354 ? -34.098 34.442 6.788 1.00 28.53 354 PRO A N 1
ATOM 2837 C CA . PRO A 1 354 ? -33.413 35.711 6.997 1.00 28.53 354 PRO A CA 1
ATOM 2838 C C . PRO A 1 354 ? -32.338 36.000 5.942 1.00 28.53 354 PRO A C 1
ATOM 2840 O O . PRO A 1 354 ? -31.309 35.333 5.858 1.00 28.53 354 PRO A O 1
ATOM 2843 N N . SER A 1 355 ? -32.553 37.082 5.196 1.00 35.72 355 SER A N 1
ATOM 2844 C CA . SER A 1 355 ? -31.586 38.159 4.947 1.00 35.72 355 SER A CA 1
ATOM 2845 C C . SER A 1 355 ? -30.128 37.902 5.374 1.00 35.72 355 SER A C 1
ATOM 2847 O O . SER A 1 355 ? -29.818 38.052 6.551 1.00 35.72 355 SER A O 1
ATOM 2849 N N . PHE A 1 356 ? -29.208 37.706 4.421 1.00 25.41 356 PHE A N 1
ATOM 2850 C CA . PHE A 1 356 ? -27.824 38.193 4.533 1.00 25.41 356 PHE A CA 1
ATOM 2851 C C . PHE A 1 356 ? -27.236 38.535 3.151 1.00 25.41 356 PHE A C 1
ATOM 2853 O O . PHE A 1 356 ? -27.147 37.709 2.252 1.00 25.41 356 PHE A O 1
ATOM 2860 N N . SER A 1 357 ? -26.883 39.816 3.020 1.00 28.23 357 SER A N 1
ATOM 2861 C CA . SER A 1 357 ? -26.066 40.502 2.008 1.00 28.23 357 SER A CA 1
ATOM 2862 C C . SER A 1 357 ? -25.640 39.737 0.742 1.00 28.23 357 SER A C 1
ATOM 2864 O O . SER A 1 357 ? -24.674 38.971 0.730 1.00 28.23 357 SER A O 1
ATOM 2866 N N . ALA A 1 358 ? -26.258 40.118 -0.374 1.00 33.28 358 ALA A N 1
ATOM 2867 C CA . ALA A 1 358 ? -25.721 39.941 -1.715 1.00 33.28 358 ALA A CA 1
ATOM 2868 C C . ALA A 1 358 ? -24.396 40.717 -1.870 1.00 33.28 358 ALA A C 1
ATOM 2870 O O . ALA A 1 358 ? -24.422 41.945 -1.889 1.00 33.28 358 ALA A O 1
ATOM 2871 N N . ALA A 1 359 ? -23.269 39.989 -1.927 1.00 31.45 359 ALA A N 1
ATOM 2872 C CA . ALA A 1 359 ? -22.011 40.328 -2.632 1.00 31.45 359 ALA A CA 1
ATOM 2873 C C . ALA A 1 359 ? -20.810 39.404 -2.283 1.00 31.45 359 ALA A C 1
ATOM 2875 O O . ALA A 1 359 ? -19.682 39.746 -2.629 1.00 31.45 359 ALA A O 1
ATOM 2876 N N . ASN A 1 360 ? -20.986 38.254 -1.607 1.00 35.53 360 ASN A N 1
ATOM 2877 C CA . ASN A 1 360 ? -19.833 37.496 -1.078 1.00 35.53 360 ASN A CA 1
ATOM 2878 C C . ASN A 1 360 ? -19.869 35.959 -1.247 1.00 35.53 360 ASN A C 1
ATOM 2880 O O . ASN A 1 360 ? -19.106 35.251 -0.598 1.00 35.53 360 ASN A O 1
ATOM 2884 N N . SER A 1 361 ? -20.738 35.426 -2.109 1.00 43.19 361 SER A N 1
ATOM 2885 C CA . SER A 1 361 ? -21.138 34.008 -2.106 1.00 43.19 361 SER A CA 1
ATOM 2886 C C . SER A 1 361 ? -20.354 33.051 -3.025 1.00 43.19 361 SER A C 1
ATOM 2888 O O . SER A 1 361 ? -20.737 31.890 -3.109 1.00 43.19 361 SER A O 1
ATOM 2890 N N . SER A 1 362 ? -19.268 33.462 -3.694 1.00 63.06 362 SER A N 1
ATOM 2891 C CA . SER A 1 362 ? -18.428 32.520 -4.476 1.00 63.06 362 SER A CA 1
ATOM 2892 C C . SER A 1 362 ? -17.317 31.903 -3.611 1.00 63.06 362 SER A C 1
ATOM 2894 O O . SER A 1 362 ? -17.302 30.691 -3.409 1.00 63.06 362 SER A O 1
ATOM 2896 N N . PHE A 1 363 ? -16.462 32.722 -2.986 1.00 75.88 363 PHE A N 1
ATOM 2897 C CA . PHE A 1 363 ? -15.325 32.219 -2.200 1.00 75.88 363 PHE A CA 1
ATOM 2898 C C . PHE A 1 363 ? -15.723 31.449 -0.934 1.00 75.88 363 PHE A C 1
ATOM 2900 O O . PHE A 1 363 ? -15.105 30.435 -0.626 1.00 75.88 363 PHE A O 1
ATOM 2907 N N . GLU A 1 364 ? -16.751 31.900 -0.208 1.00 73.06 364 GLU A N 1
ATOM 2908 C CA . GLU A 1 364 ? -17.231 31.205 1.000 1.00 73.06 364 GLU A CA 1
ATOM 2909 C C . GLU A 1 364 ? -17.865 29.849 0.670 1.00 73.06 364 GLU A C 1
ATOM 2911 O O . GLU A 1 364 ? -17.700 28.887 1.415 1.00 73.06 364 GLU A O 1
ATOM 2916 N N . THR A 1 365 ? -18.549 29.753 -0.473 1.00 75.75 365 THR A N 1
ATOM 2917 C CA . THR A 1 365 ? -19.143 28.497 -0.950 1.00 75.75 365 THR A CA 1
ATOM 2918 C C . THR A 1 365 ? -18.060 27.510 -1.386 1.00 75.75 365 THR A C 1
ATOM 2920 O O . THR A 1 365 ? -18.173 26.311 -1.139 1.00 75.75 365 THR A O 1
ATOM 2923 N N . GLU A 1 366 ? -16.981 27.998 -2.000 1.00 77.56 366 GLU A N 1
ATOM 2924 C CA . GLU A 1 366 ? -15.875 27.154 -2.462 1.00 77.56 366 GLU A CA 1
ATOM 2925 C C . GLU A 1 366 ? -14.902 26.750 -1.354 1.00 77.56 366 GLU A C 1
ATOM 2927 O O . GLU A 1 366 ? -14.409 25.621 -1.360 1.00 77.56 366 GLU A O 1
ATOM 2932 N N . ASN A 1 367 ? -14.647 27.637 -0.390 1.00 87.31 367 ASN A N 1
ATOM 2933 C CA . ASN A 1 367 ? -13.756 27.414 0.747 1.00 87.31 367 ASN A CA 1
ATOM 2934 C C . ASN A 1 367 ? -14.518 27.413 2.078 1.00 87.31 367 ASN A C 1
ATOM 2936 O O . ASN A 1 367 ? -14.185 28.155 3.009 1.00 87.31 367 ASN A O 1
ATOM 2940 N N . TYR A 1 368 ? -15.561 26.589 2.140 1.00 86.12 368 TYR A N 1
ATOM 2941 C CA . TYR A 1 368 ? -16.438 26.476 3.297 1.00 86.12 368 TYR A CA 1
ATOM 2942 C C . TYR A 1 368 ? -15.705 25.959 4.543 1.00 86.12 368 TYR A C 1
ATOM 2944 O O . TYR A 1 368 ? -14.708 25.229 4.468 1.00 86.12 368 TYR A O 1
ATOM 2952 N N . GLU A 1 369 ? -16.232 26.337 5.705 1.00 88.75 369 GLU A N 1
ATOM 2953 C CA . GLU A 1 369 ? -15.752 25.878 7.005 1.00 88.75 369 GLU A CA 1
ATOM 2954 C C . GLU A 1 369 ? -16.258 24.466 7.314 1.00 88.75 369 GLU A C 1
ATOM 2956 O O . GLU A 1 369 ? -17.408 24.103 7.062 1.00 88.75 369 GLU A O 1
ATOM 2961 N N . MET A 1 370 ? -15.382 23.655 7.892 1.00 88.44 370 MET A N 1
ATOM 2962 C CA .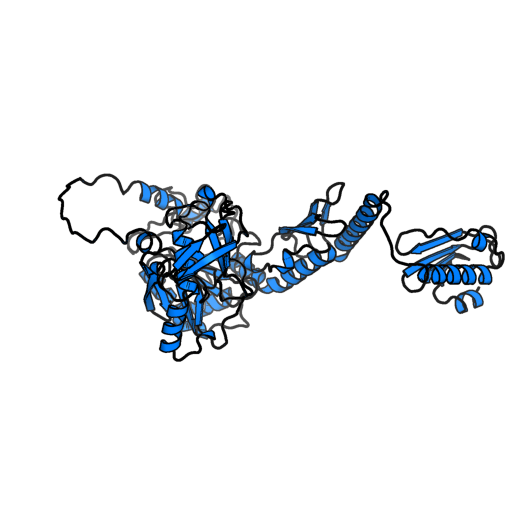 MET A 1 370 ? -15.654 22.285 8.291 1.00 88.44 370 MET A CA 1
ATOM 2963 C C . MET A 1 370 ? -15.008 21.972 9.638 1.00 88.44 370 MET A C 1
ATOM 2965 O O . MET A 1 370 ? -14.140 22.690 10.133 1.00 88.44 370 MET A O 1
ATOM 2969 N N . ARG A 1 371 ? -15.456 20.873 10.248 1.00 91.19 371 ARG A N 1
ATOM 2970 C CA . ARG A 1 371 ? -14.936 20.388 11.527 1.00 91.19 371 ARG A CA 1
ATOM 2971 C C . ARG A 1 371 ? -13.961 19.239 11.296 1.00 91.19 371 ARG A C 1
ATOM 2973 O O . ARG A 1 371 ? -14.369 18.148 10.892 1.00 91.19 371 ARG A O 1
ATOM 2980 N N . ILE A 1 372 ? -12.691 19.490 11.585 1.00 92.50 372 ILE A N 1
ATOM 2981 C CA . ILE A 1 372 ? -11.617 18.500 11.542 1.00 92.50 372 ILE A CA 1
ATOM 2982 C C . ILE A 1 372 ? -11.538 17.824 12.903 1.00 92.50 372 ILE A C 1
ATOM 2984 O O . ILE A 1 372 ? -11.309 18.485 13.914 1.00 92.50 372 ILE A O 1
ATOM 2988 N N . LYS A 1 373 ? -11.767 16.513 12.941 1.00 92.00 373 LYS A N 1
ATOM 2989 C CA . LYS A 1 373 ? -11.733 15.722 14.172 1.00 92.00 373 LYS A CA 1
ATOM 2990 C C . LYS A 1 373 ? -10.394 15.012 14.262 1.00 92.00 373 LYS A C 1
ATOM 2992 O O . LYS A 1 373 ? -10.056 14.221 13.384 1.00 92.00 373 LYS A O 1
ATOM 2997 N N . ILE A 1 374 ? -9.662 15.271 15.337 1.00 92.50 374 ILE A N 1
ATOM 2998 C CA . ILE A 1 374 ? -8.358 1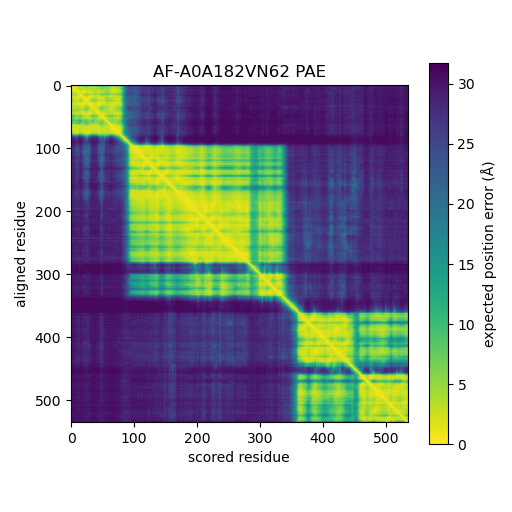4.678 15.603 1.00 92.50 374 ILE A CA 1
ATOM 2999 C C . ILE A 1 374 ? -8.457 13.823 16.856 1.00 92.50 374 ILE A C 1
ATOM 3001 O O . ILE A 1 374 ? -8.760 14.323 17.937 1.00 92.50 374 ILE A O 1
ATOM 3005 N N . LYS A 1 375 ? -8.215 12.521 16.720 1.00 87.12 375 LYS A N 1
ATOM 3006 C CA . LYS A 1 375 ? -8.049 11.621 17.857 1.00 87.12 375 LYS A CA 1
ATOM 3007 C C . LYS A 1 375 ? -6.673 11.897 18.466 1.00 87.12 375 LYS A C 1
ATOM 3009 O O . LYS A 1 375 ? -5.660 11.534 17.872 1.00 87.12 375 LYS A O 1
ATOM 3014 N N . TRP A 1 376 ? -6.652 12.560 19.618 1.00 87.81 376 TRP A N 1
ATOM 3015 C CA . TRP A 1 376 ? -5.439 13.010 20.301 1.00 87.81 376 TRP A CA 1
ATOM 3016 C C . TRP A 1 376 ? -5.367 12.392 21.700 1.00 87.81 376 TRP A C 1
ATOM 3018 O O . TRP A 1 376 ? -6.247 12.609 22.541 1.00 87.81 376 TRP A O 1
ATOM 3028 N N . GLY A 1 377 ? -4.342 11.571 21.945 1.00 79.19 377 GLY A N 1
ATOM 3029 C CA . GLY A 1 377 ? -4.234 10.789 23.179 1.00 79.19 377 GLY A CA 1
ATOM 3030 C C . GLY A 1 377 ? -5.474 9.912 23.411 1.00 79.19 377 GLY A C 1
ATOM 3031 O O . GLY A 1 377 ? -5.803 9.061 22.587 1.00 79.19 377 GLY A O 1
ATOM 3032 N N . ARG A 1 378 ? -6.181 10.138 24.530 1.00 69.06 378 ARG A N 1
ATOM 3033 C CA . ARG A 1 378 ? -7.405 9.399 24.915 1.00 69.06 378 ARG A CA 1
ATOM 3034 C C . ARG A 1 378 ? -8.715 10.055 24.443 1.00 69.06 378 ARG A C 1
ATOM 3036 O O . ARG A 1 378 ? -9.787 9.522 24.714 1.00 69.06 378 ARG A O 1
ATOM 3043 N N . GLY A 1 379 ? -8.652 11.216 23.786 1.00 84.62 379 GLY A N 1
ATOM 3044 C CA . GLY A 1 379 ? -9.821 12.026 23.432 1.00 84.62 379 GLY A CA 1
ATOM 3045 C C . GLY A 1 379 ? -9.932 12.349 21.944 1.00 84.62 379 GLY A C 1
ATOM 3046 O O . GLY A 1 379 ? -9.095 11.962 21.130 1.00 84.62 379 GLY A O 1
ATOM 3047 N N . ILE A 1 380 ? -10.993 13.077 21.591 1.00 89.00 380 ILE A N 1
ATOM 3048 C CA . ILE A 1 380 ? -11.193 13.645 20.255 1.00 89.00 380 ILE A CA 1
ATOM 3049 C C . ILE A 1 380 ? -11.228 15.164 20.395 1.00 89.00 380 ILE A C 1
ATOM 3051 O O . ILE A 1 380 ? -12.078 15.707 21.100 1.00 89.00 380 ILE A O 1
ATOM 3055 N N . GLU A 1 381 ? -10.329 15.843 19.696 1.00 89.56 381 GLU A N 1
ATOM 3056 C CA . GLU A 1 381 ? -10.292 17.296 19.575 1.00 89.56 381 GLU A CA 1
ATOM 3057 C C . GLU A 1 381 ? -10.884 17.704 18.232 1.00 89.56 381 GLU A C 1
ATOM 3059 O O . GLU A 1 381 ? -10.651 17.058 17.214 1.00 89.56 381 GLU A O 1
ATOM 3064 N N . THR A 1 382 ? -11.711 18.746 18.226 1.00 90.38 382 THR A N 1
ATOM 3065 C CA . THR A 1 382 ? -12.362 19.228 17.005 1.00 90.38 382 THR A CA 1
ATOM 3066 C C . THR A 1 382 ? -11.894 20.640 16.702 1.00 90.38 382 THR A C 1
ATOM 3068 O O . THR A 1 382 ? -12.052 21.529 17.534 1.00 90.38 382 THR A O 1
ATOM 3071 N N . PHE A 1 383 ? -11.371 20.839 15.497 1.00 92.12 383 PHE A N 1
ATOM 3072 C CA . PHE A 1 383 ? -10.870 22.113 14.995 1.00 92.12 383 PHE A CA 1
ATOM 3073 C C . PHE A 1 383 ? -11.794 22.626 13.890 1.00 92.12 383 PHE A C 1
ATOM 3075 O O . PHE A 1 383 ? -12.273 21.844 13.065 1.00 92.12 383 PHE A O 1
ATOM 3082 N N . VAL A 1 384 ? -12.069 23.929 13.881 1.00 91.50 384 VAL A N 1
ATOM 3083 C CA . VAL A 1 384 ? -12.754 24.586 12.759 1.00 91.50 384 VAL A CA 1
ATOM 3084 C C . VAL A 1 384 ? -11.695 24.947 11.728 1.00 91.50 384 VAL A C 1
ATOM 3086 O O . VAL A 1 384 ? -10.718 25.603 12.074 1.00 91.50 384 VAL A O 1
ATOM 3089 N N . HIS A 1 385 ? -11.878 24.491 10.492 1.00 92.81 385 HIS A N 1
ATOM 3090 C CA . HIS A 1 385 ? -10.889 24.616 9.421 1.00 92.81 385 HIS A CA 1
ATOM 3091 C C . HIS A 1 385 ? -11.570 24.821 8.072 1.00 92.81 385 HIS A C 1
ATOM 3093 O O . HIS A 1 385 ? -12.697 24.362 7.888 1.00 92.81 385 HIS A O 1
ATOM 3099 N N . ARG A 1 386 ? -10.906 25.460 7.106 1.00 89.50 386 ARG A N 1
ATOM 3100 C CA . ARG A 1 386 ? -11.456 25.645 5.750 1.00 89.50 386 ARG A CA 1
ATOM 3101 C C . ARG A 1 386 ? -10.921 24.621 4.750 1.00 89.50 386 ARG A C 1
ATOM 3103 O O . ARG A 1 386 ? -9.795 24.146 4.878 1.00 89.50 386 ARG A O 1
ATOM 3110 N N . ARG A 1 387 ? -11.724 24.291 3.732 1.00 87.88 387 ARG A N 1
ATOM 3111 C CA . ARG A 1 387 ? -11.436 23.245 2.725 1.00 87.88 387 ARG A CA 1
ATOM 3112 C C . ARG A 1 387 ? -10.024 23.305 2.117 1.00 87.88 387 ARG A C 1
ATOM 3114 O O . ARG A 1 387 ? -9.402 22.260 1.935 1.00 87.88 387 ARG A O 1
ATOM 3121 N N . TYR A 1 388 ? -9.528 24.500 1.799 1.00 89.31 388 TYR A N 1
ATOM 3122 C CA . TYR A 1 388 ? -8.214 24.720 1.179 1.00 89.31 388 TYR A CA 1
ATOM 3123 C C . TYR A 1 388 ? -7.178 25.340 2.126 1.00 89.31 388 TYR A C 1
ATOM 3125 O O . TYR A 1 388 ? -6.086 25.686 1.684 1.00 89.31 388 TYR A O 1
ATOM 3133 N N . GLN A 1 389 ? -7.499 25.476 3.412 1.00 88.69 389 GLN A N 1
ATOM 3134 C CA . GLN A 1 389 ? -6.565 25.976 4.417 1.00 88.69 389 GLN A CA 1
ATOM 3135 C C . GLN A 1 389 ? -5.570 24.875 4.794 1.00 88.69 389 GLN A C 1
ATOM 3137 O O . GLN A 1 389 ? -5.942 23.703 4.923 1.00 88.69 389 GLN A O 1
ATOM 3142 N N . LYS A 1 390 ? -4.300 25.231 4.990 1.00 91.81 390 LYS A N 1
ATOM 3143 C CA . LYS A 1 390 ? -3.259 24.270 5.379 1.00 91.81 390 LYS A CA 1
ATOM 3144 C C . LYS A 1 390 ? -3.376 23.876 6.845 1.00 91.81 390 LYS A C 1
ATOM 3146 O O . LYS A 1 390 ? -3.681 24.723 7.670 1.00 91.81 390 LYS A O 1
ATOM 3151 N N . PHE A 1 391 ? -3.028 22.639 7.195 1.00 91.56 391 PHE A N 1
ATOM 3152 C CA . PHE A 1 391 ? -3.042 22.156 8.587 1.00 91.56 391 PHE A CA 1
ATOM 3153 C C . PHE A 1 391 ? -1.944 22.753 9.496 1.00 91.56 391 PHE A C 1
ATOM 3155 O O . PHE A 1 391 ? -1.790 22.337 10.644 1.00 91.56 391 PHE A O 1
ATOM 3162 N N . GLU A 1 392 ? -1.142 23.708 9.013 1.00 90.94 392 GLU A N 1
ATOM 3163 C CA . GLU A 1 392 ? -0.063 24.358 9.771 1.00 90.94 392 GLU A CA 1
ATOM 3164 C C . GLU A 1 392 ? -0.523 24.924 11.125 1.00 90.94 392 GLU A C 1
ATOM 3166 O O . GLU A 1 392 ? 0.185 24.787 12.123 1.00 90.94 392 GLU A O 1
ATOM 3171 N N . ASP A 1 393 ? -1.707 25.517 11.181 1.00 90.94 393 ASP A N 1
ATOM 3172 C CA . ASP A 1 393 ? -2.324 26.046 12.395 1.00 90.94 393 ASP A CA 1
ATOM 3173 C C . ASP A 1 393 ? -2.685 24.951 13.411 1.00 90.94 393 ASP A C 1
ATOM 3175 O O . ASP A 1 393 ? -2.367 25.098 14.592 1.00 90.94 393 ASP A O 1
ATOM 3179 N N . ILE A 1 394 ? -3.268 23.838 12.963 1.00 91.94 394 ILE A N 1
ATOM 3180 C CA . ILE A 1 394 ? -3.576 22.674 13.802 1.00 91.94 394 ILE A CA 1
ATOM 3181 C C . ILE A 1 394 ? -2.287 22.107 14.406 1.00 91.94 394 ILE A C 1
ATOM 3183 O O . ILE A 1 394 ? -2.212 21.869 15.613 1.00 91.94 394 ILE A O 1
ATOM 3187 N N . PHE A 1 395 ? -1.240 21.948 13.592 1.00 91.25 395 PHE A N 1
ATOM 3188 C CA . PHE A 1 395 ? 0.071 21.499 14.067 1.00 91.25 395 PHE A CA 1
ATOM 3189 C C . PHE A 1 395 ? 0.635 22.424 15.153 1.00 91.25 395 PHE A C 1
ATOM 3191 O O . PHE A 1 395 ? 1.164 21.944 16.155 1.00 91.25 395 PHE A O 1
ATOM 3198 N N . ASN A 1 396 ? 0.509 23.742 14.979 1.00 90.38 396 ASN A N 1
ATOM 3199 C CA . ASN A 1 396 ? 0.974 24.717 15.965 1.00 90.38 396 ASN A CA 1
ATOM 3200 C C . ASN A 1 396 ? 0.172 24.638 17.276 1.00 90.38 396 ASN A C 1
ATOM 3202 O O . ASN A 1 396 ? 0.766 24.702 18.352 1.00 90.38 396 ASN A O 1
ATOM 3206 N N . GLN A 1 397 ? -1.154 24.473 17.199 1.00 90.75 397 GLN A N 1
ATOM 3207 C CA . GLN A 1 397 ? -2.020 24.340 18.377 1.00 90.75 397 GLN A CA 1
ATOM 3208 C C . GLN A 1 397 ? -1.676 23.086 19.193 1.00 90.75 397 GLN A C 1
ATOM 3210 O O . GLN A 1 397 ? -1.528 23.165 20.413 1.00 90.75 397 GLN A O 1
ATOM 3215 N N . LEU A 1 398 ? -1.476 21.948 18.523 1.00 89.75 398 LEU A N 1
ATOM 3216 C CA . LEU A 1 398 ? -1.114 20.682 19.167 1.00 89.75 398 LEU A CA 1
ATOM 3217 C C . LEU A 1 398 ? 0.305 20.716 19.762 1.00 89.75 398 LEU A C 1
ATOM 3219 O O . LEU A 1 398 ? 0.512 20.266 20.888 1.00 89.75 398 LEU A O 1
ATOM 3223 N N . ALA A 1 399 ? 1.272 21.312 19.057 1.00 88.88 399 ALA A N 1
ATOM 3224 C CA . ALA A 1 399 ? 2.640 21.486 19.554 1.00 88.88 399 ALA A CA 1
ATOM 3225 C C . ALA A 1 399 ? 2.696 22.354 20.820 1.00 88.88 399 ALA A C 1
ATOM 3227 O O . ALA A 1 399 ? 3.351 21.991 21.799 1.00 88.88 399 ALA A O 1
ATOM 3228 N N . ALA A 1 400 ? 1.967 23.475 20.823 1.00 90.31 400 ALA A N 1
ATOM 3229 C CA . ALA A 1 400 ? 1.879 24.361 21.980 1.00 90.31 400 ALA A CA 1
ATOM 3230 C C . ALA A 1 400 ? 1.238 23.663 23.188 1.00 90.31 400 ALA A C 1
ATOM 3232 O O . ALA A 1 400 ? 1.689 23.853 24.317 1.00 90.31 400 ALA A O 1
ATOM 3233 N N . LYS A 1 401 ? 0.218 22.830 22.950 1.00 87.94 401 LYS A N 1
ATOM 3234 C CA . LYS A 1 401 ? -0.487 22.088 23.998 1.00 87.94 401 LYS A CA 1
ATOM 3235 C C . LYS A 1 401 ? 0.414 21.087 24.723 1.00 87.94 401 LYS A C 1
ATOM 3237 O O . LYS A 1 401 ? 0.393 21.031 25.947 1.00 87.94 401 LYS A O 1
ATOM 3242 N N . GLU A 1 402 ? 1.225 20.339 23.981 1.00 84.50 402 GLU A N 1
ATOM 3243 C CA . GLU A 1 402 ? 2.110 19.304 24.536 1.00 84.50 402 GLU A CA 1
ATOM 3244 C C . GLU A 1 402 ? 3.495 19.833 24.936 1.00 84.50 402 GLU A C 1
ATOM 3246 O O . GLU A 1 402 ? 4.357 19.065 25.360 1.00 84.50 402 GLU A O 1
ATOM 3251 N N . SER A 1 403 ? 3.740 21.144 24.793 1.00 86.06 403 SER A N 1
ATOM 3252 C CA . SER A 1 403 ? 5.074 21.746 24.969 1.00 86.06 403 SER A CA 1
ATOM 3253 C C . SER A 1 403 ? 6.160 21.021 24.155 1.00 86.06 403 SER A C 1
ATOM 3255 O O . SER A 1 403 ? 7.300 20.874 24.600 1.00 86.06 403 SER A O 1
ATOM 3257 N N . ALA A 1 404 ? 5.795 20.548 22.962 1.00 82.69 404 ALA A N 1
ATOM 3258 C CA . ALA A 1 404 ? 6.644 19.763 22.076 1.00 82.69 404 ALA A CA 1
ATOM 3259 C C . ALA A 1 404 ? 7.063 20.583 20.847 1.00 82.69 404 ALA A C 1
ATOM 3261 O O . ALA A 1 404 ? 6.387 21.531 20.446 1.00 82.69 404 ALA A O 1
ATOM 3262 N N . ASP A 1 405 ? 8.180 20.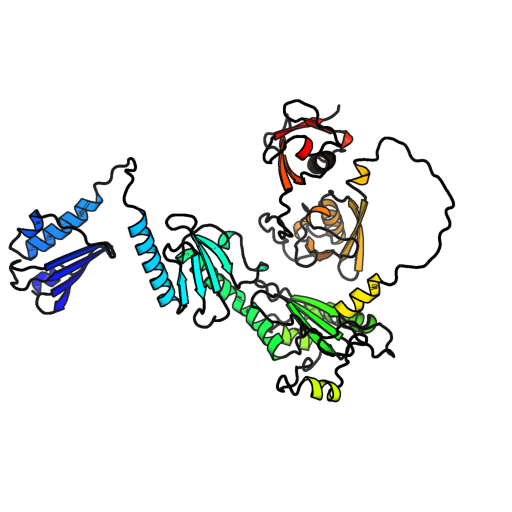209 20.216 1.00 81.56 405 ASP A N 1
ATOM 3263 C CA . ASP A 1 405 ? 8.547 20.765 18.910 1.00 81.56 405 ASP A CA 1
ATOM 3264 C C . ASP A 1 405 ? 7.462 20.387 17.884 1.00 81.56 405 ASP A C 1
ATOM 3266 O O . ASP A 1 405 ? 7.009 19.241 17.847 1.00 81.56 405 ASP A O 1
ATOM 3270 N N . ARG A 1 406 ? 7.071 21.327 17.013 1.00 80.69 406 ARG A N 1
ATOM 3271 C CA . ARG A 1 406 ? 6.152 21.072 15.891 1.00 80.69 406 ARG A CA 1
ATOM 3272 C C . ARG A 1 406 ? 6.630 19.904 15.037 1.00 80.69 406 ARG A C 1
ATOM 3274 O O . ARG A 1 406 ? 5.812 19.146 14.527 1.00 80.69 406 ARG A O 1
ATOM 3281 N N . ALA A 1 407 ? 7.945 19.747 14.897 1.00 77.50 407 ALA A N 1
ATOM 3282 C CA . ALA A 1 407 ? 8.523 18.629 14.168 1.00 77.50 407 ALA A CA 1
ATOM 3283 C C . ALA A 1 407 ? 8.238 17.269 14.824 1.00 77.50 407 ALA A C 1
ATOM 3285 O O . ALA A 1 407 ? 8.374 16.264 14.148 1.00 77.50 407 ALA A O 1
ATOM 3286 N N . CYS A 1 408 ? 7.858 17.206 16.100 1.00 77.38 408 CYS A N 1
ATOM 3287 C CA . CYS A 1 408 ? 7.520 15.967 16.804 1.00 77.38 408 CYS A CA 1
ATOM 3288 C C . CYS A 1 408 ? 6.022 15.629 16.741 1.00 77.38 408 CYS A C 1
ATOM 3290 O O . CYS A 1 408 ? 5.623 14.565 17.210 1.00 77.38 408 CYS A O 1
ATOM 3292 N N . ILE A 1 409 ? 5.188 16.504 16.174 1.00 84.00 409 ILE A N 1
ATOM 3293 C CA . ILE A 1 409 ? 3.762 16.239 15.976 1.00 84.00 409 ILE A CA 1
ATOM 3294 C C . ILE A 1 409 ? 3.594 15.354 14.746 1.00 84.00 409 ILE A C 1
ATOM 3296 O O . ILE A 1 409 ? 4.084 15.671 13.663 1.00 84.00 409 ILE A O 1
ATOM 3300 N N . PHE A 1 410 ? 2.895 14.239 14.920 1.00 81.75 410 PHE A N 1
ATOM 3301 C CA . PHE A 1 410 ? 2.591 13.301 13.852 1.00 81.75 410 PHE A CA 1
ATOM 3302 C C . PHE A 1 410 ? 1.085 13.149 13.724 1.00 81.75 410 PHE A C 1
ATOM 3304 O O . PHE A 1 410 ? 0.426 12.775 14.695 1.00 81.75 410 PHE A O 1
ATOM 3311 N N . LEU A 1 411 ? 0.568 13.429 12.527 1.00 84.88 411 LEU A N 1
ATOM 3312 C CA . LEU A 1 411 ? -0.828 13.233 12.161 1.00 84.88 411 LEU A CA 1
ATOM 3313 C C . LEU A 1 411 ? -0.922 12.214 11.024 1.00 84.88 411 LEU A C 1
ATOM 3315 O O . LEU A 1 411 ? -0.167 12.288 10.052 1.00 84.88 411 LEU A O 1
ATOM 3319 N N . ASN A 1 412 ? -1.871 11.292 11.122 1.00 81.12 412 ASN A N 1
ATOM 3320 C CA . ASN A 1 412 ? -2.192 10.348 10.062 1.00 81.12 412 ASN A CA 1
ATOM 3321 C C . ASN A 1 412 ? -3.704 10.192 9.905 1.00 81.12 412 ASN A C 1
ATOM 3323 O O . ASN A 1 412 ? -4.452 10.167 10.879 1.00 81.12 412 ASN A O 1
ATOM 3327 N N . LEU A 1 413 ? -4.151 10.094 8.661 1.00 79.75 413 LEU A N 1
ATOM 3328 C CA . LEU A 1 413 ? -5.529 9.809 8.296 1.00 79.75 413 LEU A CA 1
ATOM 3329 C C . LEU A 1 413 ? -5.529 8.484 7.542 1.00 79.75 413 LEU A C 1
ATOM 3331 O O . LEU A 1 413 ? -4.951 8.407 6.457 1.00 79.75 413 LEU A O 1
ATOM 3335 N N . ASP A 1 414 ? -6.140 7.457 8.132 1.00 75.12 414 ASP A N 1
ATOM 3336 C CA . ASP A 1 414 ? -6.069 6.080 7.637 1.00 75.12 414 ASP A CA 1
ATOM 3337 C C . ASP A 1 414 ? -4.593 5.676 7.392 1.00 75.12 414 ASP A C 1
ATOM 3339 O O . ASP A 1 414 ? -3.780 5.725 8.322 1.00 75.12 414 ASP A O 1
ATOM 3343 N N . ASP A 1 415 ? -4.223 5.374 6.144 1.00 61.88 415 ASP A N 1
ATOM 3344 C CA . ASP A 1 415 ? -2.870 4.960 5.736 1.00 61.88 415 ASP A CA 1
ATOM 3345 C C . ASP A 1 415 ? -1.977 6.127 5.238 1.00 61.88 415 ASP A C 1
ATOM 3347 O O . ASP A 1 415 ? -0.873 5.902 4.735 1.00 61.88 415 ASP A O 1
ATOM 3351 N N . ARG A 1 416 ? -2.427 7.390 5.342 1.00 73.56 416 ARG A N 1
ATOM 3352 C CA . ARG A 1 416 ? -1.709 8.579 4.837 1.00 73.56 416 ARG A CA 1
ATOM 3353 C C . ARG A 1 416 ? -1.185 9.470 5.965 1.00 73.56 416 ARG A C 1
ATOM 3355 O O . ARG A 1 416 ? -1.940 9.895 6.837 1.00 73.56 416 ARG A O 1
ATOM 3362 N N . ILE A 1 417 ? 0.094 9.853 5.890 1.00 76.2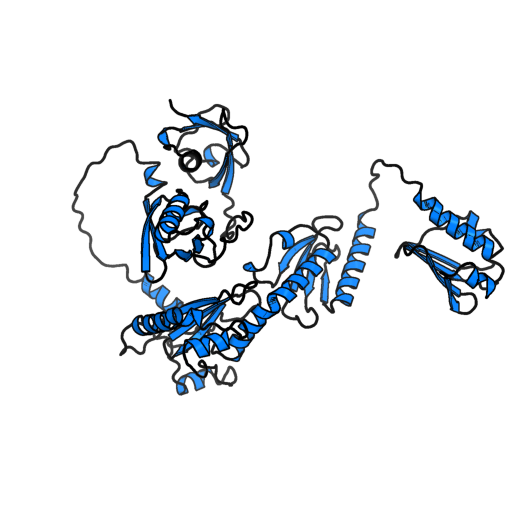5 417 ILE A N 1
ATOM 3363 C CA . ILE A 1 417 ? 0.658 10.924 6.729 1.00 76.25 417 ILE A CA 1
ATOM 3364 C C . ILE A 1 417 ? 0.059 12.261 6.291 1.00 76.25 417 ILE A C 1
ATOM 3366 O O . ILE A 1 417 ? 0.115 12.614 5.113 1.00 76.25 417 ILE A O 1
ATOM 3370 N N . VAL A 1 418 ? -0.489 13.002 7.250 1.00 82.06 418 VAL A N 1
ATOM 3371 C CA . VAL A 1 418 ? -0.986 14.360 7.036 1.00 82.06 418 VAL A CA 1
ATOM 3372 C C . VAL A 1 418 ? 0.146 15.321 7.355 1.00 82.06 418 VAL A C 1
ATOM 3374 O O . VAL A 1 418 ? 0.615 15.391 8.491 1.00 82.06 418 VAL A O 1
ATOM 3377 N N . TYR A 1 419 ? 0.601 16.065 6.355 1.00 83.31 419 TYR A N 1
ATOM 3378 C CA . TYR A 1 419 ? 1.630 17.079 6.527 1.00 83.31 419 TYR A CA 1
ATOM 3379 C C . TYR A 1 419 ? 1.017 18.427 6.880 1.00 83.31 419 TYR A C 1
ATOM 3381 O O . TYR A 1 419 ? -0.114 18.743 6.528 1.00 83.31 419 TYR A O 1
ATOM 3389 N N . ALA A 1 420 ? 1.812 19.300 7.493 1.00 85.69 420 ALA A N 1
ATOM 3390 C CA . ALA A 1 420 ? 1.374 20.669 7.745 1.00 85.69 420 ALA A CA 1
ATOM 3391 C C . ALA A 1 420 ? 1.114 21.480 6.460 1.00 85.69 420 ALA A C 1
ATOM 3393 O O . ALA A 1 420 ? 0.484 22.530 6.527 1.00 85.69 420 ALA A O 1
ATOM 3394 N N . SER A 1 421 ? 1.617 21.030 5.304 1.00 83.56 421 SER A N 1
ATOM 3395 C CA . SER A 1 421 ? 1.311 21.629 4.004 1.00 83.56 421 SER A CA 1
ATOM 3396 C C . SER A 1 421 ? 0.040 21.077 3.352 1.00 83.56 421 SER A C 1
ATOM 3398 O O . SER A 1 421 ? -0.374 21.628 2.335 1.00 83.56 421 SER A O 1
ATOM 3400 N N . ASP A 1 422 ? -0.536 19.990 3.877 1.00 85.94 422 ASP A N 1
ATOM 3401 C CA . ASP A 1 422 ? -1.788 19.425 3.373 1.00 85.94 422 ASP A CA 1
ATOM 3402 C C . ASP A 1 422 ? -2.993 20.295 3.753 1.00 85.94 422 ASP A C 1
ATOM 3404 O O . ASP A 1 422 ? -2.954 21.056 4.723 1.00 85.94 422 ASP A O 1
ATOM 3408 N N . THR A 1 423 ? -4.071 20.144 2.988 1.00 88.38 423 THR A N 1
ATOM 3409 C CA . THR A 1 423 ? -5.385 20.753 3.213 1.00 88.38 423 THR A CA 1
ATOM 3410 C C . THR A 1 423 ? -6.439 19.645 3.315 1.00 88.38 423 THR A C 1
ATOM 3412 O O . THR A 1 423 ? -6.187 18.524 2.862 1.00 88.38 423 THR A O 1
ATOM 3415 N N . PRO A 1 424 ? -7.637 19.908 3.866 1.00 89.50 424 PRO A N 1
ATOM 3416 C CA . PRO A 1 424 ? -8.722 18.927 3.846 1.00 89.50 424 PRO A CA 1
ATOM 3417 C C . PRO A 1 424 ? -9.022 18.387 2.444 1.00 89.50 424 PRO A C 1
ATOM 3419 O O . PRO A 1 424 ? -9.241 17.191 2.286 1.00 89.50 424 PRO A O 1
ATOM 3422 N N . ASP A 1 425 ? -8.976 19.250 1.427 1.00 87.69 425 ASP A N 1
ATOM 3423 C CA . ASP A 1 425 ? -9.152 18.855 0.028 1.00 87.69 425 ASP A CA 1
ATOM 3424 C C . ASP A 1 425 ? -8.012 17.954 -0.475 1.00 87.69 425 ASP A C 1
ATOM 3426 O O . ASP A 1 425 ? -8.276 16.916 -1.077 1.00 87.69 425 ASP A O 1
ATOM 3430 N N . SER A 1 426 ? -6.745 18.278 -0.170 1.00 82.38 426 SER A N 1
ATOM 3431 C CA . SER A 1 426 ? -5.598 17.493 -0.657 1.00 82.38 426 SER A CA 1
ATOM 3432 C C . SER A 1 426 ? -5.545 16.077 -0.088 1.00 82.38 426 SER A C 1
ATOM 3434 O O . SER A 1 426 ? -4.895 15.214 -0.687 1.00 82.38 426 SER A O 1
ATOM 3436 N N . ILE A 1 427 ? -6.188 15.838 1.060 1.00 83.19 427 ILE A N 1
ATOM 3437 C CA . ILE A 1 427 ? -6.290 14.526 1.715 1.00 83.19 427 ILE A CA 1
ATOM 3438 C C . ILE A 1 427 ? -7.654 13.851 1.521 1.00 83.19 427 ILE A C 1
ATOM 3440 O O . ILE A 1 427 ? -7.868 12.786 2.090 1.00 83.19 427 ILE A O 1
ATOM 3444 N N . ASP A 1 428 ? -8.550 14.454 0.733 1.00 83.56 428 ASP A N 1
ATOM 3445 C CA . ASP A 1 428 ? -9.947 14.038 0.555 1.00 83.56 428 ASP A CA 1
ATOM 3446 C C . ASP A 1 428 ? -10.694 13.788 1.882 1.00 83.56 428 ASP A C 1
ATOM 3448 O O . ASP A 1 428 ? -11.436 12.817 2.047 1.00 83.56 428 ASP A O 1
ATOM 3452 N N . TYR A 1 429 ? -10.483 14.676 2.858 1.00 86.94 429 TYR A N 1
ATOM 3453 C CA . TYR A 1 429 ? -11.039 14.538 4.200 1.00 86.94 429 TYR A CA 1
ATOM 3454 C C . TYR A 1 429 ? -12.571 14.507 4.178 1.00 86.94 429 TYR A C 1
ATOM 3456 O O . TYR A 1 429 ? -13.233 15.423 3.676 1.00 86.94 429 TYR A O 1
ATOM 3464 N N . LYS A 1 430 ? -13.154 13.486 4.811 1.00 84.75 430 LYS A N 1
ATOM 3465 C CA . LYS A 1 430 ? -14.601 13.354 4.997 1.00 84.75 430 LYS A CA 1
ATOM 3466 C C . LYS A 1 430 ? -15.009 13.674 6.443 1.00 84.75 430 LYS A C 1
ATOM 3468 O O . LYS A 1 430 ? -14.348 13.231 7.378 1.00 84.75 430 LYS A O 1
ATOM 3473 N N . PRO A 1 431 ? -16.165 14.329 6.684 1.00 78.88 431 PRO A N 1
ATOM 3474 C CA . PRO A 1 431 ? -16.610 14.713 8.038 1.00 78.88 431 PRO A CA 1
ATOM 3475 C C . PRO A 1 431 ? -16.795 13.569 9.058 1.00 78.88 431 PRO A C 1
ATOM 3477 O O . PRO A 1 431 ? -16.903 13.814 10.269 1.00 78.88 431 PRO A O 1
ATOM 3480 N N . HIS A 1 432 ? -16.902 12.327 8.576 1.00 78.44 432 HIS A N 1
ATOM 3481 C CA . HIS A 1 432 ? -17.029 11.123 9.398 1.00 78.44 432 HIS A CA 1
ATOM 3482 C C . HIS A 1 432 ? -15.677 10.485 9.760 1.00 78.44 432 HIS A C 1
ATOM 3484 O O . HIS A 1 432 ? -15.652 9.602 10.614 1.00 78.44 432 HIS A O 1
ATOM 3490 N N . GLN A 1 433 ? -14.574 10.925 9.149 1.00 82.69 433 GLN A N 1
ATOM 3491 C CA . GLN A 1 433 ? -13.235 10.428 9.447 1.00 82.69 433 GLN A CA 1
ATOM 3492 C C . GLN A 1 433 ? -12.615 11.138 10.658 1.00 82.69 433 GLN A C 1
ATOM 3494 O O . GLN A 1 433 ? -13.032 12.228 11.060 1.00 82.69 433 GLN A O 1
ATOM 3499 N N . PHE A 1 434 ? -11.597 10.500 11.233 1.00 88.12 434 PHE A N 1
ATOM 3500 C CA . PHE A 1 434 ? -10.810 11.026 12.340 1.00 88.12 434 PHE A CA 1
ATOM 3501 C C . PHE A 1 434 ? -9.334 10.962 11.965 1.00 88.12 434 PHE A C 1
ATOM 3503 O O . PHE A 1 434 ? -8.826 9.894 11.638 1.00 88.12 434 PHE A O 1
ATOM 3510 N N . ILE A 1 435 ? -8.643 12.094 12.049 1.00 89.00 435 ILE A N 1
ATOM 3511 C CA . ILE A 1 435 ? -7.186 12.132 11.925 1.00 89.00 435 ILE A CA 1
ATOM 3512 C C . ILE A 1 435 ? -6.615 11.631 13.254 1.00 89.00 435 ILE A C 1
ATOM 3514 O O . ILE A 1 435 ? -6.926 12.180 14.306 1.00 89.00 435 ILE A O 1
ATOM 3518 N N . ALA A 1 436 ? -5.808 10.582 13.251 1.00 81.69 436 ALA A N 1
ATOM 3519 C CA . ALA A 1 436 ? -5.082 10.158 14.439 1.00 81.69 436 ALA A CA 1
ATOM 3520 C C . ALA A 1 436 ? -3.851 11.049 14.634 1.00 81.69 436 ALA A C 1
ATOM 3522 O O . ALA A 1 436 ? -3.152 11.375 13.677 1.00 81.69 436 ALA A O 1
ATOM 3523 N N . GLY A 1 437 ? -3.597 11.471 15.871 1.00 86.62 437 GLY A N 1
ATOM 3524 C CA . GLY A 1 437 ? -2.473 12.335 16.195 1.00 86.62 437 GLY A CA 1
ATOM 3525 C C . GLY A 1 437 ? -1.737 11.903 17.457 1.00 86.62 437 GLY A C 1
ATOM 3526 O O . GLY A 1 437 ? -2.349 11.475 18.438 1.00 86.62 437 GLY A O 1
ATOM 3527 N N . ARG A 1 438 ? -0.406 12.010 17.425 1.00 82.81 438 ARG A N 1
ATOM 3528 C CA . ARG A 1 438 ? 0.475 11.716 18.563 1.00 82.81 438 ARG A CA 1
ATOM 3529 C C . ARG A 1 438 ? 1.740 12.569 18.549 1.00 82.81 438 ARG A C 1
ATOM 3531 O O . ARG A 1 438 ? 2.151 13.080 17.507 1.00 82.81 438 ARG A O 1
ATOM 3538 N N . VAL A 1 439 ? 2.389 12.656 19.708 1.00 86.00 439 VAL A N 1
ATOM 3539 C CA . VAL A 1 439 ? 3.739 13.216 19.848 1.00 86.00 439 VAL A CA 1
ATOM 3540 C C . VAL A 1 439 ? 4.764 12.094 19.704 1.00 86.00 439 VAL A C 1
ATOM 3542 O O . VAL A 1 439 ? 4.669 11.060 20.364 1.00 86.00 439 VAL A O 1
ATOM 3545 N N . LEU A 1 440 ? 5.756 12.289 18.843 1.00 75.50 440 LEU A N 1
ATOM 3546 C CA . LEU A 1 440 ? 6.884 11.382 18.665 1.00 75.50 440 LEU A CA 1
ATOM 3547 C C . LEU A 1 440 ? 8.063 11.790 19.561 1.00 75.50 440 LEU A C 1
ATOM 3549 O O . LEU A 1 440 ? 8.294 12.969 19.822 1.00 75.50 440 LEU A O 1
ATOM 3553 N N . LYS A 1 441 ? 8.862 10.805 19.991 1.00 71.31 441 LYS A N 1
ATOM 3554 C CA . LYS A 1 441 ? 10.124 11.043 20.725 1.00 71.31 441 LYS A CA 1
ATOM 3555 C C . LYS A 1 441 ? 11.215 11.659 19.834 1.00 71.31 441 LYS A C 1
ATOM 3557 O O . LYS A 1 441 ? 12.180 12.230 20.336 1.00 71.31 441 LYS A O 1
ATOM 3562 N N . THR A 1 442 ? 11.072 11.527 18.519 1.00 70.81 442 THR A N 1
ATOM 3563 C CA . THR A 1 442 ? 11.976 12.038 17.483 1.00 70.81 442 THR A CA 1
ATOM 3564 C C . THR A 1 442 ? 11.188 12.842 16.450 1.00 70.81 442 THR A C 1
ATOM 3566 O O . THR A 1 442 ? 9.959 12.816 16.435 1.00 70.81 442 THR A O 1
ATOM 3569 N N . LYS A 1 443 ? 11.885 13.580 15.577 1.00 69.38 443 LYS A N 1
ATOM 3570 C CA . LYS A 1 443 ? 11.230 14.360 14.520 1.00 69.38 443 LYS A CA 1
ATOM 3571 C C . LYS A 1 443 ? 10.445 13.445 13.577 1.00 69.38 443 LYS A C 1
ATOM 3573 O O . LYS A 1 443 ? 10.955 12.411 13.148 1.00 69.38 443 LYS A O 1
ATOM 3578 N N . ALA A 1 444 ? 9.233 13.864 13.239 1.00 58.31 444 ALA A N 1
ATOM 3579 C CA . ALA A 1 444 ? 8.357 13.228 12.280 1.00 58.31 444 ALA A CA 1
ATOM 3580 C C . ALA A 1 444 ? 9.071 13.082 10.926 1.00 58.31 444 ALA A C 1
ATOM 3582 O O . ALA A 1 444 ? 9.760 14.010 10.481 1.00 58.31 444 ALA A O 1
ATOM 3583 N N . PRO A 1 445 ? 8.940 11.918 10.271 1.00 53.62 445 PRO A N 1
ATOM 3584 C CA . PRO A 1 445 ? 9.615 11.654 9.013 1.00 53.62 445 PRO A CA 1
ATOM 3585 C C . PRO A 1 445 ? 9.114 12.610 7.924 1.00 53.62 445 PRO A C 1
ATOM 3587 O O . PRO A 1 445 ? 7.930 12.642 7.586 1.00 53.62 445 PRO A O 1
ATOM 3590 N N . ILE A 1 446 ? 10.039 13.381 7.350 1.00 53.22 446 ILE A N 1
ATOM 3591 C CA . ILE A 1 446 ? 9.795 14.158 6.135 1.00 53.22 446 ILE A CA 1
ATOM 3592 C C . ILE A 1 446 ? 10.000 13.193 4.970 1.00 53.22 446 ILE A C 1
ATOM 3594 O O . ILE A 1 446 ? 11.137 12.919 4.580 1.00 53.22 446 ILE A O 1
ATOM 3598 N N . LEU A 1 447 ? 8.911 12.642 4.435 1.00 48.06 447 LEU A N 1
ATOM 3599 C CA . LEU A 1 447 ? 8.989 11.968 3.143 1.00 48.06 447 LEU A CA 1
ATOM 3600 C C . LEU A 1 447 ? 9.232 13.044 2.067 1.00 48.06 447 LEU A C 1
ATOM 3602 O O . LEU A 1 447 ? 8.700 14.153 2.187 1.00 48.06 447 LEU A O 1
ATOM 3606 N N . PRO A 1 448 ? 10.029 12.764 1.017 1.00 39.12 448 PRO A N 1
ATOM 3607 C CA . PRO A 1 448 ? 10.002 13.582 -0.191 1.00 39.12 448 PRO A CA 1
ATOM 3608 C C . PRO A 1 448 ? 8.544 13.710 -0.624 1.00 39.12 448 PRO A C 1
ATOM 3610 O O . PRO A 1 448 ? 7.831 12.713 -0.549 1.00 39.12 448 PRO A O 1
ATOM 3613 N N . THR A 1 449 ? 8.112 14.904 -1.037 1.00 36.78 449 THR A N 1
ATOM 3614 C CA . THR A 1 449 ? 6.761 15.206 -1.532 1.00 36.78 449 THR A CA 1
ATOM 3615 C C . THR A 1 449 ? 6.382 14.275 -2.687 1.00 36.78 449 THR A C 1
ATOM 3617 O O . THR A 1 449 ? 6.475 14.621 -3.861 1.00 36.78 449 THR A O 1
ATOM 3620 N N . ALA A 1 450 ? 5.971 13.059 -2.349 1.00 32.31 450 ALA A N 1
ATOM 3621 C CA . ALA A 1 450 ? 5.151 12.220 -3.177 1.00 32.31 450 ALA A CA 1
ATOM 3622 C C . ALA A 1 450 ? 3.781 12.880 -3.137 1.00 32.31 450 ALA A C 1
ATOM 3624 O O . ALA A 1 450 ? 3.196 13.072 -2.068 1.00 32.31 450 ALA A O 1
ATOM 3625 N N . HIS A 1 451 ? 3.299 13.283 -4.308 1.00 37.16 451 HIS A N 1
ATOM 3626 C CA . HIS A 1 451 ? 1.873 13.452 -4.519 1.00 37.16 451 HIS A CA 1
ATOM 3627 C C . HIS A 1 451 ? 1.162 12.282 -3.826 1.00 37.16 451 HIS A C 1
ATOM 3629 O O . HIS A 1 451 ? 1.616 11.142 -3.948 1.00 37.16 451 HIS A O 1
ATOM 3635 N N . GLY A 1 452 ? 0.146 12.599 -3.018 1.00 31.62 452 GLY A N 1
ATOM 3636 C CA . GLY A 1 452 ? -0.589 11.629 -2.211 1.00 31.62 452 GLY A CA 1
ATOM 3637 C C . GLY A 1 452 ? -1.094 10.437 -3.032 1.00 31.62 452 GLY A C 1
ATOM 3638 O O . GLY A 1 452 ? -0.958 10.431 -4.257 1.00 31.62 452 GLY A O 1
ATOM 3639 N N . PRO A 1 453 ? -1.678 9.416 -2.381 1.00 29.42 453 PRO A N 1
ATOM 3640 C CA . PRO A 1 453 ? -2.205 8.252 -3.081 1.00 29.42 453 PRO A CA 1
ATOM 3641 C C . PRO A 1 453 ? -3.033 8.713 -4.280 1.00 29.42 453 PRO A C 1
ATOM 3643 O O . PRO A 1 453 ? -3.978 9.485 -4.137 1.00 29.42 453 PRO A O 1
ATOM 3646 N N . SER A 1 454 ? -2.609 8.288 -5.469 1.00 34.25 454 SER A N 1
ATOM 3647 C CA . SER A 1 454 ? -3.298 8.514 -6.728 1.00 34.25 454 SER A CA 1
ATOM 3648 C C . SER A 1 454 ? -4.611 7.737 -6.701 1.00 34.25 454 SER A C 1
ATOM 3650 O O . SER A 1 454 ? -4.707 6.625 -7.221 1.00 34.25 454 SER A O 1
ATOM 3652 N N . THR A 1 455 ? -5.619 8.304 -6.050 1.00 32.53 455 THR A N 1
ATOM 3653 C CA . THR A 1 455 ? -7.012 7.905 -6.186 1.00 32.53 455 THR A CA 1
ATOM 3654 C C . THR A 1 455 ? -7.539 8.516 -7.479 1.00 32.53 455 THR A C 1
ATOM 3656 O O . THR A 1 455 ? -7.970 9.660 -7.533 1.00 32.53 455 THR A O 1
ATOM 3659 N N . GLY A 1 456 ? -7.459 7.722 -8.548 1.00 31.56 456 GLY A N 1
ATOM 3660 C CA . GLY A 1 456 ? -7.988 8.053 -9.867 1.00 31.56 456 GLY A CA 1
ATOM 3661 C C . GLY A 1 456 ? -7.072 8.970 -10.676 1.00 31.56 456 GLY A C 1
ATOM 3662 O O . GLY A 1 456 ? -6.741 10.080 -10.275 1.00 31.56 456 GLY A O 1
ATOM 3663 N N . HIS A 1 457 ? -6.702 8.533 -11.878 1.00 34.00 457 HIS A N 1
ATOM 3664 C CA . HIS A 1 457 ? -6.397 9.472 -12.952 1.00 34.00 457 HIS A CA 1
ATOM 3665 C C . HIS A 1 457 ? -7.649 10.330 -13.173 1.00 34.00 457 HIS A C 1
ATOM 3667 O O . HIS A 1 457 ? -8.522 9.964 -13.955 1.00 34.00 457 HIS A O 1
ATOM 3673 N N . ASN A 1 458 ? -7.765 11.456 -12.474 1.00 44.88 458 ASN A N 1
ATOM 3674 C CA . ASN A 1 458 ? -8.672 12.499 -12.904 1.00 44.88 458 ASN A CA 1
ATOM 3675 C C . ASN A 1 458 ? -7.947 13.190 -14.064 1.00 44.88 458 ASN A C 1
ATOM 3677 O O . ASN A 1 458 ? -7.029 13.982 -13.851 1.00 44.88 458 ASN A O 1
ATOM 3681 N N . SER A 1 459 ? -8.289 12.821 -15.304 1.00 56.53 459 SER A N 1
ATOM 3682 C CA . SER A 1 459 ? -7.697 13.360 -16.546 1.00 56.53 459 SER A CA 1
ATOM 3683 C C . SER A 1 459 ? -7.821 14.882 -16.682 1.00 56.53 459 SER A C 1
ATOM 3685 O O . SER A 1 459 ? -7.306 15.463 -17.633 1.00 56.53 459 SER A O 1
ATOM 3687 N N . ASN A 1 460 ? -8.509 15.516 -15.734 1.00 75.62 460 ASN A N 1
ATOM 3688 C CA . ASN A 1 460 ? -8.916 16.905 -15.757 1.00 75.62 460 ASN A CA 1
ATOM 3689 C C . ASN A 1 460 ? -8.081 17.786 -14.817 1.00 75.62 460 ASN A C 1
ATOM 3691 O O . ASN A 1 460 ? -8.359 18.972 -14.725 1.00 75.62 460 ASN A O 1
ATOM 3695 N N . MET A 1 461 ? -7.071 17.264 -14.111 1.00 81.38 461 MET A N 1
ATOM 3696 C CA . MET A 1 461 ? -6.248 18.082 -13.210 1.00 81.38 461 MET A CA 1
ATOM 3697 C C . MET A 1 461 ? -5.044 18.689 -13.944 1.00 81.38 461 MET A C 1
ATOM 3699 O O . MET A 1 461 ? -4.229 17.958 -14.505 1.00 81.38 461 MET A O 1
ATOM 3703 N N . ILE A 1 462 ? -4.905 20.016 -13.906 1.00 85.12 462 ILE A N 1
ATOM 3704 C CA . ILE A 1 462 ? -3.786 20.759 -14.506 1.00 85.12 462 ILE A CA 1
ATOM 3705 C C . ILE A 1 462 ? -2.945 21.461 -13.438 1.00 85.12 462 ILE A C 1
ATOM 3707 O O . ILE A 1 462 ? -3.430 21.807 -12.359 1.00 85.12 462 ILE A O 1
ATOM 3711 N N . ALA A 1 463 ? -1.662 21.670 -13.735 1.00 87.56 463 ALA A N 1
ATOM 3712 C CA . ALA A 1 463 ? -0.746 22.432 -12.892 1.00 87.56 463 ALA A CA 1
ATOM 3713 C C . ALA A 1 463 ? -0.471 23.796 -13.528 1.00 87.56 463 ALA A C 1
ATOM 3715 O O . ALA A 1 463 ? -0.015 23.850 -14.660 1.00 87.56 463 ALA A O 1
ATOM 3716 N N . LEU A 1 464 ? -0.693 24.886 -12.800 1.00 87.12 464 LEU A N 1
ATOM 3717 C CA . LEU A 1 464 ? -0.513 26.255 -13.281 1.00 87.12 464 LEU A CA 1
ATOM 3718 C C . LEU A 1 464 ? 0.610 26.961 -12.517 1.00 87.12 464 LEU A C 1
ATOM 3720 O O . LEU A 1 464 ? 0.839 26.706 -11.327 1.00 87.12 464 LEU A O 1
ATOM 3724 N N . LYS A 1 465 ? 1.324 27.860 -13.202 1.00 88.31 465 LYS A N 1
ATOM 3725 C CA . LYS A 1 465 ? 2.405 28.671 -12.629 1.00 88.31 465 LYS A CA 1
ATOM 3726 C C . LYS A 1 465 ? 1.905 30.088 -12.385 1.00 88.31 465 LYS A C 1
ATOM 3728 O O . LYS A 1 465 ? 1.733 30.854 -13.317 1.00 88.31 465 LYS A O 1
ATOM 3733 N N . VAL A 1 466 ? 1.733 30.474 -11.129 1.00 88.44 466 VAL A N 1
ATOM 3734 C CA . VAL A 1 466 ? 1.319 31.830 -10.766 1.00 88.44 466 VAL A CA 1
ATOM 3735 C C . VAL A 1 466 ? 2.547 32.684 -10.447 1.00 88.44 466 VAL A C 1
ATOM 3737 O O . VAL A 1 466 ? 3.253 32.459 -9.459 1.00 88.44 466 VAL A O 1
ATOM 3740 N N . GLN A 1 467 ? 2.829 33.658 -11.303 1.00 85.56 467 GLN A N 1
ATOM 3741 C CA . GLN A 1 467 ? 3.995 34.528 -11.254 1.00 85.56 467 GLN A CA 1
ATOM 3742 C C . GLN A 1 467 ? 3.651 35.868 -10.592 1.00 85.56 467 GLN A C 1
ATOM 3744 O O . GLN A 1 467 ? 2.665 36.520 -10.920 1.00 85.56 467 GLN A O 1
ATOM 3749 N N . MET A 1 468 ? 4.490 36.301 -9.646 1.00 82.56 468 MET A N 1
ATOM 3750 C CA . MET A 1 468 ? 4.365 37.618 -9.010 1.00 82.56 468 MET A CA 1
ATOM 3751 C C . MET A 1 468 ? 5.405 38.580 -9.577 1.00 82.56 468 MET A C 1
ATOM 3753 O O . MET A 1 468 ? 6.550 38.191 -9.805 1.00 82.56 468 MET A O 1
ATOM 3757 N N . GLU A 1 469 ? 5.071 39.866 -9.643 1.00 69.44 469 GLU A N 1
ATOM 3758 C CA . GLU A 1 469 ? 5.997 40.914 -10.100 1.00 69.44 469 GLU A CA 1
ATOM 3759 C C . GLU A 1 469 ? 7.278 41.001 -9.238 1.00 69.44 469 GLU A C 1
ATOM 3761 O O . GLU A 1 469 ? 8.368 41.273 -9.734 1.00 69.44 469 GLU A O 1
ATOM 3766 N N . LYS A 1 470 ? 7.172 40.714 -7.930 1.00 64.69 470 LYS A N 1
ATOM 3767 C CA . LYS A 1 470 ? 8.277 40.844 -6.956 1.00 64.69 470 LYS A CA 1
ATOM 3768 C C . LYS A 1 470 ? 8.986 39.529 -6.602 1.00 64.69 470 LYS A C 1
ATOM 3770 O O . LYS A 1 470 ? 9.950 39.555 -5.837 1.00 64.69 470 LYS A O 1
ATOM 3775 N N . ARG A 1 471 ? 8.531 38.376 -7.108 1.00 70.56 471 ARG A N 1
ATOM 3776 C CA . ARG A 1 471 ? 9.037 37.048 -6.704 1.00 70.56 471 ARG A CA 1
ATOM 3777 C C . ARG A 1 471 ? 9.746 36.361 -7.869 1.00 70.56 471 ARG A C 1
ATOM 3779 O O . ARG A 1 471 ? 9.156 36.161 -8.917 1.00 70.56 471 ARG A O 1
ATOM 3786 N N . LYS A 1 472 ? 10.999 35.929 -7.678 1.00 66.12 472 LYS A N 1
ATOM 3787 C CA . LYS A 1 472 ? 11.786 35.257 -8.737 1.00 66.12 472 LYS A CA 1
ATOM 3788 C C . LYS A 1 472 ? 11.310 33.842 -9.094 1.00 66.12 472 LYS A C 1
ATOM 3790 O O . LYS A 1 472 ? 11.698 33.337 -10.139 1.00 66.12 472 LYS A O 1
ATOM 3795 N N . GLN A 1 473 ? 10.541 33.187 -8.223 1.00 73.94 473 GLN A N 1
ATOM 3796 C CA . GLN A 1 473 ? 10.017 31.837 -8.451 1.00 73.94 473 GLN A CA 1
ATOM 3797 C C . GLN A 1 473 ? 8.481 31.861 -8.432 1.00 73.94 473 GLN A C 1
ATOM 3799 O O . GLN A 1 473 ? 7.930 32.348 -7.438 1.00 73.94 473 GLN A O 1
ATOM 3804 N N . PRO A 1 474 ? 7.804 31.340 -9.474 1.00 81.94 474 PRO A N 1
ATOM 3805 C CA . PRO A 1 474 ? 6.347 31.263 -9.514 1.00 81.94 474 PRO A CA 1
ATOM 3806 C C . PRO A 1 474 ? 5.814 30.232 -8.514 1.00 81.94 474 PRO A C 1
ATOM 3808 O O . PRO A 1 474 ? 6.460 29.215 -8.242 1.00 81.94 474 PRO A O 1
ATOM 3811 N N . LEU A 1 475 ? 4.614 30.482 -7.993 1.00 83.38 475 LEU A N 1
ATOM 3812 C CA . LEU A 1 475 ? 3.832 29.499 -7.249 1.00 83.38 475 LEU A CA 1
ATOM 3813 C C . LEU A 1 475 ? 3.337 28.428 -8.222 1.00 83.38 475 LEU A C 1
ATOM 3815 O O . LEU A 1 475 ? 2.804 28.756 -9.274 1.00 83.38 475 LEU A O 1
ATOM 3819 N N . ARG A 1 476 ? 3.506 27.151 -7.887 1.00 85.69 476 ARG A N 1
ATOM 3820 C CA . ARG A 1 476 ? 2.980 26.043 -8.693 1.00 85.69 476 ARG A CA 1
ATOM 3821 C C . ARG A 1 476 ? 1.782 25.454 -7.970 1.00 85.69 476 ARG A C 1
ATOM 3823 O O . ARG A 1 476 ? 1.951 24.917 -6.880 1.00 85.69 476 ARG A O 1
ATOM 3830 N N . LEU A 1 477 ? 0.598 25.582 -8.557 1.00 84.94 477 LEU A N 1
ATOM 3831 C CA . LEU A 1 477 ? -0.666 25.173 -7.946 1.00 84.94 477 LEU A CA 1
ATOM 3832 C C . LEU A 1 477 ? -1.435 24.258 -8.895 1.00 84.94 477 LEU A C 1
ATOM 3834 O O . LEU A 1 477 ? -1.350 24.412 -10.108 1.00 84.94 477 LEU A O 1
ATOM 3838 N N . GLN A 1 478 ? -2.174 23.300 -8.341 1.00 86.88 478 GLN A N 1
ATOM 3839 C CA . GLN A 1 478 ? -3.007 22.377 -9.114 1.00 86.88 478 GLN A CA 1
ATOM 3840 C C . GLN A 1 478 ? -4.485 22.764 -9.017 1.00 86.88 478 GLN A C 1
ATOM 3842 O O . GLN A 1 478 ? -4.954 23.151 -7.941 1.00 86.88 478 GLN A O 1
ATOM 3847 N N . ILE A 1 479 ? -5.214 22.633 -10.122 1.00 85.75 479 ILE A N 1
ATOM 3848 C CA . ILE A 1 479 ? -6.656 22.890 -10.223 1.00 85.75 479 ILE A CA 1
ATOM 3849 C C . ILE A 1 479 ? -7.300 21.899 -11.202 1.00 85.75 479 ILE A C 1
ATOM 3851 O O . ILE A 1 479 ? -6.648 21.435 -12.136 1.00 85.75 479 ILE A O 1
ATOM 3855 N N . ASP A 1 480 ? -8.561 21.541 -10.971 1.00 85.69 480 ASP A N 1
ATOM 3856 C CA . ASP A 1 480 ? -9.355 20.756 -11.923 1.00 85.69 480 ASP A CA 1
ATOM 3857 C C . ASP A 1 480 ? -9.924 21.671 -13.024 1.00 85.69 480 ASP A C 1
ATOM 3859 O O . ASP A 1 480 ? -10.405 22.764 -12.730 1.00 85.69 480 ASP A O 1
ATOM 3863 N N . LYS A 1 481 ? -9.896 21.233 -14.287 1.00 84.75 481 LYS A N 1
ATOM 3864 C CA . LYS A 1 481 ? -10.378 21.991 -15.454 1.00 84.75 481 LYS A CA 1
ATOM 3865 C C . LYS A 1 481 ? -11.841 22.425 -15.352 1.00 84.75 481 LYS A C 1
ATOM 3867 O O . LYS A 1 481 ? -12.211 23.419 -15.966 1.00 84.75 481 LYS A O 1
ATOM 3872 N N . ASN A 1 482 ? -12.645 21.720 -14.556 1.00 84.06 482 ASN A N 1
ATOM 3873 C CA . ASN A 1 482 ? -14.062 22.016 -14.351 1.00 84.06 482 ASN A CA 1
ATOM 3874 C C . ASN A 1 482 ? -14.329 22.942 -13.154 1.00 84.06 482 ASN A C 1
ATOM 3876 O O . ASN A 1 482 ? -15.473 23.371 -12.961 1.00 84.06 482 ASN A O 1
ATOM 3880 N N . GLN A 1 483 ? -13.313 23.210 -12.325 1.00 84.19 483 GLN A N 1
ATOM 3881 C CA . GLN A 1 483 ? -13.411 24.129 -11.192 1.00 84.19 483 GLN A CA 1
ATOM 3882 C C . GLN A 1 483 ? -13.321 25.582 -11.654 1.00 84.19 483 GLN A C 1
ATOM 3884 O O . GLN A 1 483 ? -12.723 25.902 -12.673 1.00 84.19 483 GLN A O 1
ATOM 3889 N N . THR A 1 484 ? -13.914 26.468 -10.871 1.00 88.44 484 THR A N 1
ATOM 3890 C CA . THR A 1 484 ? -13.836 27.916 -11.047 1.00 88.44 484 THR A CA 1
ATOM 3891 C C . THR A 1 484 ? -12.453 28.445 -10.667 1.00 88.44 484 THR A C 1
ATOM 3893 O O . THR A 1 484 ? -11.799 27.956 -9.739 1.00 88.44 484 THR A O 1
ATOM 3896 N N . MET A 1 485 ? -11.998 29.489 -11.357 1.00 85.69 485 MET A N 1
ATOM 3897 C CA . MET A 1 485 ? -10.704 30.128 -11.118 1.00 85.69 485 MET A CA 1
ATOM 3898 C C . MET A 1 485 ? -10.612 30.783 -9.732 1.00 85.69 485 MET A C 1
ATOM 3900 O O . MET A 1 485 ? -9.507 30.984 -9.223 1.00 85.69 485 MET A O 1
ATOM 3904 N N . SER A 1 486 ? -11.734 31.030 -9.051 1.00 86.50 486 SER A N 1
ATOM 3905 C CA . SER A 1 486 ? -11.767 31.390 -7.629 1.00 86.50 486 SER A CA 1
ATOM 3906 C C . SER A 1 486 ? -11.090 30.362 -6.721 1.00 86.50 486 SER A C 1
ATOM 3908 O O . SER A 1 486 ? -10.451 30.769 -5.750 1.00 86.50 486 SER A O 1
ATOM 3910 N N . VAL A 1 487 ? -11.104 29.066 -7.055 1.00 88.00 487 VAL A N 1
ATOM 3911 C CA . VAL A 1 487 ? -10.346 28.039 -6.316 1.00 88.00 487 VAL A CA 1
ATOM 3912 C C . VAL A 1 487 ? -8.842 28.310 -6.399 1.00 88.00 487 VAL A C 1
ATOM 3914 O O . VAL A 1 487 ? -8.131 28.196 -5.398 1.00 88.00 487 VAL A O 1
ATOM 3917 N N . LEU A 1 488 ? -8.342 28.706 -7.574 1.00 88.44 488 LEU A N 1
ATOM 3918 C CA . LEU A 1 488 ? -6.932 29.055 -7.756 1.00 88.44 488 LEU A CA 1
ATOM 3919 C C . LEU A 1 488 ? -6.574 30.317 -6.964 1.00 88.44 488 LEU A C 1
ATOM 3921 O O . LEU A 1 488 ? -5.536 30.349 -6.305 1.00 88.44 488 LEU A O 1
ATOM 3925 N N . VAL A 1 489 ? -7.462 31.317 -6.963 1.00 88.19 489 VAL A N 1
ATOM 3926 C CA . VAL A 1 489 ? -7.327 32.536 -6.151 1.00 88.19 489 VAL A CA 1
ATOM 3927 C C . VAL A 1 489 ? -7.263 32.191 -4.659 1.00 88.19 489 VAL A C 1
ATOM 3929 O O . VAL A 1 489 ? -6.357 32.654 -3.973 1.00 88.19 489 VAL A O 1
ATOM 3932 N N . ILE A 1 490 ? -8.149 31.327 -4.154 1.00 86.62 490 ILE A N 1
ATOM 3933 C CA . ILE A 1 490 ? -8.132 30.869 -2.754 1.00 86.62 490 ILE A CA 1
ATOM 3934 C C . ILE A 1 490 ? -6.791 30.207 -2.412 1.00 86.62 490 ILE A C 1
ATOM 3936 O O . ILE A 1 490 ? -6.175 30.547 -1.402 1.00 86.62 490 ILE A O 1
ATOM 3940 N N . LYS A 1 491 ? -6.299 29.303 -3.270 1.00 88.12 491 LYS A N 1
ATOM 3941 C CA . LYS A 1 491 ? -5.002 28.636 -3.069 1.00 88.12 491 LYS A CA 1
ATOM 3942 C C . LYS A 1 491 ? -3.837 29.634 -3.077 1.00 88.12 491 LYS A C 1
ATOM 3944 O O . LYS A 1 491 ? -2.920 29.509 -2.269 1.00 88.12 491 LYS A O 1
ATOM 3949 N N . CYS A 1 492 ? -3.870 30.648 -3.945 1.00 86.38 492 CYS A N 1
ATOM 3950 C CA . CYS A 1 492 ? -2.882 31.728 -3.939 1.00 86.38 492 CYS A CA 1
ATOM 3951 C C . CYS A 1 492 ? -2.938 32.562 -2.655 1.00 86.38 492 CYS A C 1
ATOM 3953 O O . CYS A 1 492 ? -1.889 32.868 -2.095 1.00 86.38 492 CYS A O 1
ATOM 3955 N N . ALA A 1 493 ? -4.134 32.926 -2.196 1.00 86.94 493 ALA A N 1
ATOM 3956 C CA . ALA A 1 493 ? -4.337 33.722 -0.989 1.00 86.94 493 ALA A CA 1
ATOM 3957 C C . ALA A 1 493 ? -3.779 33.016 0.256 1.00 86.94 493 ALA A C 1
ATOM 3959 O O . ALA A 1 493 ? -3.077 33.639 1.051 1.00 86.94 493 ALA A O 1
ATOM 3960 N N . GLU A 1 494 ? -3.989 31.700 0.360 1.00 86.19 494 GLU A N 1
ATOM 3961 C CA . GLU A 1 494 ? -3.434 30.863 1.429 1.00 86.19 494 GLU A CA 1
ATOM 3962 C C . GLU A 1 494 ? -1.893 30.843 1.404 1.00 86.19 494 GLU A C 1
ATOM 3964 O O . GLU A 1 494 ? -1.240 31.056 2.426 1.00 86.19 494 GLU A O 1
ATOM 3969 N N . GLU A 1 495 ? -1.280 30.656 0.229 1.00 84.06 495 GLU A N 1
ATOM 3970 C CA . GLU A 1 495 ? 0.187 30.676 0.087 1.00 84.06 495 GLU A CA 1
ATOM 3971 C C . GLU A 1 495 ? 0.804 32.057 0.356 1.00 84.06 495 GLU A C 1
ATOM 3973 O O . GLU A 1 495 ? 1.957 32.161 0.787 1.00 84.06 495 GLU A O 1
ATOM 3978 N N . LEU A 1 496 ? 0.056 33.125 0.075 1.00 84.75 496 LEU A N 1
ATOM 3979 C CA . LEU A 1 496 ? 0.489 34.511 0.244 1.00 84.75 496 LEU A CA 1
ATOM 3980 C C . LEU A 1 496 ? 0.094 35.111 1.598 1.00 84.75 496 LEU A C 1
ATOM 3982 O O . LEU A 1 496 ? 0.565 36.204 1.918 1.00 84.75 496 LEU A O 1
ATOM 3986 N N . LYS A 1 497 ? -0.702 34.392 2.399 1.00 83.75 497 LYS A N 1
ATOM 3987 C CA . LYS A 1 497 ? -1.247 34.835 3.690 1.00 83.75 497 LYS A CA 1
ATOM 3988 C C . LYS A 1 497 ? -2.005 36.170 3.577 1.00 83.75 497 LYS A C 1
ATOM 3990 O O . LYS A 1 497 ? -1.764 37.085 4.363 1.00 83.75 497 LYS A O 1
ATOM 3995 N N . CYS A 1 498 ? -2.895 36.289 2.589 1.00 85.25 498 CYS A N 1
ATOM 3996 C CA . CYS A 1 498 ? -3.770 37.453 2.368 1.00 85.25 498 CYS A CA 1
ATOM 3997 C C . CYS A 1 498 ? -5.227 37.027 2.124 1.00 85.25 498 CYS A C 1
ATOM 3999 O O . CYS A 1 498 ? -5.508 35.831 2.056 1.00 85.25 498 CYS A O 1
ATOM 4001 N N . GLU A 1 499 ? -6.166 37.972 1.985 1.00 82.94 499 GLU A N 1
ATOM 4002 C CA . GLU A 1 499 ? -7.543 37.612 1.633 1.00 82.94 499 GLU A CA 1
ATOM 4003 C C . GLU A 1 499 ? -7.681 37.361 0.118 1.00 82.94 499 GLU A C 1
ATOM 4005 O O . GLU A 1 499 ? -7.045 38.053 -0.683 1.00 82.94 499 GLU A O 1
ATOM 4010 N N . PRO A 1 500 ? -8.552 36.427 -0.326 1.00 84.50 500 PRO A N 1
ATOM 4011 C CA . PRO A 1 500 ? -8.810 36.188 -1.753 1.00 84.50 500 PRO A CA 1
ATOM 4012 C C . PRO A 1 500 ? -9.256 37.435 -2.528 1.00 84.50 500 PRO A C 1
ATOM 4014 O O . PRO A 1 500 ? -9.038 37.534 -3.730 1.00 84.50 500 PRO A O 1
ATOM 4017 N N . LYS A 1 501 ? -9.869 38.405 -1.843 1.00 84.06 501 LYS A N 1
ATOM 4018 C CA . LYS A 1 501 ? -10.331 39.671 -2.431 1.00 84.06 501 LYS A CA 1
ATOM 4019 C C . LYS A 1 501 ? -9.192 40.638 -2.753 1.00 84.06 501 LYS A C 1
ATOM 4021 O O . LYS A 1 501 ? -9.362 41.508 -3.606 1.00 84.06 501 LYS A O 1
ATOM 4026 N N . ASP A 1 502 ? -8.048 40.465 -2.098 1.00 85.25 502 ASP A N 1
ATOM 4027 C CA . ASP A 1 502 ? -6.886 41.341 -2.231 1.00 85.25 502 ASP A CA 1
ATOM 4028 C C . ASP A 1 502 ? -6.040 40.997 -3.455 1.00 85.25 502 ASP A C 1
ATOM 4030 O O . ASP A 1 502 ? -5.041 41.663 -3.717 1.00 85.25 502 ASP A O 1
ATOM 4034 N N . ILE A 1 503 ? -6.395 39.956 -4.212 1.00 87.62 503 ILE A N 1
ATOM 4035 C CA . ILE A 1 503 ? -5.604 39.461 -5.336 1.00 87.62 503 ILE A CA 1
ATOM 4036 C C . ILE A 1 503 ? -6.465 39.238 -6.578 1.00 87.62 503 ILE A C 1
ATOM 4038 O O . ILE A 1 503 ? -7.640 38.889 -6.507 1.00 87.62 503 ILE A O 1
ATOM 4042 N N . ARG A 1 504 ? -5.864 39.454 -7.748 1.00 85.44 504 ARG A N 1
ATOM 4043 C CA . ARG A 1 504 ? -6.459 39.170 -9.060 1.00 85.44 504 ARG A CA 1
ATOM 4044 C C . ARG A 1 504 ? -5.458 38.441 -9.940 1.00 85.44 504 ARG A C 1
ATOM 4046 O O . ARG A 1 504 ? -4.269 38.771 -9.910 1.00 85.44 504 ARG A O 1
ATOM 4053 N N . LEU A 1 505 ? -5.956 37.488 -10.720 1.00 87.25 505 LEU A N 1
ATOM 4054 C CA . LEU A 1 505 ? -5.175 36.705 -11.672 1.00 87.25 505 LEU A CA 1
ATOM 4055 C C . LEU A 1 505 ? -5.342 37.260 -13.087 1.00 87.25 505 LEU A C 1
ATOM 4057 O O . LEU A 1 505 ? -6.417 37.738 -13.445 1.00 87.25 505 LEU A O 1
ATOM 4061 N N . TYR A 1 506 ? -4.276 37.194 -13.874 1.00 84.69 506 TYR A N 1
ATOM 4062 C CA . TYR A 1 506 ? -4.248 37.620 -15.264 1.00 84.69 506 TYR A CA 1
ATOM 4063 C C . TYR A 1 506 ? -3.610 36.534 -16.126 1.00 84.69 506 TYR A C 1
ATOM 4065 O O . TYR A 1 506 ? -2.603 35.948 -15.728 1.00 84.69 506 TYR A O 1
ATOM 4073 N N . PHE A 1 507 ? -4.168 36.296 -17.306 1.00 87.06 507 PHE A N 1
ATOM 4074 C CA . PHE A 1 507 ? -3.643 35.369 -18.305 1.00 87.06 507 PHE A CA 1
ATOM 4075 C C . PHE A 1 507 ? -3.514 36.125 -19.631 1.00 87.06 507 PHE A C 1
ATOM 4077 O O . PHE A 1 507 ? -4.425 36.859 -20.001 1.00 87.06 507 PHE A O 1
ATOM 4084 N N . ASP A 1 508 ? -2.334 36.082 -20.257 1.00 79.12 508 ASP A N 1
ATOM 4085 C CA . ASP A 1 508 ? -1.983 36.890 -21.442 1.00 79.12 508 ASP A CA 1
ATOM 4086 C C . ASP A 1 508 ? -2.289 38.402 -21.328 1.00 79.12 508 ASP A C 1
ATOM 4088 O O . ASP A 1 508 ? -2.493 39.117 -22.307 1.00 79.12 508 ASP A O 1
ATOM 4092 N N . GLY A 1 509 ? -2.260 38.926 -20.098 1.00 72.12 509 GLY A N 1
ATOM 4093 C CA . GLY A 1 509 ? -2.539 40.332 -19.791 1.00 72.12 509 GLY A CA 1
ATOM 4094 C C . GLY A 1 509 ? -4.021 40.668 -19.594 1.00 72.12 509 GLY A C 1
ATOM 4095 O O . GLY A 1 509 ? -4.325 41.789 -19.177 1.00 72.12 509 GLY A O 1
ATOM 4096 N N . GLU A 1 510 ? -4.927 39.714 -19.809 1.00 79.88 510 GLU A N 1
ATOM 4097 C CA . GLU A 1 510 ? -6.362 39.849 -19.558 1.00 79.88 510 GLU A CA 1
ATOM 4098 C C . GLU A 1 510 ? -6.723 39.409 -18.136 1.00 79.88 510 GLU A C 1
ATOM 4100 O O . GLU A 1 510 ? -6.068 38.549 -17.551 1.00 79.88 510 GLU A O 1
ATOM 4105 N N . LEU A 1 511 ? -7.737 40.045 -17.541 1.00 83.38 511 LEU A N 1
ATOM 4106 C CA . LEU A 1 511 ? -8.193 39.716 -16.190 1.00 83.38 511 LEU A CA 1
ATOM 4107 C C . LEU A 1 511 ? -8.980 38.405 -16.218 1.00 83.38 511 LEU A C 1
ATOM 4109 O O . LEU A 1 511 ? -10.006 38.331 -16.885 1.00 83.38 511 LEU A O 1
ATOM 4113 N N . VAL A 1 512 ? -8.554 37.434 -15.413 1.00 86.06 512 VAL A N 1
ATOM 4114 C CA . VAL A 1 512 ? -9.286 36.181 -15.214 1.00 86.06 512 VAL A CA 1
ATOM 4115 C C . VAL A 1 512 ? -10.424 36.410 -14.221 1.00 86.06 512 VAL A C 1
ATOM 4117 O O . VAL A 1 512 ? -10.206 36.884 -13.100 1.00 86.06 512 VAL A O 1
ATOM 4120 N N . GLY A 1 513 ? -11.648 36.092 -14.631 1.00 79.88 513 GLY A N 1
ATOM 4121 C CA . GLY A 1 513 ? -12.841 36.144 -13.803 1.00 79.88 513 GLY A CA 1
ATOM 4122 C C . GLY A 1 513 ? -12.894 34.995 -12.798 1.00 79.88 513 GLY A C 1
ATOM 4123 O O . GLY A 1 513 ? -12.473 33.876 -13.063 1.00 79.88 513 GLY A O 1
ATOM 4124 N N . ASN A 1 514 ? -13.460 35.256 -11.618 1.00 81.56 514 ASN A N 1
ATOM 4125 C CA . ASN A 1 514 ? -13.564 34.249 -10.554 1.00 81.56 514 ASN A CA 1
ATOM 4126 C C . ASN A 1 514 ? -14.433 33.045 -10.946 1.00 81.56 514 ASN A C 1
ATOM 4128 O O . ASN A 1 514 ? -14.162 31.937 -10.505 1.00 81.56 514 ASN A O 1
ATOM 4132 N N . ASN A 1 515 ? -15.461 33.264 -11.769 1.00 82.69 515 ASN A N 1
ATOM 4133 C CA . ASN A 1 515 ? -16.384 32.214 -12.205 1.00 82.69 515 ASN A CA 1
ATOM 4134 C C . ASN A 1 515 ? -15.927 31.504 -13.487 1.00 82.69 515 ASN A C 1
ATOM 4136 O O . ASN A 1 515 ? -16.595 30.558 -13.902 1.00 82.69 515 ASN A O 1
ATOM 4140 N N . ASP A 1 516 ? -14.840 31.963 -14.111 1.00 80.44 516 ASP A N 1
ATOM 4141 C CA . ASP A 1 516 ? -14.286 31.329 -15.306 1.00 80.44 516 ASP A CA 1
ATOM 4142 C C . ASP A 1 516 ? -13.724 29.961 -14.922 1.00 80.44 516 ASP A C 1
ATOM 4144 O O . ASP A 1 516 ? -13.317 29.757 -13.774 1.00 80.44 516 ASP A O 1
ATOM 4148 N N . LYS A 1 517 ? -13.683 29.021 -15.862 1.00 86.94 517 LYS A N 1
ATOM 4149 C CA . LYS A 1 517 ? -13.037 27.722 -15.662 1.00 86.94 517 LYS A CA 1
ATOM 4150 C C . LYS A 1 517 ? -11.769 27.623 -16.499 1.00 86.94 517 LYS A C 1
ATOM 4152 O O . LYS A 1 517 ? -11.701 28.242 -17.557 1.00 86.94 517 LYS A O 1
ATOM 4157 N N . PRO A 1 518 ? -10.782 26.807 -16.097 1.00 85.94 518 PRO A N 1
ATOM 4158 C CA . PRO A 1 518 ? -9.615 26.568 -16.932 1.00 85.94 518 PRO A CA 1
ATOM 4159 C C . PRO A 1 518 ? -9.953 26.049 -18.335 1.00 85.94 518 PRO A C 1
ATOM 4161 O O . PRO A 1 518 ? -9.252 26.394 -19.277 1.00 85.94 518 PRO A O 1
ATOM 4164 N N . GLU A 1 519 ? -11.024 25.261 -18.484 1.00 86.31 519 GLU A N 1
ATOM 4165 C CA . GLU A 1 519 ? -11.510 24.818 -19.799 1.00 86.31 519 GLU A CA 1
ATOM 4166 C C . GLU A 1 519 ? -12.036 25.981 -20.659 1.00 86.31 519 GLU A C 1
ATOM 4168 O O . GLU A 1 519 ? -11.744 26.026 -21.847 1.00 86.31 519 GLU A O 1
ATOM 4173 N N . ASP A 1 520 ? -12.731 26.957 -20.061 1.00 84.31 520 ASP A N 1
ATOM 4174 C CA . ASP A 1 520 ? -13.243 28.142 -20.773 1.00 84.31 520 ASP A CA 1
ATOM 4175 C C . ASP A 1 520 ? -12.115 29.090 -21.225 1.00 84.31 520 ASP A C 1
ATOM 4177 O O . ASP A 1 520 ? -12.313 29.934 -22.098 1.00 84.31 520 ASP A O 1
ATOM 4181 N N . LEU A 1 521 ? -10.941 28.964 -20.601 1.00 82.06 521 LEU A N 1
ATOM 4182 C CA . LEU A 1 521 ? -9.742 29.766 -20.848 1.00 82.06 521 LEU A CA 1
ATOM 4183 C C . LEU A 1 521 ? -8.686 29.011 -21.676 1.00 82.06 521 LEU A C 1
ATOM 4185 O O . LEU A 1 521 ? -7.558 29.491 -21.784 1.00 82.06 521 LEU A O 1
ATOM 4189 N N . ASP A 1 522 ? -9.029 27.833 -22.214 1.00 80.81 522 ASP A N 1
ATOM 4190 C CA . ASP A 1 522 ? -8.137 26.954 -22.986 1.00 80.81 522 ASP A CA 1
ATOM 4191 C C . ASP A 1 522 ? -6.806 26.622 -22.263 1.00 80.81 522 ASP A C 1
ATOM 4193 O O . ASP A 1 522 ? -5.748 26.507 -22.883 1.00 80.81 522 ASP A O 1
ATOM 4197 N N . LEU A 1 523 ? -6.837 26.452 -20.933 1.00 84.00 523 LEU A N 1
ATOM 4198 C CA . LEU A 1 523 ? -5.656 26.095 -20.134 1.00 84.00 523 LEU A CA 1
ATOM 4199 C C . LEU A 1 523 ? -5.401 24.574 -20.170 1.00 84.00 523 LEU A C 1
ATOM 4201 O O . LEU A 1 523 ? -6.182 23.761 -19.656 1.00 84.00 523 LEU A O 1
ATOM 4205 N N . GLU A 1 524 ? -4.271 24.168 -20.747 1.00 77.94 524 GLU A N 1
ATOM 4206 C CA . GLU A 1 524 ? -3.858 22.772 -20.930 1.00 77.94 524 GLU A CA 1
ATOM 4207 C C . GLU A 1 524 ? -2.890 22.271 -19.842 1.00 77.94 524 GLU A C 1
ATOM 4209 O O . GLU A 1 524 ? -2.784 21.059 -19.627 1.00 77.94 524 GLU A O 1
ATOM 4214 N N . GLY A 1 525 ? -2.254 23.179 -19.103 1.00 80.25 525 GLY A N 1
ATOM 4215 C CA . GLY A 1 525 ? -1.287 22.918 -18.044 1.00 80.25 525 GLY A CA 1
ATOM 4216 C C . GLY A 1 525 ? 0.085 23.535 -18.340 1.00 80.25 525 GLY A C 1
ATOM 4217 O O . GLY A 1 525 ? 0.526 23.653 -19.477 1.00 80.25 525 GLY A O 1
ATOM 4218 N N . ASP A 1 526 ? 0.804 23.880 -17.271 1.00 78.62 526 ASP A N 1
ATOM 4219 C CA . ASP A 1 526 ? 2.108 24.549 -17.249 1.00 78.62 526 ASP A CA 1
ATOM 4220 C C . ASP A 1 526 ? 2.138 26.033 -17.665 1.00 78.62 526 ASP A C 1
ATOM 4222 O O . ASP A 1 526 ? 3.223 26.638 -17.587 1.00 78.62 526 ASP A O 1
ATOM 4226 N N . GLU A 1 527 ? 0.992 26.634 -17.999 1.00 84.19 527 GLU A N 1
ATOM 4227 C CA . GLU A 1 527 ? 0.849 28.055 -18.332 1.00 84.19 527 GLU A CA 1
ATOM 4228 C C . GLU A 1 527 ? 1.176 28.975 -17.153 1.00 84.19 527 GLU A C 1
ATOM 4230 O O . GLU A 1 527 ? 1.130 28.591 -15.976 1.00 84.19 527 GLU A O 1
ATOM 4235 N N . ILE A 1 528 ? 1.525 30.219 -17.489 1.00 85.56 528 ILE A N 1
ATOM 4236 C CA . ILE A 1 528 ? 1.901 31.248 -16.526 1.00 85.56 528 ILE A CA 1
ATOM 4237 C C . ILE A 1 528 ? 0.757 32.250 -16.386 1.00 85.56 528 ILE A C 1
ATOM 4239 O O . ILE A 1 528 ? 0.384 32.903 -17.355 1.00 85.56 528 ILE A O 1
ATOM 4243 N N . LEU A 1 529 ? 0.246 32.397 -15.166 1.00 87.62 529 LEU A N 1
ATOM 4244 C CA . LEU A 1 529 ? -0.702 33.441 -14.794 1.00 87.62 529 LEU A CA 1
ATOM 4245 C C . LEU A 1 529 ? 0.004 34.489 -13.941 1.00 87.62 529 LEU A C 1
ATOM 4247 O O . LEU A 1 529 ? 0.715 34.151 -12.997 1.00 87.62 529 LEU A O 1
ATOM 4251 N N . ASP A 1 530 ? -0.233 35.762 -14.217 1.00 85.62 530 ASP A N 1
ATOM 4252 C CA . ASP A 1 530 ? 0.259 36.849 -13.381 1.00 85.62 530 ASP A CA 1
ATOM 4253 C C . ASP A 1 530 ? -0.710 37.110 -12.225 1.00 85.62 530 ASP A C 1
ATOM 4255 O O . ASP A 1 530 ? -1.915 37.247 -12.424 1.00 85.62 530 ASP A O 1
ATOM 4259 N N . ILE A 1 531 ? -0.192 37.253 -11.006 1.00 88.31 531 ILE A N 1
ATOM 4260 C CA . ILE A 1 531 ? -0.980 37.694 -9.847 1.00 88.31 531 ILE A CA 1
ATOM 4261 C C . ILE A 1 531 ? -0.640 39.134 -9.476 1.00 88.31 531 ILE A C 1
ATOM 4263 O O . ILE A 1 531 ? 0.531 39.511 -9.348 1.00 88.31 531 ILE A O 1
ATOM 4267 N N . ARG A 1 532 ? -1.674 39.951 -9.255 1.00 85.06 532 ARG A N 1
ATOM 4268 C CA . ARG A 1 532 ? -1.537 41.337 -8.789 1.00 85.06 532 ARG A CA 1
ATOM 4269 C C . ARG A 1 532 ? -2.380 41.565 -7.547 1.00 85.06 532 ARG A C 1
ATOM 4271 O O . ARG A 1 532 ? -3.531 41.140 -7.494 1.00 85.06 532 ARG A O 1
ATOM 4278 N N . PHE A 1 533 ? -1.811 42.283 -6.584 1.00 84.19 533 PHE A N 1
ATOM 4279 C CA . PHE A 1 533 ? -2.567 42.751 -5.431 1.00 84.19 533 PHE A CA 1
ATOM 4280 C C . PHE A 1 533 ? -3.480 43.905 -5.839 1.00 84.19 533 PHE A C 1
ATOM 4282 O O . PHE A 1 533 ? -3.045 44.848 -6.509 1.00 84.19 533 PHE A O 1
ATOM 4289 N N . VAL A 1 534 ? -4.739 43.819 -5.431 1.00 79.69 534 VAL A N 1
ATOM 4290 C CA . VAL A 1 534 ? -5.689 44.924 -5.464 1.00 79.69 534 VAL A CA 1
ATOM 4291 C C . VAL A 1 534 ? -5.228 45.915 -4.396 1.00 79.69 534 VAL A C 1
ATOM 4293 O O . VAL A 1 534 ? -5.028 45.537 -3.246 1.00 79.69 534 VAL A O 1
ATOM 4296 N N . LYS A 1 535 ? -4.942 47.153 -4.802 1.00 54.44 535 LYS A N 1
ATOM 4297 C CA . LYS A 1 535 ? -4.569 48.230 -3.877 1.00 54.44 535 LYS A CA 1
ATOM 4298 C C . LYS A 1 535 ? -5.780 48.822 -3.183 1.00 54.44 535 LYS A C 1
ATOM 4300 O O . LYS A 1 535 ? -6.824 48.929 -3.868 1.00 54.44 535 LYS A O 1
#

Mean predicted aligned error: 20.8 Å

Solvent-accessible surface area (backbone atoms only — not comparable to full-atom values): 31252 Å² total; per-residue (Å²): 108,74,67,56,42,69,76,41,71,56,46,44,74,79,50,94,57,27,34,42,26,55,49,94,86,48,32,40,38,39,41,32,26,84,48,64,71,29,38,54,85,48,46,75,50,37,16,55,72,90,46,76,54,85,72,62,72,74,59,75,69,44,55,45,44,68,62,32,55,52,53,51,49,54,51,63,56,57,69,69,77,78,76,80,92,79,85,89,82,91,84,78,70,70,65,60,47,54,51,52,51,51,52,51,49,54,48,49,27,67,74,50,53,32,47,75,49,63,49,102,79,58,45,41,36,40,39,32,44,30,65,101,39,61,88,38,41,43,28,35,32,49,77,51,91,70,28,26,28,65,72,48,66,39,68,31,70,92,63,60,52,72,77,67,62,43,76,39,39,66,70,57,53,53,48,54,54,50,58,48,52,63,60,31,46,68,33,51,53,42,51,51,50,40,62,76,53,27,26,66,52,34,61,70,71,87,61,70,46,66,52,50,41,29,28,42,64,51,98,63,31,35,38,34,44,36,41,38,50,81,42,50,88,59,62,44,81,46,74,42,33,31,60,72,62,39,52,52,54,48,51,46,47,70,75,35,60,86,73,58,49,90,93,48,53,62,65,59,38,50,30,59,54,72,70,46,97,70,53,48,57,66,76,96,63,59,86,80,50,46,71,62,46,33,70,76,72,72,55,67,37,9,73,77,82,65,38,46,52,50,103,72,62,40,54,45,64,45,46,64,71,53,87,88,56,82,57,29,26,31,75,65,66,54,54,61,55,67,68,68,73,80,75,88,84,84,89,78,93,74,92,76,86,78,91,80,79,96,87,63,74,62,65,51,67,72,44,36,78,43,67,48,36,31,37,44,85,96,46,76,47,76,42,84,45,35,35,71,44,52,38,45,62,59,47,49,55,54,17,63,72,68,75,44,60,56,56,19,51,41,40,31,44,87,96,40,78,54,49,52,83,37,22,43,58,78,68,67,64,52,84,87,55,57,32,40,38,50,80,49,100,52,70,50,83,80,70,78,90,65,78,64,86,81,80,62,90,64,91,48,63,33,44,38,29,41,33,41,93,89,47,98,66,56,48,77,48,76,48,48,36,88,41,41,42,42,59,56,41,45,52,48,15,60,78,67,74,52,58,52,83,41,50,46,46,23,48,97,85,41,80,57,53,52,82,41,28,38,58,83,68,73,60,84,53,70,50,69,31,42,48,44,72,58,128

Organism: Anopheles merus (NCBI:txid30066)

Sequence (535 aa):
MNDFRQKFPFLVQLEACHFVGLYEKLYQIRLHFPDYPTTNNHRVSVFCGNVPITLDPEVSSIKDVDEFVQKLIDSLDSGREGRPTSKPCSTGAPSTTLTNLALELLSIQRQYGCEVAFDKHIMHVEIRNFEGRSNHSLTLNRTGAELFKVAQHTLPELAVSELFKRQTTLQRHVQVFLDLLDQLEEFYNNLNTIDDLCYVVLPATIDTKTVYRIFKYDRKVFLKVSLHPLQPAAIDVGFFGPTKQVAKLREIYDERQDDWDADCNVYTNLLRIFNVIAFPMRPAANHEESQQLGSELGEDSCGICMNYQDGYDRVPVISCDNEQCNLIFHIHCLKEISLDSDDEGSGGAVELEPSFSAANSSFETENYEMRIKIKWGRGIETFVHRRYQKFEDIFNQLAAKESADRACIFLNLDDRIVYASDTPDSIDYKPHQFIAGRVLKTKAPILPTAHGPSTGHNSNMIALKVQMEKRKQPLRLQIDKNQTMSVLVIKCAEELKCEPKDIRLYFDGELVGNNDKPEDLDLEGDEILDIRFVK